Protein 7M13 (pdb70)

Nearest PDB structures (foldseek):
  7m13-assembly1_A  TM=1.003E+00  e=2.482E-68  Campylobacter jejuni subsp. jejuni NCTC 11168 = ATCC 700819
  7anc-assembly1_A  TM=9.936E-01  e=4.454E-60  Campylobacter jejuni
  7cxt-assembly1_B  TM=9.153E-01  e=9.759E-61  Campylobacter jejuni subsp. jejuni NCTC 11168 = ATCC 700819
  7m13-assembly1_B  TM=9.370E-01  e=3.773E-59  Campylobacter jejuni subsp. jejuni NCTC 11168 = ATCC 700819
  7anc-assembly1_B  TM=9.589E-01  e=2.307E-54  Campylobacter jejuni

Structure (mmCIF, N/CA/C/O backbone):
data_7M13
#
_entry.id   7M13
#
_cell.length_a   57.365
_cell.length_b   131.326
_cell.length_c   58.855
_cell.angle_alpha   90.000
_cell.angle_beta   105.760
_cell.angle_gamma   90.000
#
_symmetry.space_group_name_H-M   'P 1 21 1'
#
loop_
_entity.id
_entity.type
_entity.pdbx_description
1 polymer 'GDP-L-fucose synthase'
2 non-polymer 'NADP NICOTINAMIDE-ADENINE-DINUCLEOTIDE PHOSPHATE'
3 non-polymer 'MAGNESIUM ION'
4 non-polymer 1,2-ETHANEDIOL
5 water water
#
loop_
_atom_site.group_PDB
_atom_site.id
_atom_site.type_symbol
_atom_site.label_atom_id
_atom_site.label_alt_id
_atom_site.label_comp_id
_atom_site.label_asym_id
_atom_site.label_entity_id
_atom_site.label_seq_id
_atom_site.pdbx_PDB_ins_code
_atom_site.Cartn_x
_atom_site.Cartn_y
_atom_site.Cartn_z
_atom_site.occupancy
_atom_site.B_iso_or_equiv
_atom_site.auth_seq_id
_atom_site.auth_comp_id
_atom_site.auth_asym_id
_atom_site.auth_atom_id
_atom_site.pdbx_PDB_model_num
ATOM 1 N N . GLY A 1 3 ? -5.113 14.807 40.251 1.00 51.42 -1 GLY A N 1
ATOM 2 C CA . GLY A 1 3 ? -5.679 13.572 40.881 1.00 45.54 -1 GLY A CA 1
ATOM 3 C C . GLY A 1 3 ? -7.198 13.600 40.870 1.00 41.94 -1 GLY A C 1
ATOM 4 O O . GLY A 1 3 ? -7.811 13.667 41.949 1.00 38.08 -1 GLY A O 1
ATOM 5 N N . HIS A 1 4 ? -7.795 13.519 39.681 1.00 35.16 0 HIS A N 1
ATOM 6 C CA . HIS A 1 4 ? -9.218 13.870 39.434 1.00 29.32 0 HIS A CA 1
ATOM 7 C C . HIS A 1 4 ? -10.142 12.946 40.240 1.00 22.24 0 HIS A C 1
ATOM 8 O O . HIS A 1 4 ? -10.948 13.448 41.043 1.00 21.16 0 HIS A O 1
ATOM 15 N N . MET A 1 5 ? -10.030 11.631 40.055 1.00 16.69 1 MET A N 1
ATOM 16 C CA . MET A 1 5 ? -10.907 10.665 40.765 1.00 17.21 1 MET A CA 1
ATOM 17 C C . MET A 1 5 ? -10.570 10.667 42.247 1.00 18.38 1 MET A C 1
ATOM 18 O O . MET A 1 5 ? -9.385 10.697 42.594 1.00 18.39 1 MET A O 1
ATOM 23 N N . GLN A 1 6 ? -11.614 10.711 43.063 1.00 17.43 2 GLN A N 1
ATOM 24 C CA . GLN A 1 6 ? -11.534 10.665 44.542 1.00 19.48 2 GLN A CA 1
ATOM 25 C C . GLN A 1 6 ? -12.016 9.296 45.015 1.00 16.98 2 GLN A C 1
ATOM 26 O O . GLN A 1 6 ? -12.662 8.570 44.242 1.00 14.36 2 GLN A O 1
ATOM 32 N N . THR A 1 7 ? -11.737 8.954 46.276 1.00 16.61 3 THR A N 1
ATOM 33 C CA . THR A 1 7 ? -12.137 7.666 46.868 1.00 16.55 3 THR A CA 1
ATOM 34 C C . THR A 1 7 ? -13.574 7.295 46.488 1.00 14.33 3 THR A C 1
ATOM 35 O O . THR A 1 7 ? -13.818 6.133 46.189 1.00 14.57 3 THR A O 1
ATOM 39 N N . ASN A 1 8 ? -14.493 8.236 46.637 1.00 16.02 4 ASN A N 1
ATOM 40 C CA . ASN A 1 8 ? -15.924 7.935 46.486 1.00 14.42 4 ASN A CA 1
ATOM 41 C C . ASN A 1 8 ? -16.454 8.394 45.150 1.00 13.77 4 ASN A C 1
ATOM 42 O O . ASN A 1 8 ? -17.693 8.391 44.983 1.00 12.75 4 ASN A O 1
ATOM 47 N N . SER A 1 9 ? -15.592 8.729 44.186 1.00 13.24 5 SER A N 1
ATOM 48 C CA . SER A 1 9 ? -16.087 9.088 42.835 1.00 12.64 5 SER A CA 1
ATOM 49 C C . SER A 1 9 ? -16.770 7.872 42.213 1.00 11.09 5 SER A C 1
ATOM 50 O O . SER A 1 9 ? -16.242 6.760 42.325 1.00 12.35 5 SER A O 1
ATOM 53 N N . LYS A 1 10 ? -17.871 8.062 41.486 1.00 12.00 6 LYS A N 1
ATOM 54 C CA . LYS A 1 10 ? -18.588 6.937 40.874 1.00 11.34 6 LYS A CA 1
ATOM 55 C C . LYS A 1 10 ? -17.880 6.593 39.556 1.00 11.03 6 LYS A C 1
ATOM 56 O O . LYS A 1 10 ? -17.874 7.419 38.631 1.00 12.54 6 LYS A O 1
ATOM 62 N N . ILE A 1 11 ? -17.344 5.386 39.496 1.00 10.24 7 ILE A N 1
ATOM 63 C CA . ILE A 1 11 ? -16.521 4.970 38.332 1.00 10.52 7 ILE A CA 1
ATOM 64 C C . ILE A 1 11 ? -17.214 3.814 37.644 1.00 11.43 7 ILE A C 1
ATOM 65 O O . ILE A 1 11 ? -17.472 2.741 38.252 1.00 13.00 7 ILE A O 1
ATOM 70 N N . TYR A 1 12 ? -17.539 3.999 36.363 1.00 11.15 8 TYR A N 1
ATOM 71 C CA . TYR A 1 12 ? -18.137 2.955 35.526 1.00 10.43 8 TYR A CA 1
ATOM 72 C C . TYR A 1 12 ? -17.021 2.287 34.723 1.00 10.86 8 TYR A C 1
ATOM 73 O O . TYR A 1 12 ? -16.313 2.964 33.969 1.00 11.94 8 TYR A O 1
ATOM 82 N N . ILE A 1 13 ? -16.843 0.977 34.909 1.00 11.34 9 ILE A N 1
ATOM 83 C CA . ILE A 1 13 ? -15.916 0.187 34.056 1.00 11.92 9 ILE A CA 1
ATOM 84 C C . ILE A 1 13 ? -16.801 -0.601 33.101 1.00 13.48 9 ILE A C 1
ATOM 85 O O . ILE A 1 13 ? -17.433 -1.587 33.532 1.00 13.23 9 ILE A O 1
ATOM 90 N N . ALA A 1 14 ? -16.886 -0.175 31.842 1.00 12.75 10 ALA A N 1
ATOM 91 C CA . ALA A 1 14 ? -17.690 -0.871 30.823 1.00 13.24 10 ALA A CA 1
ATOM 92 C C . ALA A 1 14 ? -16.925 -2.124 30.387 1.00 15.63 10 ALA A C 1
ATOM 93 O O . ALA A 1 14 ? -15.693 -2.035 30.198 1.00 18.18 10 ALA A O 1
ATOM 95 N N . GLY A 1 15 ? -17.587 -3.269 30.253 1.00 13.95 11 GLY A N 1
ATOM 96 C CA . GLY A 1 15 ? -16.896 -4.507 29.898 1.00 14.52 11 GLY A CA 1
ATOM 97 C C . GLY A 1 15 ? -16.048 -5.050 31.043 1.00 15.13 11 GLY A C 1
ATOM 98 O O . GLY A 1 15 ? -14.925 -5.567 30.806 1.00 15.61 11 GLY A O 1
ATOM 99 N N . HIS A 1 16 ? -16.573 -5.020 32.270 1.00 12.76 12 HIS A N 1
ATOM 100 C CA . HIS A 1 16 ? -15.731 -5.255 33.467 1.00 12.90 12 HIS A CA 1
ATOM 101 C C . HIS A 1 16 ? -15.326 -6.727 33.619 1.00 13.95 12 HIS A C 1
ATOM 102 O O . HIS A 1 16 ? -14.433 -6.990 34.432 1.00 14.84 12 HIS A O 1
ATOM 109 N N . LYS A 1 17 ? -15.956 -7.657 32.914 1.00 15.03 13 LYS A N 1
ATOM 110 C CA . LYS A 1 17 ? -15.621 -9.108 33.030 1.00 14.91 13 LYS A CA 1
ATOM 111 C C . LYS A 1 17 ? -14.490 -9.473 32.069 1.00 14.28 13 LYS A C 1
ATOM 112 O O . LYS A 1 17 ? -13.971 -10.611 32.166 1.00 15.81 13 LYS A O 1
ATOM 118 N N . GLY A 1 18 ? -14.065 -8.555 31.208 1.00 13.36 14 GLY A N 1
ATOM 119 C CA . GLY A 1 18 ? -13.019 -8.825 30.217 1.00 11.79 14 GLY A CA 1
ATOM 120 C C . GLY A 1 18 ? -11.640 -8.718 30.825 1.00 11.47 14 GLY A C 1
ATOM 121 O O . GLY A 1 18 ? -11.493 -8.490 32.040 1.00 13.32 14 GLY A O 1
ATOM 122 N N . THR A 1 19 ? -10.612 -8.899 30.019 1.00 11.17 15 THR A N 1
ATOM 123 C CA . THR A 1 19 ? -9.239 -8.908 30.571 1.00 11.95 15 THR A CA 1
ATOM 124 C C . THR A 1 19 ? -8.909 -7.555 31.207 1.00 12.58 15 THR A C 1
ATOM 125 O O . THR A 1 19 ? -8.422 -7.497 32.379 1.00 12.98 15 THR A O 1
ATOM 129 N N . ALA A 1 20 ? -9.007 -6.482 30.423 1.00 11.01 16 ALA A N 1
ATOM 130 C CA . ALA A 1 20 ? -8.691 -5.130 30.923 1.00 11.61 16 ALA A CA 1
ATOM 131 C C . ALA A 1 20 ? -9.667 -4.746 32.023 1.00 11.52 16 ALA A C 1
ATOM 132 O O . ALA A 1 20 ? -9.244 -4.134 33.033 1.00 12.49 16 ALA A O 1
ATOM 134 N N . GLY A 1 21 ? -10.938 -5.033 31.834 1.00 11.36 17 GLY A N 1
ATOM 135 C CA . GLY A 1 21 ? -11.945 -4.639 32.827 1.00 11.78 17 GLY A CA 1
ATOM 136 C C . GLY A 1 21 ? -11.678 -5.290 34.164 1.00 12.41 17 GLY A C 1
ATOM 137 O O . GLY A 1 21 ? -11.792 -4.614 35.184 1.00 13.24 17 GLY A O 1
ATOM 138 N N . THR A 1 22 ? -11.359 -6.586 34.169 1.00 12.78 18 THR A N 1
ATOM 139 C CA . THR A 1 22 ? -11.063 -7.317 35.429 1.00 13.59 18 THR A CA 1
ATOM 140 C C . THR A 1 22 ? -9.853 -6.659 36.085 1.00 13.36 18 THR A C 1
ATOM 141 O O . THR A 1 22 ? -9.859 -6.436 37.335 1.00 14.24 18 THR A O 1
ATOM 145 N N . ALA A 1 23 ? -8.830 -6.341 35.310 1.00 12.58 19 ALA A N 1
ATOM 146 C CA . ALA A 1 23 ? -7.600 -5.752 35.872 1.00 11.88 19 ALA A CA 1
ATOM 147 C C . ALA A 1 23 ? -7.912 -4.372 36.450 1.00 13.48 19 ALA A C 1
ATOM 148 O O . ALA A 1 23 ? -7.365 -4.028 37.498 1.00 13.22 19 ALA A O 1
ATOM 150 N N . LEU A 1 24 ? -8.770 -3.598 35.802 1.00 12.85 20 LEU A N 1
ATOM 151 C CA . LEU A 1 24 ? -9.133 -2.262 36.309 1.00 12.87 20 LEU A CA 1
ATOM 152 C C . LEU A 1 24 ? -9.909 -2.388 37.614 1.00 13.30 20 LEU A C 1
ATOM 153 O O . LEU A 1 24 ? -9.618 -1.597 38.534 1.00 14.09 20 LEU A O 1
ATOM 158 N N . VAL A 1 25 ? -10.875 -3.279 37.692 1.00 13.21 21 VAL A N 1
ATOM 159 C CA . VAL A 1 25 ? -11.688 -3.417 38.927 1.00 13.22 21 VAL A CA 1
ATOM 160 C C . VAL A 1 25 ? -10.732 -3.777 40.068 1.00 14.55 21 VAL A C 1
ATOM 161 O O . VAL A 1 25 ? -10.779 -3.102 41.098 1.00 14.53 21 VAL A O 1
ATOM 165 N N . GLU A 1 26 ? -9.866 -4.753 39.852 1.00 13.66 22 GLU A N 1
ATOM 166 C CA . GLU A 1 26 ? -8.946 -5.208 40.922 1.00 15.51 22 GLU A CA 1
ATOM 167 C C . GLU A 1 26 ? -8.037 -4.071 41.356 1.00 15.36 22 GLU A C 1
ATOM 168 O O . GLU A 1 26 ? -7.844 -3.875 42.583 1.00 15.42 22 GLU A O 1
ATOM 174 N N . ASN A 1 27 ? -7.425 -3.368 40.418 1.00 13.37 23 ASN A N 1
ATOM 175 C CA A ASN A 1 27 ? -6.436 -2.329 40.764 0.50 12.46 23 ASN A CA 1
ATOM 176 C CA B ASN A 1 27 ? -6.450 -2.272 40.655 0.50 13.91 23 ASN A CA 1
ATOM 177 C C . ASN A 1 27 ? -7.135 -1.114 41.394 1.00 12.90 23 ASN A C 1
ATOM 178 O O 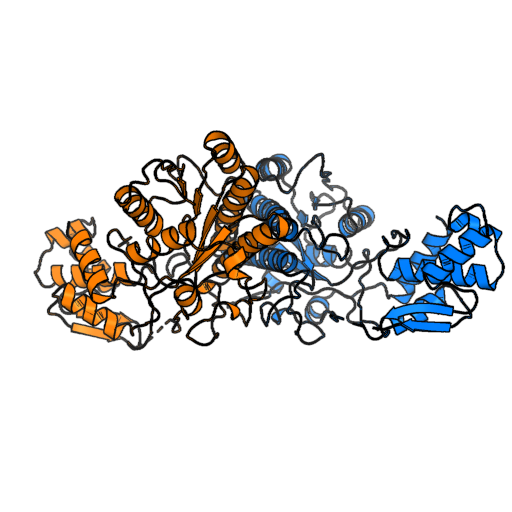. ASN A 1 27 ? -6.599 -0.590 42.372 1.00 13.51 23 ASN A O 1
ATOM 187 N N . LEU A 1 28 ? -8.304 -0.707 40.908 1.00 11.34 24 LEU A N 1
ATOM 188 C CA . LEU A 1 28 ? -9.052 0.393 41.531 1.00 11.22 24 LEU A CA 1
ATOM 189 C C . LEU A 1 28 ? -9.397 -0.011 42.969 1.00 11.53 24 LEU A C 1
ATOM 190 O O . LEU A 1 28 ? -9.212 0.850 43.860 1.00 13.16 24 LEU A O 1
ATOM 195 N N . GLN A 1 29 ? -9.864 -1.233 43.200 1.00 12.10 25 GLN A N 1
ATOM 196 C CA . GLN A 1 29 ? -10.262 -1.621 44.578 1.00 13.64 25 GLN A CA 1
ATOM 197 C C . GLN A 1 29 ? -9.010 -1.592 45.486 1.00 13.03 25 GLN A C 1
ATOM 198 O O . GLN A 1 29 ? -9.081 -1.086 46.640 1.00 15.22 25 GLN A O 1
ATOM 204 N N . LYS A 1 30 ? -7.885 -2.089 45.001 1.00 12.95 26 LYS A N 1
ATOM 205 C CA . LYS A 1 30 ? -6.625 -2.085 45.798 1.00 12.87 26 LYS A CA 1
ATOM 206 C C . LYS A 1 30 ? -6.211 -0.668 46.154 1.00 14.24 26 LYS A C 1
ATOM 207 O O . LYS A 1 30 ? -5.625 -0.473 47.261 1.00 15.57 26 LYS A O 1
ATOM 213 N N . ARG A 1 31 ? -6.441 0.316 45.295 1.00 12.59 27 ARG A N 1
ATOM 214 C CA . ARG A 1 31 ? -6.105 1.732 45.480 1.00 12.40 27 ARG A CA 1
ATOM 215 C C . ARG A 1 31 ? -7.112 2.447 46.389 1.00 12.17 27 ARG A C 1
ATOM 216 O O . ARG A 1 31 ? -6.944 3.649 46.604 1.00 15.12 27 ARG A O 1
ATOM 224 N N . GLY A 1 32 ? -8.164 1.743 46.765 1.00 14.13 28 GLY A N 1
ATOM 225 C CA . GLY A 1 32 ? -9.182 2.214 47.730 1.00 15.11 28 GLY A CA 1
ATOM 226 C C . GLY A 1 32 ? -10.347 2.920 47.066 1.00 19.08 28 GLY A C 1
ATOM 227 O O . GLY A 1 32 ? -11.111 3.636 47.774 1.00 19.28 28 GLY A O 1
ATOM 228 N N . PHE A 1 33 ? -10.522 2.771 45.762 1.00 16.27 29 PHE A N 1
ATOM 229 C CA . PHE A 1 33 ? -11.744 3.307 45.104 1.00 15.31 29 PHE A CA 1
ATOM 230 C C . PHE A 1 33 ? -12.934 2.413 45.511 1.00 18.94 29 PHE A C 1
ATOM 231 O O . PHE A 1 33 ? -12.901 1.180 45.377 1.00 25.75 29 PHE A O 1
ATOM 239 N N . ASN A 1 34 ? -13.958 3.035 46.083 1.00 20.23 30 ASN A N 1
ATOM 240 C CA . ASN A 1 34 ? -15.015 2.341 46.857 1.00 21.75 30 ASN A CA 1
ATOM 241 C C . ASN A 1 34 ? -16.343 2.410 46.101 1.00 19.91 30 ASN A C 1
ATOM 242 O O . ASN A 1 34 ? -17.365 1.946 46.666 1.00 19.82 30 ASN A O 1
ATOM 247 N N . ASN A 1 35 ? -16.395 3.010 44.911 1.00 14.28 31 ASN A N 1
ATOM 248 C CA . ASN A 1 35 ? -17.708 3.336 44.304 1.00 12.27 31 ASN A CA 1
ATOM 249 C C . ASN A 1 35 ? -17.694 2.986 42.813 1.00 12.12 31 ASN A C 1
ATOM 250 O O . ASN A 1 35 ? -17.755 3.909 41.984 1.00 13.27 31 ASN A O 1
ATOM 255 N N . LEU A 1 36 ? -17.609 1.703 42.540 1.00 14.08 32 LEU A N 1
ATOM 256 C CA . LEU A 1 36 ? -17.595 1.182 41.150 1.00 13.72 32 LEU A CA 1
ATOM 257 C C . LEU A 1 36 ? -19.023 0.836 40.764 1.00 16.19 32 LEU A C 1
ATOM 258 O O . LEU A 1 36 ? -19.783 0.329 41.598 1.00 18.35 32 LEU A O 1
ATOM 263 N N . VAL A 1 37 ? -19.435 1.132 39.531 1.00 14.76 33 VAL A N 1
ATOM 264 C CA . VAL A 1 37 ? -20.692 0.600 38.965 1.00 14.46 33 VAL A CA 1
ATOM 265 C C . VAL A 1 37 ? -20.343 -0.304 37.779 1.00 14.13 33 VAL A C 1
ATOM 266 O O . VAL A 1 37 ? -19.510 0.083 36.915 1.00 13.20 33 VAL A O 1
ATOM 270 N N . LEU A 1 38 ? -20.858 -1.529 37.806 1.00 14.66 34 LEU A N 1
ATOM 271 C CA . LEU A 1 38 ? -20.519 -2.666 36.929 1.00 14.79 34 L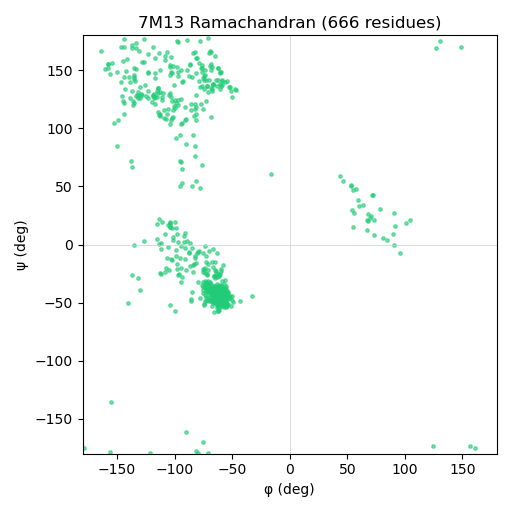EU A CA 1
ATOM 272 C C . LEU A 1 38 ? -21.811 -3.279 36.435 1.00 15.30 34 LEU A C 1
ATOM 273 O O . LEU A 1 38 ? -22.727 -3.501 37.242 1.00 17.34 34 LEU A O 1
ATOM 278 N N . LYS A 1 39 ? -21.908 -3.452 35.129 1.00 15.30 35 LYS A N 1
ATOM 279 C CA . LYS A 1 39 ? -23.085 -4.090 34.495 1.00 15.89 35 LYS A CA 1
ATOM 280 C C . LYS A 1 39 ? -22.621 -5.177 33.547 1.00 14.30 35 LYS A C 1
ATOM 281 O O . LYS A 1 39 ? -21.791 -4.956 32.664 1.00 14.83 35 LYS A O 1
ATOM 287 N N . THR A 1 40 ? -23.133 -6.376 33.733 1.00 15.80 36 THR A N 1
ATOM 288 C CA . THR A 1 40 ? -22.865 -7.463 32.777 1.00 17.86 36 THR A CA 1
ATOM 289 C C . THR A 1 40 ? -23.558 -7.176 31.436 1.00 15.40 36 THR A C 1
ATOM 290 O O . THR A 1 40 ? -24.447 -6.304 31.372 1.00 15.92 36 THR A O 1
ATOM 294 N N . ARG A 1 41 ? -23.176 -7.905 30.395 1.00 16.63 37 ARG A N 1
ATOM 295 C CA . ARG A 1 41 ? -23.861 -7.816 29.084 1.00 18.22 37 ARG A CA 1
ATOM 296 C C . ARG A 1 41 ? -25.354 -8.090 29.240 1.00 17.67 37 ARG A C 1
ATOM 297 O O . ARG A 1 41 ? -26.163 -7.447 28.557 1.00 17.28 37 ARG A O 1
ATOM 305 N N . GLN A 1 42 ? -25.731 -9.031 30.112 1.00 20.18 38 GLN A N 1
ATOM 306 C CA . GLN A 1 42 ? -27.148 -9.432 30.311 1.00 20.44 38 GLN A CA 1
ATOM 307 C C . GLN A 1 42 ? -27.923 -8.269 30.952 1.00 18.49 38 GLN A C 1
ATOM 308 O O . GLN A 1 42 ? -29.094 -8.021 30.597 1.00 22.14 38 GLN A O 1
ATOM 314 N N . GLU A 1 43 ? -27.278 -7.509 31.830 1.00 16.38 39 GLU A N 1
ATOM 315 C CA . GLU A 1 43 ? -27.848 -6.331 32.512 1.00 15.76 39 GLU A CA 1
ATOM 316 C C . GLU A 1 43 ? -27.910 -5.115 31.579 1.00 15.35 39 GLU A C 1
ATOM 317 O O . GLU A 1 43 ? -28.793 -4.277 31.738 1.00 17.61 39 GLU A O 1
ATOM 323 N N . LEU A 1 44 ? -26.932 -4.969 30.687 1.00 14.20 40 LEU A N 1
ATOM 324 C CA . LEU A 1 44 ? -26.828 -3.734 29.876 1.00 13.19 40 LEU A CA 1
ATOM 325 C C . LEU A 1 44 ? -26.129 -4.090 28.569 1.00 13.66 40 LEU A C 1
ATOM 326 O O . LEU A 1 44 ? -24.903 -4.328 28.577 1.00 14.08 40 LEU A O 1
ATOM 331 N N . ASP A 1 45 ? -26.904 -4.175 27.481 1.00 12.74 41 ASP A N 1
ATOM 332 C CA . ASP A 1 45 ? -26.324 -4.435 26.144 1.00 12.43 41 ASP A CA 1
ATOM 333 C C . ASP A 1 45 ? -25.830 -3.113 25.564 1.00 11.36 41 ASP A C 1
ATOM 334 O O . ASP A 1 45 ? -26.654 -2.253 25.239 1.00 12.45 41 ASP A O 1
ATOM 339 N N . LEU A 1 46 ? -24.508 -2.948 25.456 1.00 11.76 42 LEU A N 1
ATOM 340 C CA . LEU A 1 46 ? -23.941 -1.612 25.098 1.00 11.62 42 LEU A CA 1
ATOM 341 C C . LEU A 1 46 ? -24.130 -1.308 23.600 1.00 11.91 42 LEU A C 1
ATOM 342 O O . LEU A 1 46 ? -23.927 -0.145 23.236 1.00 11.81 42 LEU A O 1
ATOM 347 N N . VAL A 1 47 ? -24.594 -2.252 22.795 1.00 12.11 43 VAL A N 1
ATOM 348 C CA . VAL A 1 47 ? -25.031 -1.960 21.397 1.00 12.67 43 VAL A CA 1
ATOM 349 C C . VAL A 1 47 ? -26.390 -1.242 21.386 1.00 13.18 43 VAL A C 1
ATOM 350 O O . VAL A 1 47 ? -26.708 -0.584 20.411 1.00 13.27 43 VAL A O 1
ATOM 354 N N . ASN A 1 48 ? -27.192 -1.372 22.456 1.00 12.80 44 ASN A N 1
ATOM 355 C CA . ASN A 1 48 ? -28.571 -0.848 22.487 1.00 12.97 44 ASN A CA 1
ATOM 356 C C . ASN A 1 48 ? -28.551 0.580 23.034 1.00 12.50 44 ASN A C 1
ATOM 357 O O . ASN A 1 48 ? -28.303 0.801 24.245 1.00 11.83 44 ASN A O 1
ATOM 362 N N . GLN A 1 49 ? -28.753 1.543 22.161 1.00 11.60 45 GLN A N 1
ATOM 363 C CA . GLN A 1 49 ? -28.760 2.965 22.524 1.00 10.86 45 GLN A CA 1
ATOM 364 C C . GLN A 1 49 ? -29.742 3.239 23.663 1.00 10.78 45 GLN A C 1
ATOM 365 O O . GLN A 1 49 ? -29.366 4.013 24.575 1.00 12.10 45 GLN A O 1
ATOM 371 N N . GLN A 1 50 ? -30.960 2.723 23.579 1.00 11.82 46 GLN A N 1
ATOM 372 C CA . GLN A 1 50 ? -32.017 3.030 24.575 1.00 13.24 46 GLN A CA 1
ATOM 373 C C . GLN A 1 50 ? -31.518 2.604 25.960 1.00 11.93 46 GLN A C 1
ATOM 374 O O . GLN A 1 50 ? -31.646 3.376 26.905 1.00 12.54 46 GLN A O 1
ATOM 380 N N . ALA A 1 51 ? -30.978 1.413 26.072 1.00 12.15 47 ALA A N 1
ATOM 381 C CA . ALA A 1 51 ? -30.512 0.870 27.368 1.00 12.12 47 ALA A CA 1
ATOM 382 C C . ALA A 1 51 ? -29.324 1.680 27.879 1.00 13.09 47 ALA A C 1
ATOM 383 O O . ALA A 1 51 ? -29.242 1.969 29.088 1.00 13.41 47 ALA A O 1
ATOM 385 N N . VAL A 1 52 ? -28.379 2.058 27.003 1.00 12.32 48 VAL A N 1
ATOM 386 C CA . VAL A 1 52 ? -27.192 2.837 27.460 1.00 11.30 48 VAL A CA 1
ATOM 387 C C . VAL A 1 52 ? -27.619 4.243 27.896 1.00 11.71 48 VAL A C 1
ATOM 388 O O . VAL A 1 52 ? -27.108 4.733 28.908 1.00 12.46 48 VAL A O 1
ATOM 392 N N . ALA A 1 53 ? -28.538 4.896 27.190 1.00 11.56 49 ALA A N 1
ATOM 393 C CA . ALA A 1 53 ? -28.952 6.279 27.500 1.00 11.42 49 ALA A CA 1
ATOM 394 C C . ALA A 1 53 ? -29.646 6.248 28.860 1.00 12.26 49 ALA A C 1
ATOM 395 O O . ALA A 1 53 ? -29.385 7.160 29.659 1.00 12.80 49 ALA A O 1
ATOM 397 N N . LYS A 1 54 ? -30.417 5.188 29.091 1.00 12.64 50 LYS A N 1
ATOM 398 C CA . LYS A 1 54 ? -31.163 5.006 30.375 1.00 13.48 50 LYS A CA 1
ATOM 399 C C . LYS A 1 54 ? -30.134 4.833 31.503 1.00 14.49 50 LYS A C 1
ATOM 400 O O . LYS A 1 54 ? -30.289 5.488 32.575 1.00 14.37 50 LYS A O 1
ATOM 406 N N . PHE A 1 55 ? -29.155 3.949 31.324 1.00 12.65 51 PHE A N 1
ATOM 407 C CA . PHE A 1 55 ? -28.103 3.697 32.342 1.00 12.59 51 PHE A CA 1
ATOM 408 C C . PHE A 1 55 ? -27.453 5.003 32.730 1.00 12.91 51 PHE A C 1
ATOM 409 O O . PHE A 1 55 ? -27.279 5.285 33.936 1.00 13.98 51 PHE A O 1
ATOM 417 N N . PHE A 1 56 ? -26.991 5.807 31.775 1.00 11.18 52 PHE A N 1
ATOM 418 C CA . PHE A 1 56 ? -26.285 7.060 32.099 1.00 11.46 52 PHE A CA 1
ATOM 419 C C . PHE A 1 56 ? -27.224 8.057 32.794 1.00 13.15 52 PHE A C 1
ATOM 420 O O . PHE A 1 56 ? -26.807 8.700 33.751 1.00 14.29 52 PHE A O 1
ATOM 428 N N . LYS A 1 57 ? -28.464 8.186 32.343 1.00 12.78 53 LYS A N 1
ATOM 429 C CA . LYS A 1 57 ? -29.422 9.124 32.981 1.00 14.05 53 LYS A CA 1
ATOM 430 C C . LYS A 1 57 ? -29.715 8.697 34.415 1.00 15.49 53 LYS A C 1
ATOM 431 O O . LYS A 1 57 ? -29.919 9.607 35.257 1.00 17.11 53 LYS A O 1
ATOM 437 N N . GLU A 1 58 ? -29.794 7.395 34.670 1.00 13.44 54 GLU A N 1
ATOM 438 C CA . GLU A 1 58 ? -30.304 6.891 35.979 1.00 14.99 54 GLU A CA 1
ATOM 439 C C . GLU A 1 58 ? -29.157 6.629 36.963 1.00 15.42 54 GLU A C 1
ATOM 440 O O . GLU A 1 58 ? -29.462 6.600 38.188 1.00 14.84 54 GLU A O 1
ATOM 446 N N . GLU A 1 59 ? -27.922 6.461 36.487 1.00 13.16 55 GLU A N 1
ATOM 447 C CA . GLU A 1 59 ? -26.736 6.121 37.340 1.00 13.87 55 GLU A CA 1
ATOM 448 C C . GLU A 1 59 ? -25.738 7.283 37.407 1.00 14.85 55 GLU A C 1
ATOM 449 O O . GLU A 1 59 ? -24.983 7.341 38.397 1.00 14.73 55 GLU A O 1
ATOM 455 N N . LYS A 1 60 ? -25.699 8.163 36.421 1.00 13.06 56 LYS A N 1
ATOM 456 C CA . LYS A 1 60 ? -24.821 9.349 36.411 1.00 12.89 56 LYS A CA 1
ATOM 457 C C . LYS A 1 60 ? -23.408 9.005 36.885 1.00 12.74 56 LYS A C 1
ATOM 458 O O . LYS A 1 60 ? -22.859 9.612 37.792 1.00 14.53 56 LYS A O 1
ATOM 464 N N . PRO A 1 61 ? -22.695 8.077 36.221 1.00 13.85 57 PRO A N 1
ATOM 465 C CA . PRO A 1 61 ? -21.284 7.883 36.578 1.00 12.70 57 PRO A CA 1
ATOM 466 C C . PRO A 1 61 ? -20.475 9.153 36.307 1.00 12.76 57 PRO A C 1
ATOM 467 O O . PRO A 1 61 ? -20.753 9.956 35.406 1.00 14.75 57 PRO A O 1
ATOM 471 N N . GLU A 1 62 ? -19.404 9.317 37.095 1.00 11.68 58 GLU A N 1
ATOM 472 C CA . GLU A 1 62 ? -18.523 10.497 37.001 1.00 12.63 58 GLU A CA 1
ATOM 473 C C . GLU A 1 62 ? -17.321 10.223 36.098 1.00 10.94 58 GLU A C 1
ATOM 474 O O . GLU A 1 62 ? -16.821 11.145 35.455 1.00 12.11 58 GLU A O 1
ATOM 480 N N . TYR A 1 63 ? -16.859 8.986 36.078 1.00 11.14 59 TYR A N 1
ATOM 481 C CA . TYR A 1 63 ? -15.667 8.576 35.307 1.00 10.51 59 TYR A CA 1
ATOM 482 C C . TYR A 1 63 ? -16.005 7.269 34.605 1.00 11.36 59 TYR A C 1
ATOM 483 O O . TYR A 1 63 ? -16.733 6.439 35.130 1.00 13.47 59 TYR A O 1
ATOM 492 N N . VAL A 1 64 ? -15.453 7.103 33.410 1.00 11.18 60 VAL A N 1
ATOM 493 C CA . VAL A 1 64 ? -15.779 5.936 32.557 1.00 11.61 60 VAL A CA 1
ATOM 494 C C . VAL A 1 64 ? -14.489 5.333 32.006 1.00 10.42 60 VAL A C 1
ATOM 495 O O . VAL A 1 64 ? -13.694 6.045 31.378 1.00 10.91 60 VAL A O 1
ATOM 499 N N . PHE A 1 65 ? -14.323 4.022 32.203 1.00 10.31 61 PHE A N 1
ATOM 500 C CA . PHE A 1 65 ? -13.282 3.268 31.491 1.00 10.97 61 PHE A CA 1
ATOM 501 C C . PHE A 1 65 ? -14.014 2.372 30.496 1.00 11.93 61 PHE A C 1
ATOM 502 O O . PHE A 1 65 ? -14.783 1.459 30.913 1.00 12.05 61 PHE A O 1
ATOM 510 N N . LEU A 1 66 ? -13.798 2.607 29.198 1.00 10.36 62 LEU A N 1
ATOM 511 C CA . LEU A 1 66 ? -14.583 1.944 28.143 1.00 11.99 62 LEU A CA 1
ATOM 512 C C . LEU A 1 66 ? -13.741 0.769 27.641 1.00 11.00 62 LEU A C 1
ATOM 513 O O . LEU A 1 66 ? -12.932 0.957 26.697 1.00 13.25 62 LEU A O 1
ATOM 518 N N . THR A 1 67 ? -13.898 -0.413 28.211 1.00 12.30 63 THR A N 1
ATOM 519 C CA . THR A 1 67 ? -13.094 -1.598 27.816 1.00 13.66 63 THR A CA 1
ATOM 520 C C . THR A 1 67 ? -13.905 -2.538 26.933 1.00 15.82 63 THR A C 1
ATOM 521 O O . THR A 1 67 ? -13.285 -3.414 26.285 1.00 17.26 63 THR A O 1
ATOM 525 N N . ALA A 1 68 ? -15.221 -2.384 26.835 1.00 13.76 64 ALA A N 1
ATOM 526 C CA . ALA A 1 68 ? -16.073 -3.355 26.132 1.00 11.57 64 ALA A CA 1
ATOM 527 C C . ALA A 1 68 ? -15.762 -3.358 24.637 1.00 11.70 64 ALA A C 1
ATOM 528 O O . ALA A 1 68 ? -15.583 -2.288 24.061 1.00 12.10 64 ALA A O 1
ATOM 530 N N . VAL A 1 69 ? -15.703 -4.525 24.039 1.00 10.84 65 VAL A N 1
ATOM 531 C CA . VAL A 1 69 ? -15.326 -4.677 22.621 1.00 10.95 65 VAL A CA 1
ATOM 532 C C . VAL A 1 69 ? -15.811 -6.036 22.124 1.00 12.35 65 VAL A C 1
ATOM 533 O O . VAL A 1 69 ? -15.883 -6.984 22.931 1.00 11.76 65 VAL A O 1
ATOM 537 N N . LEU A 1 70 ? -16.103 -6.113 20.831 1.00 12.30 66 LEU A N 1
ATOM 538 C CA . LEU A 1 70 ? -16.065 -7.380 20.073 1.00 12.42 66 LEU A CA 1
ATOM 539 C C . LEU A 1 70 ? -14.687 -7.462 19.445 1.00 12.60 66 LEU A C 1
ATOM 540 O O . LEU A 1 70 ? -14.371 -6.737 18.504 1.00 12.57 66 LEU A O 1
ATOM 545 N N . PRO A 1 71 ? -13.790 -8.314 20.005 1.00 14.75 67 PRO A N 1
ATOM 546 C CA . PRO A 1 71 ? -12.394 -8.301 19.588 1.00 16.69 67 PRO A CA 1
ATOM 547 C C . PRO A 1 71 ? -12.181 -9.091 18.302 1.00 17.73 67 PRO A C 1
ATOM 548 O O . PRO A 1 71 ? -12.917 -9.987 18.031 1.00 20.59 67 PRO A O 1
ATOM 552 N N . CYS A 1 72 ? -11.238 -8.660 17.493 1.00 17.97 68 CYS A N 1
ATOM 553 C CA . CYS A 1 72 ? -10.939 -9.295 16.193 1.00 20.37 68 CYS A CA 1
ATOM 554 C C . CYS A 1 72 ? -9.705 -10.177 16.361 1.00 21.94 68 CYS A C 1
ATOM 555 O O . CYS A 1 72 ? -8.638 -9.662 16.791 1.00 26.00 68 CYS A O 1
ATOM 558 N N . GLY A 1 73 ? -9.892 -11.468 16.112 1.00 21.55 69 GLY A N 1
ATOM 559 C CA . GLY A 1 73 ? -8.848 -12.497 16.267 1.00 23.98 69 GLY A CA 1
ATOM 560 C C . GLY A 1 73 ? -8.880 -13.455 15.095 1.00 24.83 69 GLY A C 1
ATOM 561 O O . GLY A 1 73 ? -9.836 -13.411 14.289 1.00 25.53 69 GLY A O 1
ATOM 562 N N . ALA A 1 74 ? -7.864 -14.307 14.979 1.00 28.88 70 ALA A N 1
ATOM 563 C CA . ALA A 1 74 ? -7.770 -15.279 13.872 1.00 29.81 70 ALA A CA 1
ATOM 564 C C . ALA A 1 74 ? -9.052 -16.116 13.804 1.00 25.78 70 ALA A C 1
ATOM 565 O O . ALA A 1 74 ? -9.521 -16.370 12.669 1.00 29.60 70 ALA A O 1
ATOM 567 N N . ALA A 1 75 ? -9.605 -16.539 14.949 1.00 28.16 71 ALA A N 1
ATOM 568 C CA . ALA A 1 75 ? -10.719 -17.513 15.018 1.00 27.40 71 ALA A CA 1
ATOM 569 C C . ALA A 1 75 ? -12.022 -16.878 14.503 1.00 29.56 71 ALA A C 1
ATOM 570 O O . ALA A 1 75 ? -12.844 -17.617 13.938 1.00 32.42 71 ALA A O 1
ATOM 572 N N . ASN A 1 76 ? -12.233 -15.571 14.704 1.00 22.86 72 ASN A N 1
ATOM 573 C CA . ASN A 1 76 ? -13.558 -14.953 14.420 1.00 21.54 72 ASN A CA 1
ATOM 574 C C . ASN A 1 76 ? -13.447 -13.934 13.278 1.00 19.42 72 ASN A C 1
ATOM 575 O O . ASN A 1 76 ? -14.411 -13.196 13.081 1.00 18.87 72 ASN A O 1
ATOM 580 N N . VAL A 1 77 ? -12.378 -13.990 12.484 1.00 20.25 73 VAL A N 1
ATOM 581 C CA . VAL A 1 77 ? -12.068 -12.980 11.432 1.00 20.42 73 VAL A CA 1
ATOM 582 C C . VAL A 1 77 ? -13.214 -12.900 10.392 1.00 19.71 73 VAL A C 1
ATOM 583 O O . VAL A 1 77 ? -13.380 -11.806 9.784 1.00 19.25 73 VAL A O 1
ATOM 587 N N . ALA A 1 78 ? -14.053 -13.928 10.226 1.00 19.11 74 ALA A N 1
ATOM 588 C CA . ALA A 1 78 ? -15.229 -13.871 9.315 1.00 19.15 74 ALA A CA 1
ATOM 589 C C . ALA A 1 78 ? -16.270 -12.840 9.775 1.00 17.85 74 ALA A C 1
ATOM 590 O O . ALA A 1 78 ? -17.135 -12.465 8.927 1.00 17.87 74 ALA A O 1
ATOM 592 N N . GLN A 1 79 ? -16.207 -12.347 11.009 1.00 15.31 75 GLN A N 1
ATOM 593 C CA . GLN A 1 79 ? -17.271 -11.439 11.521 1.00 13.90 75 GLN A CA 1
ATOM 594 C C . GLN A 1 79 ? -16.971 -9.986 11.106 1.00 12.28 75 GLN A C 1
ATOM 595 O O . GLN A 1 79 ? -17.089 -9.080 11.929 1.00 11.80 75 GLN A O 1
ATOM 601 N N . ARG A 1 80 ? -16.701 -9.782 9.829 1.00 11.56 76 ARG A N 1
ATOM 602 C CA . ARG A 1 80 ? -16.204 -8.495 9.311 1.00 11.88 76 ARG A CA 1
ATOM 603 C C . ARG A 1 80 ? -17.233 -7.384 9.527 1.00 10.27 76 ARG A C 1
ATOM 604 O O . ARG A 1 80 ? -16.854 -6.239 9.908 1.00 11.12 76 ARG A O 1
ATOM 612 N N . ALA A 1 81 ? -18.524 -7.628 9.331 1.00 9.90 77 ALA A N 1
ATOM 613 C CA . ALA A 1 81 ? -19.539 -6.590 9.577 1.00 9.96 77 ALA A CA 1
ATOM 614 C C . ALA A 1 81 ? -19.723 -6.368 11.067 1.00 10.06 77 ALA A C 1
ATOM 615 O O . ALA A 1 81 ? -19.825 -5.208 11.489 1.00 11.10 77 ALA A O 1
ATOM 617 N N . ASP A 1 82 ? -19.740 -7.435 11.865 1.00 10.16 78 ASP A N 1
ATOM 618 C CA . ASP A 1 82 ? -19.970 -7.274 13.310 1.00 11.00 78 ASP A CA 1
ATOM 619 C C . ASP A 1 82 ? -18.848 -6.432 13.936 1.00 11.04 78 ASP A C 1
ATOM 620 O O . ASP A 1 82 ? -19.137 -5.579 14.804 1.00 10.74 78 ASP A O 1
ATOM 625 N N . PHE A 1 83 ? -17.627 -6.576 13.457 1.00 10.64 79 PHE A N 1
ATOM 626 C CA . PHE A 1 83 ? -16.483 -5.847 14.071 1.00 11.01 79 PHE A CA 1
ATOM 627 C C . PHE A 1 83 ? -16.696 -4.350 13.928 1.00 11.83 79 PHE A C 1
ATOM 628 O O . PHE A 1 83 ? -16.290 -3.599 14.831 1.00 13.62 79 PHE A O 1
ATOM 636 N N . ILE A 1 84 ? -17.253 -3.903 12.814 1.00 10.18 80 ILE A N 1
ATOM 637 C CA . ILE A 1 84 ? -17.439 -2.447 12.641 1.00 9.76 80 ILE A CA 1
ATOM 638 C C . ILE A 1 84 ? -18.765 -2.035 13.295 1.00 11.08 80 ILE A C 1
ATOM 639 O O . ILE A 1 84 ? -18.786 -1.052 14.045 1.00 10.15 80 ILE A O 1
ATOM 644 N N . TYR A 1 85 ? -19.869 -2.713 13.038 1.00 11.11 81 TYR A N 1
ATOM 645 C CA . TYR A 1 85 ? -21.171 -2.264 13.577 1.00 10.22 81 TYR A CA 1
ATOM 646 C C . TYR A 1 85 ? -21.156 -2.299 15.114 1.00 9.62 81 TYR A C 1
ATOM 647 O O . TYR A 1 85 ? -21.536 -1.324 15.762 1.00 9.86 81 TYR A O 1
ATOM 656 N N . GLU A 1 86 ? -20.819 -3.445 15.712 1.00 10.47 82 GLU A N 1
ATOM 657 C CA . GLU A 1 86 ? -20.987 -3.583 17.175 1.00 11.00 82 GLU A CA 1
ATOM 658 C C . GLU A 1 86 ? -20.043 -2.631 17.895 1.00 10.33 82 GLU A C 1
ATOM 659 O O . GLU A 1 86 ? -20.468 -1.974 18.857 1.00 11.36 82 GLU A O 1
ATOM 665 N N . ASN A 1 87 ? -18.794 -2.500 17.429 1.00 10.08 83 ASN A N 1
ATOM 666 C CA . ASN A 1 87 ? -17.827 -1.631 18.109 1.00 10.01 83 ASN A CA 1
ATOM 667 C C . ASN A 1 87 ? -18.218 -0.165 17.885 1.00 9.19 83 ASN A C 1
ATOM 668 O O . ASN A 1 87 ? -18.095 0.622 18.810 1.00 10.02 83 ASN A O 1
ATOM 673 N N . LEU A 1 88 ? -18.677 0.209 16.689 1.00 9.38 84 LEU A N 1
ATOM 674 C CA . LEU A 1 88 ? -19.108 1.630 16.519 1.00 8.48 84 LEU A CA 1
ATOM 675 C C . LEU A 1 88 ? -20.289 1.878 17.437 1.00 9.22 84 LEU A C 1
ATOM 676 O O . LEU A 1 88 ? -20.351 2.958 18.016 1.00 10.11 84 LEU A O 1
ATOM 681 N N . MET A 1 89 ? -21.211 0.936 17.590 1.00 9.27 85 MET A N 1
ATOM 682 C CA . MET A 1 89 ? -22.390 1.199 18.449 1.00 9.60 85 MET A CA 1
ATOM 683 C C . MET A 1 89 ? -21.957 1.343 19.920 1.00 11.10 85 MET A C 1
ATOM 684 O O . MET A 1 89 ? -22.453 2.252 20.613 1.00 10.76 85 MET A O 1
ATOM 689 N N . ILE A 1 90 ? -21.126 0.442 20.410 1.00 9.34 86 ILE A N 1
ATOM 690 C CA . ILE A 1 90 ? -20.603 0.519 21.806 1.00 10.22 86 ILE A CA 1
ATOM 691 C C . ILE A 1 90 ? -19.926 1.864 22.023 1.00 10.58 86 ILE A C 1
ATOM 692 O O . ILE A 1 90 ? -20.226 2.605 22.969 1.00 11.35 86 ILE A O 1
ATOM 697 N N . GLN A 1 91 ? -18.991 2.179 21.155 1.00 10.00 87 GLN A N 1
ATOM 698 C CA . GLN A 1 91 ? -18.267 3.461 21.207 1.00 10.38 87 GLN A CA 1
ATOM 699 C C . GLN A 1 91 ? -19.247 4.637 21.199 1.00 11.34 87 GLN A C 1
ATOM 700 O O . GLN A 1 91 ? -19.147 5.546 22.036 1.00 11.48 87 GLN A O 1
ATOM 706 N N . ASN A 1 92 ? -20.146 4.664 20.225 1.00 10.05 88 ASN A N 1
ATOM 707 C CA . ASN A 1 92 ? -21.014 5.839 20.029 1.00 9.23 88 ASN A CA 1
ATOM 708 C C . ASN A 1 92 ? -21.946 5.946 21.237 1.00 9.32 88 ASN A C 1
ATOM 709 O O . ASN A 1 92 ? -22.142 7.043 21.772 1.00 11.62 88 ASN A O 1
ATOM 714 N N . ASN A 1 93 ? -22.502 4.829 21.660 1.00 9.07 89 ASN A N 1
ATOM 715 C CA . ASN A 1 93 ? -23.494 4.903 22.748 1.00 10.06 89 ASN A CA 1
ATOM 716 C C . ASN A 1 93 ? -22.808 5.372 24.023 1.00 10.68 89 ASN A C 1
ATOM 717 O O . ASN A 1 93 ? -23.370 6.228 24.755 1.00 10.49 89 ASN A O 1
ATOM 722 N N . VAL A 1 94 ? -21.660 4.813 24.348 1.00 9.85 90 VAL A N 1
ATOM 723 C CA . VAL A 1 94 ? -20.991 5.161 25.624 1.00 10.14 90 VAL A CA 1
ATOM 724 C C . VAL A 1 94 ? -20.451 6.583 25.555 1.00 10.07 90 VAL A C 1
ATOM 725 O O . VAL A 1 94 ? -20.637 7.332 26.538 1.00 11.47 90 VAL A O 1
ATOM 729 N N . ILE A 1 95 ? -19.743 6.940 24.496 1.00 8.97 91 ILE A N 1
ATOM 730 C CA . ILE A 1 95 ? -19.119 8.289 24.430 1.00 10.00 91 ILE A CA 1
ATOM 731 C C . ILE A 1 95 ? -20.232 9.324 24.401 1.00 10.40 91 ILE A C 1
ATOM 732 O O . ILE A 1 95 ? -20.172 10.332 25.172 1.00 10.47 91 ILE A O 1
ATOM 737 N N . HIS A 1 96 ? -21.253 9.167 23.546 1.00 10.08 92 HIS A N 1
ATOM 738 C CA . HIS A 1 96 ? -22.251 10.252 23.430 1.00 9.80 92 HIS A CA 1
ATOM 739 C C . HIS A 1 96 ? -23.043 10.366 24.731 1.00 10.97 92 HIS A C 1
ATOM 740 O O . HIS A 1 96 ? -23.287 11.495 25.177 1.00 12.17 92 HIS A O 1
ATOM 747 N N . ASN A 1 97 ? -23.431 9.265 25.328 1.00 11.09 93 ASN A N 1
ATOM 748 C CA . ASN A 1 97 ? -24.276 9.363 26.560 1.00 10.65 93 ASN A CA 1
ATOM 749 C C . ASN A 1 97 ? -23.401 9.831 27.720 1.00 12.45 93 ASN A C 1
ATOM 750 O O . ASN A 1 97 ? -23.915 10.406 28.683 1.00 11.73 93 ASN A O 1
ATOM 755 N N . SER A 1 98 ? -22.114 9.615 27.682 1.00 10.02 94 SER A N 1
ATOM 756 C CA . SER A 1 98 ? -21.196 10.185 28.685 1.00 10.40 94 SER A CA 1
ATOM 757 C C . SER A 1 98 ? -21.254 11.702 28.562 1.00 11.90 94 SER A C 1
ATOM 758 O O . SER A 1 98 ? -21.446 12.412 29.590 1.00 13.22 94 SER A O 1
ATOM 761 N N . PHE A 1 99 ? -21.138 12.230 27.351 1.00 11.37 95 PHE A N 1
ATOM 762 C CA . PHE A 1 99 ? -21.278 13.681 27.095 1.00 11.65 95 PHE A CA 1
ATOM 763 C C . PHE A 1 99 ? -22.638 14.187 27.586 1.00 12.67 95 PHE A C 1
ATOM 764 O O . PHE A 1 99 ? -22.676 15.272 28.252 1.00 13.73 95 PHE A O 1
ATOM 772 N N . LEU A 1 100 ? -23.710 13.517 27.215 1.00 12.65 96 LEU A N 1
ATOM 773 C CA . LEU A 1 100 ? -25.081 13.996 27.546 1.00 13.03 96 LEU A CA 1
ATOM 774 C C . LEU A 1 100 ? -25.278 14.064 29.058 1.00 15.96 96 LEU A C 1
ATOM 775 O O . LEU A 1 100 ? -26.084 14.936 29.516 1.00 15.43 96 LEU A O 1
ATOM 780 N N . ASN A 1 101 ? -24.555 13.249 29.831 1.00 13.43 97 ASN A N 1
ATOM 781 C CA . ASN A 1 101 ? -24.785 13.160 31.299 1.00 12.17 97 ASN A CA 1
ATOM 782 C C . ASN A 1 101 ? -23.570 13.693 32.073 1.00 11.81 97 ASN A C 1
ATOM 783 O O . ASN A 1 101 ? -23.441 13.349 33.273 1.00 13.74 97 ASN A O 1
ATOM 788 N N . ASN A 1 102 ? -22.738 14.530 31.470 1.00 13.03 98 ASN A N 1
ATOM 789 C CA . ASN A 1 102 ? -21.710 15.331 32.181 1.00 12.99 98 ASN A CA 1
ATOM 790 C C . ASN A 1 102 ? -20.740 14.419 32.930 1.00 13.63 98 ASN A C 1
ATOM 791 O O . ASN A 1 102 ? -20.221 14.759 34.005 1.00 15.00 98 ASN A O 1
ATOM 796 N N . VAL A 1 103 ? -20.398 13.283 32.332 1.00 13.11 99 VAL A N 1
ATOM 797 C CA . VAL A 1 103 ? -19.241 12.495 32.785 1.00 12.92 99 VAL A CA 1
ATOM 798 C C . VAL A 1 103 ? -18.031 13.434 32.836 1.00 11.43 99 VAL A C 1
ATOM 799 O O . VAL A 1 103 ? -17.794 14.226 31.901 1.00 13.56 99 VAL A O 1
ATOM 803 N N . LYS A 1 104 ? -17.238 13.368 33.884 1.00 11.99 100 LYS A N 1
ATOM 804 C CA . LYS A 1 104 ? -16.041 14.216 34.000 1.00 13.71 100 LYS A CA 1
ATOM 805 C C . LYS A 1 104 ? -14.964 13.802 33.012 1.00 11.59 100 LYS A C 1
ATOM 806 O O . LYS A 1 104 ? -14.340 14.657 32.373 1.00 13.28 100 LYS A O 1
ATOM 812 N N . LYS A 1 105 ? -14.674 12.504 32.950 1.00 11.37 101 LYS A N 1
ATOM 813 C CA . LYS A 1 105 ? -13.534 12.044 32.142 1.00 10.49 101 LYS A CA 1
ATOM 814 C C . LYS A 1 105 ? -13.753 10.583 31.746 1.00 11.96 101 LYS A C 1
ATOM 815 O O . LYS A 1 105 ? -14.381 9.815 32.500 1.00 11.31 101 LYS A O 1
ATOM 821 N N . LEU A 1 106 ? -13.269 10.249 30.564 1.00 10.91 102 LEU A N 1
ATOM 822 C CA . LEU A 1 106 ? -13.439 8.904 29.983 1.00 10.54 102 LEU A CA 1
ATOM 823 C C . LEU A 1 106 ? -12.101 8.476 29.405 1.00 10.77 102 LEU A C 1
ATOM 824 O O . LEU A 1 106 ? -11.383 9.306 28.782 1.00 11.61 102 LEU A O 1
ATOM 829 N N . VAL A 1 107 ? -11.791 7.185 29.557 1.00 10.53 103 VAL A N 1
ATOM 830 C CA . VAL A 1 107 ? -10.633 6.542 28.878 1.00 10.80 103 VAL A CA 1
ATOM 831 C C . VAL A 1 107 ? -11.156 5.428 27.976 1.00 11.35 103 VAL A C 1
ATOM 832 O O . VAL A 1 107 ? -11.927 4.568 28.440 1.00 11.78 103 VAL A O 1
ATOM 836 N N . PHE A 1 108 ? -10.745 5.466 26.717 1.00 11.26 104 PHE A N 1
ATOM 837 C CA . PHE A 1 108 ? -11.095 4.522 25.648 1.00 11.58 104 PHE A CA 1
ATOM 838 C C . PHE A 1 108 ? -9.824 3.830 25.176 1.00 11.55 104 PHE A C 1
ATOM 839 O O . PHE A 1 108 ? -8.757 4.389 25.276 1.00 11.64 104 PHE A O 1
ATOM 847 N N . PHE A 1 109 ? -9.925 2.580 24.764 1.00 12.22 105 PHE A N 1
ATOM 848 C CA . PHE A 1 109 ? -8.751 1.787 24.298 1.00 11.93 105 PHE A CA 1
ATOM 849 C C . PHE A 1 109 ? -8.821 1.517 22.797 1.00 12.24 105 PHE A C 1
ATOM 850 O O . PHE A 1 109 ? -9.895 1.089 22.279 1.00 13.46 105 PHE A O 1
ATOM 858 N N . GLY A 1 110 ? -7.746 1.870 22.099 1.00 14.01 106 GLY A N 1
ATOM 859 C CA . GLY A 1 110 ? -7.536 1.549 20.698 1.00 15.56 106 GLY A CA 1
ATOM 860 C C . GLY A 1 110 ? -6.666 0.311 20.539 1.00 13.45 106 GLY A C 1
ATOM 861 O O . GLY A 1 110 ? -6.020 -0.160 21.511 1.00 13.26 106 GLY A O 1
ATOM 862 N N . SER A 1 111 ? -6.533 -0.114 19.293 1.00 13.18 107 SER A N 1
ATOM 863 C CA . SER A 1 111 ? -5.692 -1.255 18.878 1.00 12.95 107 SER A CA 1
ATOM 864 C C . SER A 1 111 ? -4.693 -0.785 17.837 1.00 14.39 107 SER A C 1
ATOM 865 O O . SER A 1 111 ? -5.094 0.048 17.017 1.00 14.94 107 SER A O 1
ATOM 868 N N . GLY A 1 112 ? -3.498 -1.360 17.805 1.00 12.60 108 GLY A N 1
ATOM 869 C CA . GLY A 1 112 ? -2.537 -1.078 16.735 1.00 13.22 108 GLY A CA 1
ATOM 870 C C . GLY A 1 112 ? -3.019 -1.506 15.362 1.00 14.34 108 GLY A C 1
ATOM 871 O O . GLY A 1 112 ? -2.379 -1.120 14.353 1.00 14.84 108 GLY A O 1
ATOM 872 N N . TYR A 1 113 ? -4.146 -2.199 15.259 1.00 13.35 109 TYR A N 1
ATOM 873 C CA . TYR A 1 113 ? -4.771 -2.475 13.944 1.00 14.58 109 TYR A CA 1
ATOM 874 C C . TYR A 1 113 ? -5.278 -1.179 13.333 1.00 14.77 109 TYR A C 1
ATOM 875 O O . TYR A 1 113 ? -5.616 -1.173 12.135 1.00 14.82 109 TYR A O 1
ATOM 884 N N . MET A 1 114 ? -5.393 -0.113 14.103 1.00 13.47 110 MET A N 1
ATOM 885 C CA A MET A 1 114 ? -5.801 1.209 13.575 0.50 14.23 110 MET A CA 1
ATOM 886 C CA B MET A 1 114 ? -5.825 1.166 13.508 0.50 14.25 110 MET A CA 1
ATOM 887 C C . MET A 1 114 ? -4.675 1.855 12.763 1.00 13.42 110 MET A C 1
ATOM 888 O O . MET A 1 114 ? -4.952 2.866 12.117 1.00 14.01 110 MET A O 1
ATOM 897 N N . TYR A 1 115 ? -3.458 1.318 12.815 1.00 12.52 111 TYR A N 1
ATOM 898 C CA . TYR A 1 115 ? -2.304 1.916 12.107 1.00 12.13 111 TYR A CA 1
ATOM 899 C C . TYR A 1 115 ? -2.097 1.198 10.791 1.00 12.29 111 TYR A 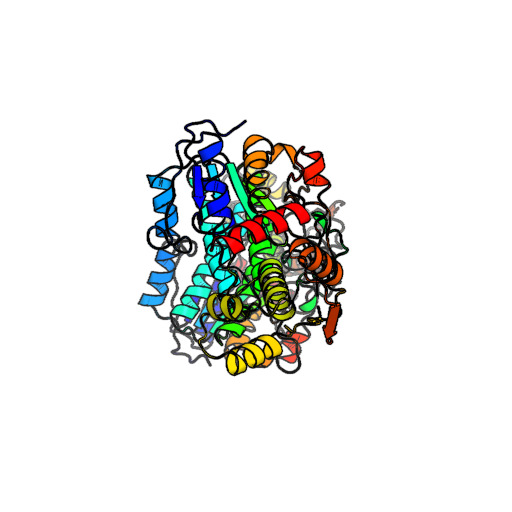C 1
ATOM 900 O O . TYR A 1 115 ? -2.328 0.004 10.677 1.00 13.06 111 TYR A O 1
ATOM 909 N N . PRO A 1 116 ? -1.529 1.896 9.797 1.00 12.15 112 PRO A N 1
ATOM 910 C CA . PRO A 1 116 ? -1.252 1.246 8.516 1.00 13.59 112 PRO A CA 1
ATOM 911 C C . PRO A 1 116 ? -0.417 -0.030 8.631 1.00 14.57 112 PRO A C 1
ATOM 912 O O . PRO A 1 116 ? 0.527 -0.089 9.402 1.00 14.81 112 PRO A O 1
ATOM 916 N N . GLU A 1 117 ? -0.767 -1.030 7.822 1.00 14.67 113 GLU A N 1
ATOM 917 C CA . GLU A 1 117 ? -0.046 -2.320 7.748 1.00 15.89 113 GLU A CA 1
ATOM 918 C C . GLU A 1 117 ? 1.445 -2.070 7.455 1.00 15.07 113 GLU A C 1
ATOM 919 O O . GLU A 1 117 ? 2.282 -2.686 8.135 1.00 16.28 113 GLU A O 1
ATOM 925 N N . ASN A 1 118 ? 1.732 -1.119 6.584 1.00 16.67 114 ASN A N 1
ATOM 926 C CA . ASN A 1 118 ? 3.127 -0.899 6.099 1.00 18.58 114 ASN A CA 1
ATOM 927 C C . ASN A 1 118 ? 3.810 0.240 6.866 1.00 19.38 114 ASN A C 1
ATOM 928 O O . ASN A 1 118 ? 4.900 0.656 6.439 1.00 19.87 114 ASN A O 1
ATOM 933 N N . ALA A 1 119 ? 3.224 0.766 7.942 1.00 17.24 115 ALA A N 1
ATOM 934 C CA . ALA A 1 119 ? 3.853 1.828 8.750 1.00 15.25 115 ALA A CA 1
ATOM 935 C C . ALA A 1 119 ? 5.172 1.323 9.326 1.00 16.84 115 ALA A C 1
ATOM 936 O O . ALA A 1 119 ? 5.287 0.117 9.664 1.00 17.36 115 ALA A O 1
ATOM 938 N N . LYS A 1 120 ? 6.100 2.256 9.468 1.00 18.84 116 LYS A N 1
ATOM 939 C CA . LYS A 1 120 ? 7.402 2.040 10.147 1.00 21.60 116 LYS A CA 1
ATOM 940 C C . LYS A 1 120 ? 7.173 1.634 11.604 1.00 19.29 116 LYS A C 1
ATOM 941 O O . LYS A 1 120 ? 6.323 2.252 12.281 1.00 19.10 116 LYS A O 1
ATOM 947 N N . ASN A 1 121 ? 7.932 0.664 12.105 1.00 17.27 117 ASN A N 1
ATOM 948 C CA . ASN A 1 121 ? 8.072 0.409 13.549 1.00 16.69 117 ASN A CA 1
ATOM 949 C C . ASN A 1 121 ? 9.275 1.177 14.080 1.00 15.81 117 ASN A C 1
ATOM 950 O O . ASN A 1 121 ? 10.302 1.251 13.393 1.00 15.50 117 ASN A O 1
ATOM 955 N N . PRO A 1 122 ? 9.216 1.764 15.282 1.00 15.07 118 PRO A N 1
ATOM 956 C CA . PRO A 1 122 ? 8.029 1.715 16.154 1.00 15.42 118 PRO A CA 1
ATOM 957 C C . PRO A 1 122 ? 6.946 2.675 15.661 1.00 15.44 118 PRO A C 1
ATOM 958 O O . PRO A 1 122 ? 7.246 3.699 15.111 1.00 15.26 118 PRO A O 1
ATOM 962 N N . LEU A 1 123 ? 5.697 2.364 15.993 1.00 14.55 119 LEU A N 1
ATOM 963 C CA . LEU A 1 123 ? 4.532 3.091 15.460 1.00 13.92 119 LEU A CA 1
ATOM 964 C C . LEU A 1 123 ? 4.305 4.367 16.263 1.00 13.22 119 LEU A C 1
ATOM 965 O O . LEU A 1 123 ? 4.134 4.290 17.495 1.00 14.03 119 LEU A O 1
ATOM 970 N N . LYS A 1 124 ? 4.342 5.506 15.582 1.00 13.36 120 LYS A N 1
ATOM 971 C CA . LYS A 1 124 ? 4.060 6.820 16.167 1.00 13.24 120 LYS A CA 1
ATOM 972 C C . LYS A 1 124 ? 2.571 7.140 16.059 1.00 12.34 120 LYS A C 1
ATOM 973 O O . LYS A 1 124 ? 1.931 6.742 15.079 1.00 13.79 120 LYS A O 1
ATOM 979 N N . GLU A 1 125 ? 2.063 7.928 17.012 1.00 13.42 121 GLU A N 1
ATOM 980 C CA . GLU A 1 125 ? 0.632 8.314 16.953 1.00 13.72 121 GLU A CA 1
ATOM 981 C C . GLU A 1 125 ? 0.299 8.970 15.604 1.00 13.61 121 GLU A C 1
ATOM 982 O O . GLU A 1 125 ? -0.817 8.775 15.094 1.00 13.56 121 GLU A O 1
ATOM 988 N N . GLU A 1 126 ? 1.221 9.742 15.029 1.00 15.90 122 GLU A N 1
ATOM 989 C CA . GLU A 1 126 ? 0.970 10.512 13.795 1.00 16.28 122 GLU A CA 1
ATOM 990 C C . GLU A 1 126 ? 0.930 9.601 12.568 1.00 17.02 122 GLU A C 1
ATOM 991 O O . GLU A 1 126 ? 0.660 10.120 11.476 1.00 16.36 122 GLU A O 1
ATOM 997 N N . TYR A 1 127 ? 1.142 8.284 12.692 1.00 13.85 123 TYR A N 1
ATOM 998 C CA . TYR A 1 127 ? 1.040 7.381 11.530 1.00 14.87 123 TYR A CA 1
ATOM 999 C C . TYR A 1 127 ? -0.428 7.045 11.209 1.00 13.34 123 TYR A C 1
ATOM 1000 O O . TYR A 1 127 ? -0.672 6.388 10.175 1.00 14.02 123 TYR A O 1
ATOM 1009 N N . LEU A 1 128 ? -1.378 7.465 12.041 1.00 13.96 124 LEU A N 1
ATOM 1010 C CA . LEU A 1 128 ? -2.806 7.291 11.679 1.00 14.29 124 LEU A CA 1
ATOM 1011 C C . LEU A 1 128 ? -3.077 7.845 10.268 1.00 14.58 124 LEU A C 1
ATOM 1012 O O . LEU A 1 128 ? -2.645 8.993 9.957 1.00 15.69 124 LEU A O 1
ATOM 1017 N N . PHE A 1 129 ? -3.776 7.055 9.440 1.00 15.11 125 PHE A N 1
ATOM 1018 C CA . PHE A 1 129 ? -4.223 7.400 8.068 1.00 15.70 125 PHE A CA 1
ATOM 1019 C C . PHE A 1 129 ? -3.066 7.403 7.063 1.00 16.16 125 PHE A C 1
ATOM 1020 O O . PHE A 1 129 ? -3.320 7.733 5.905 1.00 17.84 125 PHE A O 1
ATOM 1028 N N . GLN A 1 130 ? -1.862 6.966 7.426 1.00 14.53 126 GLN A N 1
ATOM 1029 C CA . GLN A 1 130 ? -0.728 7.014 6.463 1.00 15.73 126 GLN A CA 1
ATOM 1030 C C . GLN A 1 130 ? -0.618 5.667 5.734 1.00 17.72 126 GLN A C 1
ATOM 1031 O O . GLN A 1 130 ? 0.487 5.086 5.697 1.00 19.76 126 GLN A O 1
ATOM 1037 N N . GLY A 1 131 ? -1.719 5.194 5.138 1.00 15.90 127 GLY A N 1
ATOM 1038 C CA . GLY A 1 131 ? -1.722 3.970 4.348 1.00 15.23 127 GLY A CA 1
ATOM 1039 C C . GLY A 1 131 ? -2.778 2.988 4.788 1.00 15.21 127 GLY A C 1
ATOM 1040 O O . GLY A 1 131 ? -3.395 3.178 5.847 1.00 16.36 127 GLY A O 1
ATOM 1041 N N . ASP A 1 132 ? -2.991 1.962 3.989 1.00 17.86 128 ASP A N 1
ATOM 1042 C CA . ASP A 1 132 ? -4.168 1.104 4.267 1.00 19.37 128 ASP A CA 1
ATOM 1043 C C . ASP A 1 132 ? -3.876 0.144 5.417 1.00 14.63 128 ASP A C 1
ATOM 1044 O O . ASP A 1 132 ? -2.708 -0.094 5.844 1.00 15.76 128 ASP A O 1
ATOM 1049 N N . LEU A 1 133 ? -4.973 -0.273 6.028 1.00 14.76 129 LEU A N 1
ATOM 1050 C CA . LEU A 1 133 ? -4.959 -1.198 7.167 1.00 14.42 129 LEU A CA 1
ATOM 1051 C C . LEU A 1 133 ? -4.795 -2.629 6.674 1.00 13.45 129 LEU A C 1
ATOM 1052 O O . LEU A 1 133 ? -5.006 -2.914 5.485 1.00 15.75 129 LEU A O 1
ATOM 1057 N N . GLU A 1 134 ? -4.380 -3.478 7.577 1.00 12.16 130 GLU A N 1
ATOM 1058 C CA . GLU A 1 134 ? -4.254 -4.934 7.313 1.00 12.70 130 GLU A CA 1
ATOM 1059 C C . GLU A 1 134 ? -5.627 -5.503 6.985 1.00 14.93 130 GLU A C 1
ATOM 1060 O O . GLU A 1 134 ? -6.617 -5.093 7.594 1.00 13.83 130 GLU A O 1
ATOM 1066 N N . TYR A 1 135 ? -5.702 -6.438 6.043 1.00 13.79 131 TYR A N 1
ATOM 1067 C CA . TYR A 1 135 ? -6.993 -6.861 5.468 1.00 13.34 131 TYR A CA 1
ATOM 1068 C C . TYR A 1 135 ? -7.905 -7.500 6.513 1.00 13.54 131 TYR A C 1
ATOM 1069 O O . TYR A 1 135 ? -9.115 -7.145 6.579 1.00 12.80 131 TYR A O 1
ATOM 1078 N N . GLY A 1 136 ? -7.434 -8.500 7.269 1.00 13.19 132 GLY A N 1
ATOM 1079 C CA . GLY A 1 136 ? -8.305 -9.199 8.215 1.00 12.59 132 GLY A CA 1
ATOM 1080 C C . GLY A 1 136 ? -8.924 -8.289 9.252 1.00 13.55 132 GLY A C 1
ATOM 1081 O O . GLY A 1 136 ? -10.079 -8.499 9.646 1.00 14.90 132 GLY A O 1
ATOM 1082 N N . ALA A 1 137 ? -8.158 -7.290 9.687 1.00 13.04 133 ALA A N 1
ATOM 1083 C CA . ALA A 1 137 ? -8.609 -6.413 10.784 1.00 13.40 133 ALA A CA 1
ATOM 1084 C C . ALA A 1 137 ? -9.068 -5.071 10.228 1.00 12.20 133 ALA A C 1
ATOM 1085 O O . ALA A 1 137 ? -9.243 -4.106 11.001 1.00 12.98 133 ALA A O 1
ATOM 1087 N N . TYR A 1 138 ? -9.296 -4.983 8.929 1.00 11.13 134 TYR A N 1
ATOM 1088 C CA . TYR A 1 138 ? -9.630 -3.676 8.294 1.00 11.11 134 TYR A CA 1
ATOM 1089 C C . TYR A 1 138 ? -10.851 -3.013 8.928 1.00 10.51 134 TYR A C 1
ATOM 1090 O O . TYR A 1 138 ? -10.823 -1.791 9.188 1.00 10.77 134 TYR A O 1
ATOM 1099 N N . SER A 1 139 ? -11.953 -3.731 9.054 1.00 10.07 135 SER A N 1
ATOM 1100 C CA . SER A 1 139 ? -13.200 -3.133 9.574 1.00 9.96 135 SER A CA 1
ATOM 1101 C C . SER A 1 139 ? -13.101 -2.878 11.076 1.00 10.23 135 SER A C 1
ATOM 1102 O O . SER A 1 139 ? -13.613 -1.847 11.518 1.00 9.92 135 SER A O 1
ATOM 1105 N N . PHE A 1 140 ? -12.371 -3.708 11.816 1.00 9.63 136 PHE A N 1
ATOM 1106 C CA . PHE A 1 140 ? -12.097 -3.509 13.258 1.00 9.35 136 PHE A CA 1
ATOM 1107 C C . PHE A 1 140 ? -11.246 -2.260 13.462 1.00 10.92 136 PHE A C 1
ATOM 1108 O O . PHE A 1 140 ? -11.560 -1.384 14.277 1.00 11.19 136 PHE A O 1
ATOM 1116 N N . GLY A 1 141 ? -10.183 -2.165 12.680 1.00 10.35 137 GLY A N 1
ATOM 1117 C CA . GLY A 1 141 ? -9.296 -0.999 12.797 1.00 10.89 137 GLY A CA 1
ATOM 1118 C C . GLY A 1 141 ? -10.013 0.268 12.401 1.00 9.86 137 GLY A C 1
ATOM 1119 O O . GLY A 1 141 ? -9.840 1.289 13.063 1.00 10.50 137 GLY A O 1
ATOM 1120 N N . ALA A 1 142 ? -10.886 0.204 11.409 1.00 9.55 138 ALA A N 1
ATOM 1121 C CA . ALA A 1 142 ? -11.668 1.379 10.989 1.00 10.31 138 ALA A CA 1
ATOM 1122 C C . ALA A 1 142 ? -12.576 1.815 12.146 1.00 9.77 138 ALA A C 1
ATOM 1123 O O . ALA A 1 142 ? -12.697 3.031 12.425 1.00 10.70 138 ALA A O 1
ATOM 1125 N N . ALA A 1 143 ? -13.187 0.871 12.849 1.00 10.12 139 ALA A N 1
ATOM 1126 C CA . ALA A 1 143 ? -14.042 1.206 14.011 1.00 9.76 139 ALA A CA 1
ATOM 1127 C C . ALA A 1 143 ? -13.191 1.851 15.113 1.00 9.90 139 ALA A C 1
ATOM 1128 O O . ALA A 1 143 ? -13.634 2.884 15.680 1.00 10.46 139 ALA A O 1
ATOM 1130 N N . LYS A 1 144 ? -12.002 1.338 15.387 1.00 9.54 140 LYS A N 1
ATOM 1131 C CA . LYS A 1 144 ? -11.140 1.934 16.425 1.00 9.68 140 LYS A CA 1
ATOM 1132 C C . LYS A 1 144 ? -10.745 3.352 16.001 1.00 10.35 140 LYS A C 1
ATOM 1133 O O . LYS A 1 144 ? -10.644 4.216 16.892 1.00 11.45 140 LYS A O 1
ATOM 1139 N N . ILE A 1 145 ? -10.425 3.567 14.733 1.00 9.32 141 ILE A N 1
ATOM 1140 C CA . ILE A 1 145 ? -10.124 4.950 14.265 1.00 9.90 141 ILE A CA 1
ATOM 1141 C C . ILE A 1 145 ? -11.311 5.840 14.603 1.00 10.23 141 ILE A C 1
ATOM 1142 O O . ILE A 1 145 ? -11.109 6.957 15.141 1.00 10.09 141 ILE A O 1
ATOM 1147 N N . ALA A 1 146 ? -12.521 5.405 14.232 1.00 9.87 142 ALA A N 1
ATOM 1148 C CA . ALA A 1 146 ? -13.734 6.213 14.518 1.00 10.80 142 ALA A CA 1
ATOM 1149 C C . ALA A 1 146 ? -13.876 6.489 16.021 1.00 10.96 142 ALA A C 1
ATOM 1150 O O . ALA A 1 146 ? -14.303 7.605 16.392 1.00 12.25 142 ALA A O 1
ATOM 1152 N N . GLY A 1 147 ? -13.537 5.530 16.880 1.00 10.63 143 GLY A N 1
ATOM 1153 C CA . GLY A 1 147 ? -13.604 5.727 18.332 1.00 11.13 143 GLY A CA 1
ATOM 1154 C C . GLY A 1 147 ? -12.613 6.797 18.774 1.00 11.37 143 GLY A C 1
ATOM 1155 O O . GLY A 1 147 ? -12.986 7.702 19.570 1.00 10.85 143 GLY A O 1
ATOM 1156 N N . ALA A 1 148 ? -11.398 6.769 18.270 1.00 9.30 144 ALA A N 1
ATOM 1157 C CA . ALA A 1 148 ? -10.375 7.776 18.616 1.00 11.58 144 ALA A CA 1
ATOM 1158 C C . ALA A 1 148 ? -10.843 9.154 18.141 1.00 10.97 144 ALA A C 1
ATOM 1159 O O . ALA A 1 148 ? -10.707 10.159 18.873 1.00 11.04 144 ALA A O 1
ATOM 1161 N N . ILE A 1 149 ? -11.358 9.222 16.926 1.00 10.73 145 ILE A N 1
ATOM 1162 C CA . ILE A 1 149 ? -11.778 10.527 16.345 1.00 11.52 145 ILE A CA 1
ATOM 1163 C C . ILE A 1 149 ? -13.019 11.028 17.094 1.00 11.61 145 ILE A C 1
ATOM 1164 O O . ILE A 1 149 ? -13.133 12.259 17.319 1.00 12.87 145 ILE A O 1
ATOM 1169 N N . MET A 1 150 ? -13.857 10.095 17.557 1.00 11.61 146 MET A N 1
ATOM 1170 C CA . MET A 1 150 ? -15.074 10.445 18.338 1.00 11.71 146 MET A CA 1
ATOM 1171 C C . MET A 1 150 ? -14.651 11.117 19.651 1.00 11.51 146 MET A C 1
ATOM 1172 O O . MET A 1 150 ? -15.261 12.146 20.006 1.00 11.80 146 MET A O 1
ATOM 1177 N N . CYS A 1 151 ? -13.648 10.557 20.339 1.00 10.50 147 CYS A N 1
ATOM 1178 C CA . CYS A 1 151 ? -13.163 11.131 21.613 1.00 11.66 147 CYS A CA 1
ATOM 1179 C C . CYS A 1 151 ? -12.624 12.541 21.336 1.00 10.06 147 CYS A C 1
ATOM 1180 O O . CYS A 1 151 ? -13.022 13.518 22.037 1.00 11.95 147 CYS A O 1
ATOM 1183 N N . GLU A 1 152 ? -11.755 12.684 20.353 1.00 9.51 148 GLU A N 1
ATOM 1184 C CA . GLU A 1 152 ? -11.084 13.989 20.130 1.00 10.42 148 GLU A CA 1
ATOM 1185 C C . GLU A 1 152 ? -12.105 15.023 19.693 1.00 10.62 148 GLU A C 1
ATOM 1186 O O . GLU A 1 152 ? -12.026 16.225 20.084 1.00 11.36 148 GLU A O 1
ATOM 1192 N N . SER A 1 153 ? -13.047 14.621 18.865 1.00 10.87 149 SER A N 1
ATOM 1193 C CA . SER A 1 153 ? -14.026 15.557 18.303 1.00 10.53 149 SER A CA 1
ATOM 1194 C C . SER A 1 153 ? -14.925 16.112 19.404 1.00 11.43 149 SER A C 1
ATOM 1195 O O . SER A 1 153 ? -15.263 17.312 19.373 1.00 12.02 149 SER A O 1
ATOM 1198 N N . TYR A 1 154 ? -15.356 15.276 20.336 1.00 11.36 150 TYR A N 1
ATOM 1199 C CA . TYR A 1 154 ? -16.116 15.741 21.521 1.00 11.16 150 TYR A CA 1
ATOM 1200 C C . TYR A 1 154 ? -15.238 16.688 22.337 1.00 12.36 150 TYR A C 1
ATOM 1201 O O . TYR A 1 154 ? -15.726 17.753 22.819 1.00 12.03 150 TYR A O 1
ATOM 1210 N N . ASN A 1 155 ? -13.983 16.361 22.527 1.00 10.92 151 ASN A N 1
ATOM 1211 C CA . ASN A 1 155 ? -13.074 17.230 23.313 1.00 11.76 151 ASN A CA 1
ATOM 1212 C C . ASN A 1 155 ? -13.012 18.611 22.655 1.00 13.54 151 ASN A C 1
ATOM 1213 O O . ASN A 1 155 ? -13.071 19.614 23.372 1.00 13.93 151 ASN A O 1
ATOM 1218 N N . ILE A 1 156 ? -12.953 18.662 21.336 1.00 12.09 152 ILE A N 1
ATOM 1219 C CA . ILE A 1 156 ? -12.801 19.954 20.598 1.00 13.61 152 ILE A CA 1
ATOM 1220 C C . ILE A 1 156 ? -14.137 20.722 20.618 1.00 14.02 152 ILE A C 1
ATOM 1221 O O . ILE A 1 156 ? -14.172 21.956 20.951 1.00 15.95 152 ILE A O 1
ATOM 1226 N N . GLN A 1 157 ? -15.228 20.102 20.228 1.00 13.31 153 GLN A N 1
ATOM 1227 C CA . GLN A 1 157 ? -16.514 20.808 20.071 1.00 13.27 153 GLN A CA 1
ATOM 1228 C C . GLN A 1 157 ? -17.073 21.144 21.445 1.00 14.88 153 GLN A C 1
ATOM 1229 O O . GLN A 1 157 ? -17.566 22.279 21.625 1.00 15.98 153 GLN A O 1
ATOM 1235 N N . TYR A 1 158 ? -17.039 20.202 22.371 1.00 13.61 154 TYR A N 1
ATOM 1236 C CA . TYR A 1 158 ? -17.817 20.288 23.627 1.00 12.96 154 TYR A CA 1
ATOM 1237 C C . TYR A 1 158 ? -16.886 20.411 24.839 1.00 12.80 154 TYR A C 1
ATOM 1238 O O . TYR A 1 158 ? -17.445 20.486 25.971 1.00 15.17 154 TYR A O 1
ATOM 1247 N N . GLY A 1 159 ? -15.577 20.433 24.675 1.00 11.60 155 GLY A N 1
ATOM 1248 C CA . GLY A 1 159 ? -14.655 20.570 25.823 1.00 13.69 155 GLY A CA 1
ATOM 1249 C C . GLY A 1 159 ? -14.811 19.445 26.817 1.00 13.45 155 GLY A C 1
ATOM 1250 O O . GLY A 1 159 ? -14.592 19.624 28.031 1.00 13.90 155 GLY A O 1
ATOM 1251 N N . THR A 1 160 ? -15.134 18.253 26.337 1.00 12.32 156 THR A N 1
ATOM 1252 C CA . THR A 1 160 ? -15.088 17.022 27.139 1.00 11.92 156 THR A CA 1
ATOM 1253 C C . THR A 1 160 ? -13.623 16.644 27.401 1.00 12.81 156 THR A C 1
ATOM 1254 O O . THR A 1 160 ? -12.703 17.265 26.849 1.00 12.25 156 THR A O 1
ATOM 1258 N N . ASN A 1 161 ? -13.422 15.544 28.114 1.00 12.11 157 ASN A N 1
ATOM 1259 C CA . ASN A 1 161 ? -12.077 15.076 28.504 1.00 12.55 157 ASN A CA 1
ATOM 1260 C C . ASN A 1 161 ? -12.088 13.552 28.286 1.00 10.54 157 ASN A C 1
ATOM 1261 O O . ASN A 1 161 ? -12.082 12.788 29.253 1.00 12.13 157 ASN A O 1
ATOM 1266 N N . PHE A 1 162 ? -12.076 13.150 27.018 1.00 10.53 158 PHE A N 1
ATOM 1267 C CA . PHE A 1 162 ? -12.186 11.731 26.597 1.00 10.55 158 PHE A CA 1
ATOM 1268 C C . PHE A 1 162 ? -10.877 11.345 25.935 1.00 11.74 158 PHE A C 1
ATOM 1269 O O . PHE A 1 162 ? -10.543 11.887 24.874 1.00 12.25 158 PHE A O 1
ATOM 1277 N N . ILE A 1 163 ? -10.133 10.423 26.549 1.00 10.73 159 ILE A N 1
ATOM 1278 C CA . ILE A 1 163 ? -8.725 10.119 26.153 1.00 10.95 159 ILE A CA 1
ATOM 1279 C C . ILE A 1 163 ? -8.644 8.702 25.598 1.00 11.81 159 ILE A C 1
ATOM 1280 O O . ILE A 1 163 ? -9.196 7.812 26.205 1.00 11.87 159 ILE A O 1
ATOM 1285 N N . THR A 1 164 ? -7.945 8.554 24.471 1.00 11.09 160 THR A N 1
ATOM 1286 C CA . THR A 1 164 ? -7.762 7.247 23.816 1.00 11.61 160 THR A CA 1
ATOM 1287 C C . THR A 1 164 ? -6.329 6.748 24.071 1.00 10.87 160 THR A C 1
ATOM 1288 O O . THR A 1 164 ? -5.372 7.455 23.689 1.00 12.07 160 THR A O 1
ATOM 1292 N N . LEU A 1 165 ? -6.184 5.500 24.564 1.00 11.16 161 LEU A N 1
ATOM 1293 C CA . LEU A 1 165 ? -4.891 4.821 24.770 1.00 11.17 161 LEU A CA 1
ATOM 1294 C C . LEU A 1 165 ? -4.823 3.632 23.821 1.00 11.98 161 LEU A C 1
ATOM 1295 O O . LEU A 1 165 ? -5.810 2.895 23.746 1.00 13.06 161 LEU A O 1
ATOM 1300 N N . VAL A 1 166 ? -3.744 3.494 23.087 1.00 10.65 162 VAL A N 1
ATOM 1301 C CA . VAL A 1 166 ? -3.683 2.493 21.984 1.00 11.58 162 VAL A CA 1
ATOM 1302 C C . VAL A 1 166 ? -2.600 1.463 22.298 1.00 12.31 162 VAL A C 1
ATOM 1303 O O . VAL A 1 166 ? -1.470 1.844 22.591 1.00 12.69 162 VAL A O 1
ATOM 1307 N N . LEU A 1 167 ? -2.939 0.175 22.261 1.00 11.42 163 LEU A N 1
ATOM 1308 C CA . LEU A 1 167 ? -1.994 -0.920 22.567 1.00 11.37 163 LEU A CA 1
ATOM 1309 C C . LEU A 1 167 ? -2.025 -2.003 21.484 1.00 11.91 163 LEU A C 1
ATOM 1310 O O . LEU A 1 167 ? -2.949 -2.020 20.666 1.00 11.12 163 LEU A O 1
ATOM 1315 N N . ASN A 1 168 ? -1.036 -2.883 21.495 1.00 13.46 164 ASN A N 1
ATOM 1316 C CA . ASN A 1 168 ? -0.987 -3.979 20.510 1.00 13.31 164 ASN A CA 1
ATOM 1317 C C . ASN A 1 168 ? -1.505 -5.291 21.088 1.00 13.89 164 ASN A C 1
ATOM 1318 O O . ASN A 1 168 ? -2.392 -5.878 20.414 1.00 16.70 164 ASN A O 1
ATOM 1323 N N . ASN A 1 169 ? -0.931 -5.785 22.177 1.00 13.97 165 ASN A N 1
ATOM 1324 C CA . ASN A 1 169 ? -1.259 -7.147 22.673 1.00 14.93 165 ASN A CA 1
ATOM 1325 C C . ASN A 1 169 ? -1.239 -7.163 24.181 1.00 14.79 165 ASN A C 1
ATOM 1326 O O . ASN A 1 169 ? -0.208 -6.801 24.776 1.00 15.59 165 ASN A O 1
ATOM 1331 N N . LEU A 1 170 ? -2.340 -7.567 24.785 1.00 13.46 166 LEU A N 1
ATOM 1332 C CA . LEU A 1 170 ? -2.552 -7.626 26.237 1.00 14.12 166 LEU A CA 1
ATOM 1333 C C . LEU A 1 170 ? -2.368 -9.063 26.706 1.00 14.22 166 LEU A C 1
ATOM 1334 O O . LEU A 1 170 ? -2.862 -9.981 26.011 1.00 17.66 166 LEU A O 1
ATOM 1339 N N . TYR A 1 171 ? -1.684 -9.255 27.824 1.00 14.47 167 TYR A N 1
ATOM 1340 C CA . TYR A 1 171 ? -1.638 -10.580 28.491 1.00 15.23 167 TYR A CA 1
ATOM 1341 C C . TYR A 1 171 ? -1.798 -10.395 29.994 1.00 17.56 167 TYR A C 1
ATOM 1342 O O . TYR A 1 171 ? -1.666 -9.275 30.505 1.00 15.58 167 TYR A O 1
ATOM 1351 N N . GLY A 1 172 ? -1.956 -11.497 30.723 1.00 18.55 168 GLY A N 1
ATOM 1352 C CA . GLY A 1 172 ? -1.996 -11.420 32.192 1.00 20.16 168 GLY A CA 1
ATOM 1353 C C . GLY A 1 172 ? -1.601 -12.738 32.793 1.00 22.11 168 GLY A C 1
ATOM 1354 O O . GLY A 1 172 ? -1.330 -13.666 32.022 1.00 22.84 168 GLY A O 1
ATOM 1355 N N . THR A 1 173 ? -1.618 -12.826 34.118 1.00 20.78 169 THR A N 1
ATOM 1356 C CA . THR A 1 173 ? -1.217 -14.057 34.844 1.00 23.01 169 THR A CA 1
ATOM 1357 C C . THR A 1 173 ? -2.225 -15.187 34.576 1.00 24.32 169 THR A C 1
ATOM 1358 O O . THR A 1 173 ? -1.772 -16.310 34.238 1.00 23.51 169 THR A O 1
ATOM 1362 N N . LYS A 1 174 ? -3.527 -14.928 34.665 1.00 24.96 170 LYS A N 1
ATOM 1363 C CA . LYS A 1 174 ? -4.577 -15.983 34.654 1.00 30.24 170 LYS A CA 1
ATOM 1364 C C . LYS A 1 174 ? -5.103 -16.191 33.234 1.00 29.57 170 LYS A C 1
ATOM 1365 O O . LYS A 1 174 ? -6.271 -15.862 32.966 1.00 36.11 170 LYS A O 1
ATOM 1371 N N . ALA A 1 175 ? -4.276 -16.779 32.370 1.00 27.90 171 ALA A N 1
ATOM 1372 C CA . ALA A 1 175 ? -4.530 -16.977 30.930 1.00 27.26 171 ALA A CA 1
ATOM 1373 C C . ALA A 1 175 ? -5.358 -18.244 30.656 1.00 28.64 171 ALA A C 1
ATOM 1374 O O . ALA A 1 175 ? -5.478 -19.102 31.546 1.00 28.51 171 ALA A O 1
ATOM 1376 N N . ASN A 1 176 ? -5.898 -18.340 29.443 1.00 30.35 172 ASN A N 1
ATOM 1377 C CA . ASN A 1 176 ? -6.531 -19.562 28.879 1.00 30.45 172 ASN A CA 1
ATOM 1378 C C . ASN A 1 176 ? -5.443 -20.435 28.247 1.00 29.09 172 ASN A C 1
ATOM 1379 O O . ASN A 1 176 ? -4.774 -19.954 27.317 1.00 28.57 172 ASN A O 1
ATOM 1384 N N . PHE A 1 177 ? -5.274 -21.686 28.717 1.00 25.78 173 PHE A N 1
ATOM 1385 C CA . PHE A 1 177 ? -4.167 -22.574 28.278 1.00 25.74 173 PHE A CA 1
ATOM 1386 C C . PHE A 1 177 ? -4.696 -23.711 27.395 1.00 26.63 173 PHE A C 1
ATOM 1387 O O . PHE A 1 177 ? -3.894 -24.599 27.016 1.00 27.76 173 PHE A O 1
ATOM 1395 N N . ASP A 1 178 ? -5.967 -23.641 27.007 1.00 30.24 174 ASP A N 1
ATOM 1396 C CA . ASP A 1 178 ? -6.630 -24.640 26.123 1.00 35.48 174 ASP A CA 1
ATOM 1397 C C . ASP A 1 178 ? -5.913 -24.691 24.766 1.00 36.57 174 ASP A C 1
ATOM 1398 O O . ASP A 1 178 ? -5.650 -23.630 24.192 1.00 40.54 174 ASP A O 1
ATOM 1403 N N . PHE A 1 179 ? -5.618 -25.887 24.257 1.00 36.33 175 PHE A N 1
ATOM 1404 C CA . PHE A 1 179 ? -4.991 -26.097 22.926 1.00 40.96 175 PHE A CA 1
ATOM 1405 C C . PHE A 1 179 ? -5.862 -25.483 21.826 1.00 42.49 175 PHE A C 1
ATOM 1406 O O . PHE A 1 179 ? -7.100 -25.550 21.943 1.00 45.06 175 PHE A O 1
ATOM 1414 N N . GLY A 1 180 ? -5.214 -24.873 20.823 1.00 46.69 176 GLY A N 1
ATOM 1415 C CA . GLY A 1 180 ? -5.841 -24.226 19.651 1.00 52.95 176 GLY A CA 1
ATOM 1416 C C . GLY A 1 180 ? -6.866 -23.163 20.029 1.00 60.71 176 GLY A C 1
ATOM 1417 O O . GLY A 1 180 ? -7.655 -22.766 19.146 1.00 59.78 176 GLY A O 1
ATOM 1418 N N . LYS A 1 181 ? -6.875 -22.713 21.287 1.00 60.67 177 LYS A N 1
ATOM 1419 C CA . LYS A 1 181 ? -7.797 -21.660 21.800 1.00 58.17 177 LYS A CA 1
ATOM 1420 C C . LYS A 1 181 ? -7.012 -20.651 22.651 1.00 52.70 177 LYS A C 1
ATOM 1421 O O . LYS A 1 181 ? -7.627 -19.687 23.151 1.00 58.18 177 LYS A O 1
ATOM 1427 N N . SER A 1 182 ? -5.701 -20.869 22.793 1.00 45.80 178 SER A N 1
ATOM 1428 C CA . SER A 1 182 ? -4.788 -20.106 23.683 1.00 40.96 178 SER A CA 1
ATOM 1429 C C . SER A 1 182 ? -3.962 -19.119 22.848 1.00 39.02 178 SER A C 1
ATOM 1430 O O . SER A 1 182 ? -3.650 -19.418 21.681 1.00 37.16 178 SER A O 1
ATOM 1433 N N . ARG A 1 183 ? -3.609 -17.980 23.441 1.00 37.86 179 ARG A N 1
ATOM 1434 C CA . ARG A 1 183 ? -2.775 -16.937 22.785 1.00 34.16 179 ARG A CA 1
ATOM 1435 C C . ARG A 1 183 ? -1.300 -17.371 22.820 1.00 32.26 179 ARG A C 1
ATOM 1436 O O . ARG A 1 183 ? -0.982 -18.411 23.416 1.00 25.38 179 ARG A O 1
ATOM 1444 N N . VAL A 1 184 ? -0.405 -16.617 22.190 1.00 28.86 180 VAL A N 1
ATOM 1445 C CA . VAL A 1 184 ? 1.037 -16.966 22.010 1.00 28.58 180 VAL A CA 1
ATOM 1446 C C . VAL A 1 184 ? 1.736 -17.360 23.327 1.00 28.78 180 VAL A C 1
ATOM 1447 O O . VAL A 1 184 ? 2.429 -18.405 23.364 1.00 26.54 180 VAL A O 1
ATOM 1451 N N . LEU A 1 185 ? 1.684 -16.551 24.390 1.00 22.75 181 LEU A N 1
ATOM 1452 C CA . LEU A 1 185 ? 2.475 -16.867 25.607 1.00 21.33 181 LEU A CA 1
ATOM 1453 C C . LEU A 1 185 ? 1.925 -18.121 26.273 1.00 23.10 181 LEU A C 1
ATOM 1454 O O . LEU A 1 185 ? 2.700 -19.018 26.555 1.00 23.85 181 LEU A O 1
ATOM 1459 N N . PRO A 1 186 ? 0.615 -18.222 26.582 1.00 23.21 182 PRO A N 1
ATOM 1460 C CA . PRO A 1 186 ? 0.127 -19.410 27.277 1.00 23.84 182 PRO A CA 1
ATOM 1461 C C . PRO A 1 186 ? 0.359 -20.661 26.423 1.00 23.49 182 PRO A C 1
ATOM 1462 O O . PRO A 1 186 ? 0.632 -21.705 26.980 1.00 22.93 182 PRO A O 1
ATOM 1466 N N . ALA A 1 187 ? 0.239 -20.550 25.104 1.00 22.76 183 ALA A N 1
ATOM 1467 C CA . ALA A 1 187 ? 0.391 -21.710 24.196 1.00 22.65 183 ALA A CA 1
ATOM 1468 C C . ALA A 1 187 ? 1.837 -22.191 24.285 1.00 23.29 183 ALA A C 1
ATOM 1469 O O . ALA A 1 187 ? 2.060 -23.400 24.451 1.00 26.04 183 ALA A O 1
ATOM 1471 N N . LEU A 1 188 ? 2.812 -21.287 24.212 1.00 21.29 184 LEU A N 1
ATOM 1472 C CA . LEU A 1 188 ? 4.230 -21.656 24.375 1.00 24.12 184 LEU A CA 1
ATOM 1473 C C . LEU A 1 188 ? 4.467 -22.229 25.774 1.00 24.93 184 LEU A C 1
ATOM 1474 O O . LEU A 1 188 ? 5.194 -23.204 25.863 1.00 23.90 184 LEU A O 1
ATOM 1479 N N . LEU A 1 189 ? 3.940 -21.622 26.840 1.00 20.75 185 LEU A N 1
ATOM 1480 C CA . LEU A 1 189 ? 4.171 -22.113 28.224 1.00 21.44 185 LEU A CA 1
ATOM 1481 C C . LEU A 1 189 ? 3.772 -23.594 28.297 1.00 21.53 185 LEU A C 1
ATOM 1482 O O . LEU A 1 189 ? 4.563 -24.410 28.806 1.00 24.12 185 LEU A O 1
ATOM 1487 N N . ARG A 1 190 ? 2.570 -23.900 27.834 1.00 22.43 186 ARG A N 1
ATOM 1488 C CA . ARG A 1 190 ? 2.020 -25.268 27.964 1.00 21.65 186 ARG A CA 1
ATOM 1489 C C . ARG A 1 190 ? 2.868 -26.209 27.107 1.00 23.70 186 ARG A C 1
ATOM 1490 O O . ARG A 1 190 ? 3.118 -27.340 27.555 1.00 22.45 186 ARG A O 1
ATOM 1498 N N . LYS A 1 191 ? 3.290 -25.799 25.912 1.00 22.94 187 LYS A N 1
ATOM 1499 C CA . LYS A 1 191 ? 4.098 -26.677 25.022 1.00 23.66 187 LYS A CA 1
ATOM 1500 C C . LYS A 1 191 ? 5.381 -27.047 25.765 1.00 27.24 187 LYS A C 1
ATOM 1501 O O . LYS A 1 191 ? 5.751 -28.247 25.816 1.00 25.41 187 LYS A O 1
ATOM 1507 N N . PHE A 1 192 ? 6.045 -26.079 26.380 1.00 22.72 188 PHE A N 1
ATOM 1508 C CA . PHE A 1 192 ? 7.364 -26.304 26.995 1.00 23.37 188 PHE A CA 1
ATOM 1509 C C . PHE A 1 192 ? 7.185 -27.131 28.268 1.00 24.65 188 PHE A C 1
ATOM 1510 O O . PHE A 1 192 ? 8.079 -27.917 28.577 1.00 26.71 188 PHE A O 1
ATOM 1518 N N . HIS A 1 193 ? 6.102 -26.902 29.010 1.00 24.26 189 HIS A N 1
ATOM 1519 C CA . HIS A 1 193 ? 5.785 -27.640 30.251 1.00 22.87 189 HIS A CA 1
ATOM 1520 C C . HIS A 1 193 ? 5.649 -29.111 29.870 1.00 25.15 189 HIS A C 1
ATOM 1521 O O . HIS A 1 193 ? 6.255 -29.965 30.540 1.00 24.97 189 HIS A O 1
ATOM 1528 N N . LEU A 1 194 ? 4.870 -29.386 28.831 1.00 22.44 190 LEU A N 1
ATOM 1529 C CA . LEU A 1 194 ? 4.600 -30.795 28.439 1.00 20.81 190 LEU A CA 1
ATOM 1530 C C . LEU A 1 194 ? 5.882 -31.427 27.890 1.00 26.48 190 LEU A C 1
ATOM 1531 O O . LEU A 1 194 ? 6.126 -32.626 28.191 1.00 27.52 190 LEU A O 1
ATOM 1536 N N . ALA A 1 195 ? 6.682 -30.693 27.117 1.00 26.32 191 ALA A N 1
ATOM 1537 C CA . ALA A 1 195 ? 7.976 -31.182 26.586 1.00 27.48 191 ALA A CA 1
ATOM 1538 C C . ALA A 1 195 ? 8.893 -31.535 27.759 1.00 33.65 191 ALA A C 1
ATOM 1539 O O . ALA A 1 195 ? 9.581 -32.578 27.722 1.00 32.25 191 ALA A O 1
ATOM 1541 N N . LYS A 1 196 ? 8.896 -30.705 28.794 1.00 28.35 192 LYS A N 1
ATOM 1542 C CA . LYS A 1 196 ? 9.687 -30.988 30.017 1.00 32.04 192 LYS A CA 1
ATOM 1543 C C . LYS A 1 196 ? 9.188 -32.298 30.649 1.00 32.80 192 LYS A C 1
ATOM 1544 O O . LYS A 1 196 ? 10.035 -33.158 30.940 1.00 33.27 192 LYS A O 1
ATOM 1550 N N . LEU A 1 197 ? 7.877 -32.448 30.846 1.00 29.05 193 LEU A N 1
ATOM 1551 C CA . LEU A 1 197 ? 7.282 -33.663 31.469 1.00 29.81 193 LEU A CA 1
ATOM 1552 C C . LEU A 1 197 ? 7.670 -34.890 30.629 1.00 30.78 193 LEU A C 1
ATOM 1553 O O . LEU A 1 197 ? 8.046 -35.901 31.251 1.00 34.24 193 LEU A O 1
ATOM 1558 N N . LEU A 1 198 ? 7.619 -34.803 29.293 1.00 31.70 194 LEU A N 1
ATOM 1559 C CA . LEU A 1 198 ? 8.037 -35.898 28.367 1.00 31.32 194 LEU A CA 1
ATOM 1560 C C . LEU A 1 198 ? 9.520 -36.230 28.579 1.00 39.12 194 LEU A C 1
ATOM 1561 O O . LEU A 1 198 ? 9.863 -37.436 28.584 1.00 35.29 194 LEU A O 1
ATOM 1566 N N . SER A 1 199 ? 10.383 -35.217 28.718 1.00 38.98 195 SER A N 1
ATOM 1567 C CA . SER A 1 199 ? 11.856 -35.404 28.822 1.00 41.46 195 SER A CA 1
ATOM 1568 C C . SER A 1 199 ? 12.223 -35.972 30.201 1.00 39.31 195 SER A C 1
ATOM 1569 O O . SER A 1 199 ? 13.325 -36.525 30.320 1.00 44.58 195 SER A O 1
ATOM 1572 N N . GLU A 1 200 ? 11.344 -35.836 31.197 1.00 38.82 196 GLU A N 1
ATOM 1573 C CA . GLU A 1 200 ? 11.554 -36.324 32.588 1.00 46.80 196 GLU A CA 1
ATOM 1574 C C . GLU A 1 200 ? 10.850 -37.674 32.800 1.00 50.20 196 GLU A C 1
ATOM 1575 O O . GLU A 1 200 ? 10.962 -38.222 33.915 1.00 56.18 196 GLU A O 1
ATOM 1581 N N . GLY A 1 201 ? 10.103 -38.154 31.800 1.00 45.46 197 GLY A N 1
ATOM 1582 C CA . GLY A 1 201 ? 9.316 -39.401 31.865 1.00 40.19 197 GLY A CA 1
ATOM 1583 C C . GLY A 1 201 ? 8.160 -39.333 32.844 1.00 38.44 197 GLY A C 1
ATOM 1584 O O . GLY A 1 201 ? 7.666 -40.402 33.224 1.00 38.10 197 GLY A O 1
ATOM 1585 N N . ASN A 1 202 ? 7.680 -38.138 33.213 1.00 33.39 198 ASN A N 1
ATOM 1586 C CA . ASN A 1 202 ? 6.520 -37.993 34.130 1.00 32.44 198 ASN A CA 1
ATOM 1587 C C . ASN A 1 202 ? 5.247 -38.306 33.341 1.00 34.08 198 ASN A C 1
ATOM 1588 O O . ASN A 1 202 ? 4.404 -37.408 33.100 1.00 28.02 198 ASN A O 1
ATOM 1593 N N . ILE A 1 203 ? 5.084 -39.575 32.964 1.00 31.96 199 ILE A N 1
ATOM 1594 C CA . ILE A 1 203 ? 3.880 -40.018 32.216 1.00 29.81 199 ILE A CA 1
ATOM 1595 C C . ILE A 1 203 ? 2.647 -39.636 33.020 1.00 23.57 199 ILE A C 1
ATOM 1596 O O . ILE A 1 203 ? 1.651 -39.188 32.441 1.00 26.74 199 ILE A O 1
ATOM 1601 N N . THR A 1 204 ? 2.662 -39.840 34.344 1.00 24.53 200 THR A N 1
ATOM 1602 C CA . THR A 1 204 ? 1.473 -39.614 35.186 1.00 22.64 200 THR A CA 1
ATOM 1603 C C . THR A 1 204 ? 1.030 -38.129 35.072 1.00 21.87 200 THR A C 1
ATOM 1604 O O . THR A 1 204 ? -0.179 -37.854 34.924 1.00 25.89 200 THR A O 1
ATOM 1608 N N . GLN A 1 205 ? 1.968 -37.201 35.125 1.00 29.61 201 GLN A N 1
ATOM 1609 C CA . GLN A 1 205 ? 1.624 -35.747 35.131 1.00 30.08 201 GLN A CA 1
ATOM 1610 C C . GLN A 1 205 ? 1.153 -35.327 33.729 1.00 26.20 201 GLN A C 1
ATOM 1611 O O . GLN A 1 205 ? 0.196 -34.543 33.644 1.00 28.24 201 GLN A O 1
ATOM 1617 N N . ILE A 1 206 ? 1.720 -35.923 32.677 1.00 25.29 202 ILE A N 1
ATOM 1618 C CA . ILE A 1 206 ? 1.229 -35.724 31.281 1.00 21.95 202 ILE A CA 1
ATOM 1619 C C . ILE A 1 206 ? -0.245 -36.115 31.189 1.00 23.18 202 ILE A C 1
ATOM 1620 O O . ILE A 1 206 ? -1.058 -35.353 30.680 1.00 24.51 202 ILE A O 1
ATOM 1625 N N . LEU A 1 207 ? -0.630 -37.318 31.647 1.00 21.12 203 LEU A N 1
ATOM 1626 C CA . LEU A 1 207 ? -2.025 -37.770 31.523 1.00 22.28 203 LEU A CA 1
ATOM 1627 C C . LEU A 1 207 ? -2.972 -36.840 32.292 1.00 19.61 203 LEU A C 1
ATOM 1628 O O . LEU A 1 207 ? -4.077 -36.607 31.820 1.00 24.41 203 LEU A O 1
ATOM 1633 N N . GLN A 1 208 ? -2.541 -36.385 33.463 1.00 26.58 204 GLN A N 1
ATOM 1634 C CA . GLN A 1 208 ? -3.306 -35.461 34.338 1.00 30.26 204 GLN A CA 1
ATOM 1635 C C . GLN A 1 208 ? -3.507 -34.130 33.591 1.00 28.25 204 GLN A C 1
ATOM 1636 O O . GLN A 1 208 ? -4.684 -33.731 33.407 1.00 32.30 204 GLN A O 1
ATOM 1642 N N . ASP A 1 209 ? -2.414 -33.563 33.065 1.00 30.28 205 ASP A N 1
ATOM 1643 C CA . ASP A 1 209 ? -2.402 -32.259 32.339 1.00 25.90 205 ASP A CA 1
ATOM 1644 C C . ASP A 1 209 ? -3.360 -32.336 31.145 1.00 25.93 205 ASP A C 1
ATOM 1645 O O . ASP A 1 209 ? -4.222 -31.448 31.021 1.00 31.63 205 ASP A O 1
ATOM 1650 N N . LEU A 1 210 ? -3.264 -33.403 30.325 1.00 25.33 206 LEU A N 1
ATOM 1651 C CA . LEU A 1 210 ? -4.077 -33.558 29.090 1.00 23.76 206 LEU A CA 1
ATOM 1652 C C . LEU A 1 210 ? -5.466 -34.120 29.407 1.00 23.92 206 LEU A C 1
ATOM 1653 O O . LEU A 1 210 ? -6.302 -34.135 28.499 1.00 26.36 206 LEU A O 1
ATOM 1658 N N . LYS A 1 211 ? -5.684 -34.575 30.643 1.00 27.71 207 LYS A N 1
ATOM 1659 C CA . LYS A 1 211 ? -6.919 -35.289 31.069 1.00 31.74 207 LYS A CA 1
ATOM 1660 C C . LYS A 1 211 ? -7.141 -36.465 30.112 1.00 27.33 207 LYS A C 1
ATOM 1661 O O . LYS A 1 211 ? -8.242 -36.600 29.533 1.00 29.88 207 LYS A O 1
ATOM 1667 N N . MET A 1 212 ? -6.100 -37.270 29.933 1.00 25.25 208 MET A N 1
ATOM 1668 C CA . MET A 1 212 ? -6.136 -38.472 29.065 1.00 24.80 208 MET A CA 1
ATOM 1669 C C . MET A 1 212 ? -5.755 -39.692 29.911 1.00 23.70 208 MET A C 1
ATOM 1670 O O . MET A 1 212 ? -5.142 -39.525 31.003 1.00 24.84 208 MET A O 1
ATOM 1675 N N . ASN A 1 213 ? -6.052 -40.882 29.378 1.00 22.93 209 ASN A N 1
ATOM 1676 C CA . ASN A 1 213 ? -5.949 -42.157 30.138 1.00 24.15 209 ASN A CA 1
ATOM 1677 C C . ASN A 1 213 ? -5.086 -43.162 29.380 1.00 21.51 209 ASN A C 1
ATOM 1678 O O . ASN A 1 213 ? -4.926 -44.292 29.854 1.00 19.91 209 ASN A O 1
ATOM 1683 N N . ASN A 1 214 ? -4.518 -42.783 28.251 1.00 17.91 210 ASN A N 1
ATOM 1684 C CA . ASN A 1 214 ? -3.701 -43.684 27.407 1.00 16.19 210 ASN A CA 1
ATOM 1685 C C . ASN A 1 214 ? -2.450 -42.956 26.943 1.00 18.28 210 ASN A C 1
ATOM 1686 O O . ASN A 1 214 ? -2.597 -41.882 26.290 1.00 18.13 210 ASN A O 1
ATOM 1691 N N . PHE A 1 215 ? -1.269 -43.447 27.275 1.00 15.50 211 PHE A N 1
ATOM 1692 C CA . PHE A 1 215 ? -0.014 -42.714 26.998 1.00 15.57 211 PHE A CA 1
ATOM 1693 C C . PHE A 1 215 ? 0.295 -42.759 25.499 1.00 19.84 211 PHE A C 1
ATOM 1694 O O . PHE A 1 215 ? 0.825 -41.764 24.993 1.00 17.69 211 PHE A O 1
ATOM 1702 N N . GLU A 1 216 ? 0.058 -43.869 24.801 1.00 18.05 212 GLU A N 1
ATOM 1703 C CA . GLU A 1 216 ? 0.243 -43.867 23.316 1.00 23.16 212 GLU A CA 1
ATOM 1704 C C . GLU A 1 216 ? -0.604 -42.759 22.677 1.00 21.45 212 GLU A C 1
ATOM 1705 O O . GLU A 1 216 ? -0.058 -42.028 21.809 1.00 22.95 212 GLU A O 1
ATOM 1711 N N . GLU A 1 217 ? -1.868 -42.628 23.048 1.00 19.58 213 GLU A N 1
ATOM 1712 C CA . GLU A 1 217 ? -2.794 -41.576 22.542 1.00 21.48 213 GLU A CA 1
ATOM 1713 C C . GLU A 1 217 ? -2.204 -40.201 22.907 1.00 22.52 213 GLU A C 1
ATOM 1714 O O . GLU A 1 217 ? -2.242 -39.279 22.057 1.00 22.80 213 GLU A O 1
ATOM 1720 N N . ALA A 1 218 ? -1.658 -40.033 24.114 1.00 17.36 214 ALA A N 1
ATOM 1721 C CA . ALA A 1 218 ? -1.137 -38.729 24.592 1.00 18.33 214 ALA A CA 1
ATOM 1722 C C . ALA A 1 218 ? 0.097 -38.360 23.772 1.00 18.99 214 ALA A C 1
ATOM 1723 O O . ALA A 1 218 ? 0.209 -37.166 23.410 1.00 21.68 214 ALA A O 1
ATOM 1725 N N . LYS A 1 219 ? 0.998 -39.289 23.492 1.00 19.11 215 LYS A N 1
ATOM 1726 C CA . LYS A 1 219 ? 2.242 -39.019 22.736 1.00 24.21 215 LYS A CA 1
ATOM 1727 C C . LYS A 1 219 ? 1.829 -38.578 21.327 1.00 26.43 215 LYS A C 1
ATOM 1728 O O . LYS A 1 219 ? 2.409 -37.595 20.833 1.00 26.95 215 LYS A O 1
ATOM 1734 N N . GLU A 1 220 ? 0.861 -39.259 20.723 1.00 24.48 216 GLU A N 1
ATOM 1735 C CA . GLU A 1 220 ? 0.347 -38.895 19.370 1.00 27.57 216 GLU A CA 1
ATOM 1736 C C . GLU A 1 220 ? -0.145 -37.441 19.399 1.00 32.26 216 GLU A C 1
ATOM 1737 O O . GLU A 1 220 ? 0.221 -36.655 18.481 1.00 29.03 216 GLU A O 1
ATOM 1743 N N . TYR A 1 221 ? -0.998 -37.119 20.370 1.00 26.24 217 TYR A N 1
ATOM 1744 C CA . TYR A 1 221 ? -1.640 -35.789 20.531 1.00 27.08 217 TYR A CA 1
ATOM 1745 C C . TYR A 1 221 ? -0.543 -34.742 20.697 1.00 28.81 217 TYR A C 1
ATOM 1746 O O . TYR A 1 221 ? -0.602 -33.711 19.994 1.00 31.14 217 TYR A O 1
ATOM 1755 N N . LEU A 1 222 ? 0.452 -35.003 21.551 1.00 25.05 218 LEU A N 1
ATOM 1756 C CA . LEU A 1 222 ? 1.568 -34.051 21.796 1.00 27.15 218 LEU A CA 1
ATOM 1757 C C . LEU A 1 222 ? 2.373 -33.846 20.511 1.00 29.96 218 LEU A C 1
ATOM 1758 O O . LEU A 1 222 ? 2.654 -32.676 20.189 1.00 29.73 218 LEU A O 1
ATOM 1763 N N . HIS A 1 223 ? 2.720 -34.917 19.795 1.00 27.97 219 HIS A N 1
ATOM 1764 C CA . HIS A 1 223 ? 3.470 -34.841 18.508 1.00 31.86 219 HIS A CA 1
ATOM 1765 C C . HIS A 1 223 ? 2.697 -34.005 17.476 1.00 32.61 219 HIS A C 1
ATOM 1766 O O . HIS A 1 223 ? 3.353 -33.271 16.709 1.00 33.87 219 HIS A O 1
ATOM 1773 N N . ASN A 1 224 ? 1.369 -34.104 17.438 1.00 36.88 220 ASN A N 1
ATOM 1774 C CA . ASN A 1 224 ? 0.513 -33.334 16.493 1.00 43.01 220 ASN A CA 1
ATOM 1775 C C . ASN A 1 224 ? 0.681 -31.834 16.771 1.00 40.60 220 ASN A C 1
ATOM 1776 O O . ASN A 1 224 ? 0.451 -31.044 15.837 1.00 42.55 220 ASN A O 1
ATOM 1781 N N . PHE A 1 225 ? 1.054 -31.457 18.001 1.00 36.00 221 PHE A N 1
ATOM 1782 C CA . PHE A 1 225 ? 1.207 -30.045 18.452 1.00 34.31 221 PHE A CA 1
ATOM 1783 C C . PHE A 1 225 ? 2.692 -29.675 18.527 1.00 32.13 221 PHE A C 1
ATOM 1784 O O . PHE A 1 225 ? 3.018 -28.649 19.133 1.00 35.23 221 PHE A O 1
ATOM 1792 N N . GLY A 1 226 ? 3.561 -30.482 17.913 1.00 30.11 222 GLY A N 1
ATOM 1793 C CA . GLY A 1 226 ? 5.012 -30.247 17.807 1.00 29.88 222 GLY A CA 1
ATOM 1794 C C . GLY A 1 226 ? 5.759 -30.394 19.119 1.00 29.36 222 GLY A C 1
ATOM 1795 O O . GLY A 1 226 ? 6.891 -29.883 19.228 1.00 30.77 222 GLY A O 1
ATOM 1796 N N . ILE A 1 227 ? 5.192 -31.133 20.080 1.00 27.38 223 ILE A N 1
ATOM 1797 C CA . ILE A 1 227 ? 5.783 -31.334 21.430 1.00 26.35 223 ILE A CA 1
ATOM 1798 C C . ILE A 1 227 ? 6.428 -32.722 21.461 1.00 29.40 223 ILE A C 1
ATOM 1799 O O . ILE A 1 227 ? 5.711 -33.692 21.186 1.00 31.89 223 ILE A O 1
ATOM 1804 N N . SER A 1 228 ? 7.714 -32.790 21.783 1.00 28.11 224 SER A N 1
ATOM 1805 C CA . SER A 1 228 ? 8.476 -34.059 21.906 1.00 31.66 224 SER A CA 1
ATOM 1806 C C . SER A 1 228 ? 9.491 -33.932 23.050 1.00 37.54 224 SER A C 1
ATOM 1807 O O . SER A 1 228 ? 9.638 -32.815 23.590 1.00 33.71 224 SER A O 1
ATOM 1810 N N . LYS A 1 229 ? 10.142 -35.033 23.454 1.00 34.68 225 LYS A N 1
ATOM 1811 C CA . LYS A 1 229 ? 11.084 -35.040 24.608 1.00 36.08 225 LYS A CA 1
ATOM 1812 C C . LYS A 1 229 ? 12.288 -34.154 24.295 1.00 31.94 225 LYS A C 1
ATOM 1813 O O . LYS A 1 229 ? 12.900 -33.660 25.247 1.00 41.67 225 LYS A O 1
ATOM 1819 N N . LYS A 1 230 ? 12.640 -34.028 23.020 1.00 39.02 226 LYS A N 1
ATOM 1820 C CA . LYS A 1 230 ? 13.919 -33.446 22.560 1.00 42.86 226 LYS A CA 1
ATOM 1821 C C . LYS A 1 230 ? 13.684 -32.038 22.000 1.00 40.25 226 LYS A C 1
ATOM 1822 O O . LYS A 1 230 ? 14.661 -31.270 21.945 1.00 38.51 226 LYS A O 1
ATOM 1824 N N . SER A 1 231 ? 12.456 -31.711 21.578 1.00 38.30 227 SER A N 1
ATOM 1825 C CA . SER A 1 231 ? 12.190 -30.451 20.839 1.00 36.58 227 SER A CA 1
ATOM 1826 C C . SER A 1 231 ? 10.744 -29.961 20.990 1.00 34.87 227 SER A C 1
ATOM 1827 O O . SER A 1 231 ? 9.823 -30.764 21.250 1.00 30.15 227 SER A O 1
ATOM 1830 N N . VAL A 1 232 ? 10.560 -28.653 20.801 1.00 32.43 228 VAL A N 1
ATOM 1831 C CA . VAL A 1 232 ? 9.249 -28.013 20.511 1.00 29.70 228 VAL A CA 1
ATOM 1832 C C . VAL A 1 232 ? 9.346 -27.340 19.143 1.00 31.07 228 VAL A C 1
ATOM 1833 O O . VAL A 1 232 ? 10.303 -26.551 18.933 1.00 32.67 228 VAL A O 1
ATOM 1837 N N . GLU A 1 233 ? 8.394 -27.635 18.268 1.00 30.15 229 GLU A N 1
ATOM 1838 C CA . GLU A 1 233 ? 8.236 -27.012 16.937 1.00 38.91 229 GLU A CA 1
ATOM 1839 C C . GLU A 1 233 ? 7.525 -25.666 17.107 1.00 41.37 229 GLU A C 1
ATOM 1840 O O . GLU A 1 233 ? 6.483 -25.628 17.776 1.00 40.74 229 GLU A O 1
ATOM 1846 N N . ILE A 1 234 ? 8.110 -24.610 16.533 1.00 38.24 230 ILE A N 1
ATOM 1847 C CA . ILE A 1 234 ? 7.493 -23.261 16.367 1.00 36.39 230 ILE A CA 1
ATOM 1848 C C . ILE A 1 234 ? 6.990 -23.198 14.930 1.00 41.14 230 ILE A C 1
ATOM 1849 O O . ILE A 1 234 ? 7.814 -23.360 14.020 1.00 44.11 230 ILE A O 1
ATOM 1854 N N . TRP A 1 235 ? 5.681 -23.055 14.729 1.00 46.19 231 TRP A N 1
ATOM 1855 C CA . TRP A 1 235 ? 5.075 -23.059 13.374 1.00 55.49 231 TRP A CA 1
ATOM 1856 C C . TRP A 1 235 ? 5.203 -21.637 12.810 1.00 57.70 231 TRP A C 1
ATOM 1857 O O . TRP A 1 235 ? 4.361 -20.781 13.143 1.00 68.63 231 TRP A O 1
ATOM 1868 N N . GLY A 1 236 ? 6.279 -21.401 12.050 1.00 53.43 232 GLY A N 1
ATOM 1869 C CA . GLY A 1 236 ? 6.767 -20.071 11.635 1.00 49.42 232 GLY A CA 1
ATOM 1870 C C . GLY A 1 236 ? 8.280 -20.050 11.477 1.00 44.73 232 GLY A C 1
ATOM 1871 O O . GLY A 1 236 ? 8.941 -21.022 11.895 1.00 47.49 232 GLY A O 1
ATOM 1872 N N . THR A 1 237 ? 8.825 -18.972 10.907 1.00 41.69 233 THR A N 1
ATOM 1873 C CA . THR A 1 237 ? 10.288 -18.773 10.720 1.00 39.02 233 THR A CA 1
ATOM 1874 C C . THR A 1 237 ? 10.952 -18.398 12.049 1.00 35.81 233 THR A C 1
ATOM 1875 O O . THR A 1 237 ? 12.177 -18.558 12.148 1.00 37.42 233 THR A O 1
ATOM 1879 N N . GLY A 1 238 ? 10.172 -17.891 13.010 1.00 36.84 234 GLY A N 1
ATOM 1880 C CA . GLY A 1 238 ? 10.659 -17.336 14.289 1.00 30.82 234 GLY A CA 1
ATOM 1881 C C . GLY A 1 238 ? 10.953 -15.837 14.245 1.00 35.34 234 GLY A C 1
ATOM 1882 O O . GLY A 1 238 ? 11.387 -15.293 15.282 1.00 36.33 234 GLY A O 1
ATOM 1883 N N . LYS A 1 239 ? 10.768 -15.178 13.100 1.00 32.94 235 LYS A N 1
ATOM 1884 C CA . LYS A 1 239 ? 11.215 -13.768 12.917 1.00 35.44 235 LYS A CA 1
ATOM 1885 C C . LYS A 1 239 ? 10.041 -12.817 13.138 1.00 34.61 235 LYS A C 1
ATOM 1886 O O . LYS A 1 239 ? 10.308 -11.610 13.329 1.00 33.51 235 LYS A O 1
ATOM 1892 N N . VAL A 1 240 ? 8.803 -13.298 13.024 1.00 33.78 236 VAL A N 1
ATOM 1893 C CA . VAL A 1 240 ? 7.633 -12.459 13.379 1.00 37.26 236 VAL A CA 1
ATOM 1894 C C . VAL A 1 240 ? 8.007 -11.841 14.725 1.00 37.21 236 VAL A C 1
ATOM 1895 O O . VAL A 1 240 ? 8.596 -12.558 15.565 1.00 39.18 236 VAL A O 1
ATOM 1899 N N . ARG A 1 241 ? 7.801 -10.532 14.871 1.00 31.20 237 ARG A N 1
ATOM 1900 C CA . ARG A 1 241 ? 8.063 -9.846 16.151 1.00 30.50 237 ARG A CA 1
ATOM 1901 C C . ARG A 1 241 ? 6.720 -9.647 16.820 1.00 23.46 237 ARG A C 1
ATOM 1902 O O . ARG A 1 241 ? 5.679 -9.477 16.117 1.00 27.45 237 ARG A O 1
ATOM 1910 N N . ARG A 1 242 ? 6.779 -9.570 18.139 1.00 25.77 238 ARG A N 1
ATOM 1911 C CA . ARG A 1 242 ? 5.596 -9.329 18.976 1.00 23.27 238 ARG A CA 1
ATOM 1912 C C . ARG A 1 242 ? 5.967 -8.510 20.210 1.00 19.57 238 ARG A C 1
ATOM 1913 O O . ARG A 1 242 ? 7.008 -8.786 20.869 1.00 19.11 238 ARG A O 1
ATOM 1921 N N . GLU A 1 243 ? 5.093 -7.574 20.573 1.00 18.02 239 GLU A N 1
ATOM 1922 C CA . GLU A 1 243 ? 5.176 -6.933 21.892 1.00 16.94 239 GLU A CA 1
ATOM 1923 C C . GLU A 1 243 ? 3.972 -7.319 22.733 1.00 16.40 239 GLU A C 1
ATOM 1924 O O . GLU A 1 243 ? 2.952 -7.775 22.183 1.00 17.96 239 GLU A O 1
ATOM 1930 N N . PHE A 1 244 ? 4.103 -7.057 24.011 1.00 15.45 240 PHE A N 1
ATOM 1931 C CA . PHE A 1 244 ? 3.132 -7.482 25.034 1.00 15.18 240 PHE A CA 1
ATOM 1932 C C . PHE A 1 244 ? 3.046 -6.398 26.089 1.00 15.50 240 PHE A C 1
ATOM 1933 O O . PHE A 1 244 ? 4.062 -5.772 26.424 1.00 16.05 240 PHE A O 1
ATOM 1941 N N . ILE A 1 245 ? 1.853 -6.188 26.625 1.00 14.99 241 ILE A N 1
ATOM 1942 C CA . ILE A 1 245 ? 1.658 -5.383 27.839 1.00 13.41 241 ILE A CA 1
ATOM 1943 C C . ILE A 1 245 ? 0.821 -6.195 28.822 1.00 13.66 241 ILE A C 1
ATOM 1944 O O . ILE A 1 245 ? -0.220 -6.725 28.447 1.00 13.68 241 ILE A O 1
ATOM 1949 N N . HIS A 1 246 ? 1.318 -6.268 30.041 1.00 13.84 242 HIS A N 1
ATOM 1950 C CA . HIS A 1 246 ? 0.619 -6.959 31.140 1.00 13.34 242 HIS A CA 1
ATOM 1951 C C . HIS A 1 246 ? -0.622 -6.171 31.552 1.00 13.01 242 HIS A C 1
ATOM 1952 O O . HIS A 1 246 ? -0.572 -4.930 31.638 1.00 12.99 242 HIS A O 1
ATOM 1959 N N . SER A 1 247 ? -1.720 -6.850 31.873 1.00 13.35 243 SER A N 1
ATOM 1960 C CA . SER A 1 247 ? -2.983 -6.202 32.269 1.00 14.70 243 SER A CA 1
ATOM 1961 C C . SER A 1 247 ? -2.819 -5.355 33.522 1.00 14.25 243 SER A C 1
ATOM 1962 O O . SER A 1 247 ? -3.538 -4.365 33.658 1.00 13.74 243 SER A O 1
ATOM 1965 N N . ASP A 1 248 ? -1.852 -5.638 34.388 1.00 14.22 244 ASP A N 1
ATOM 1966 C CA . ASP A 1 248 ? -1.653 -4.751 35.560 1.00 15.72 244 ASP A CA 1
ATOM 1967 C C . ASP A 1 248 ? -0.968 -3.448 35.116 1.00 13.66 244 ASP A C 1
ATOM 1968 O O . ASP A 1 248 ? -1.251 -2.400 35.694 1.00 15.09 244 ASP A O 1
ATOM 1973 N N . ASP A 1 249 ? -0.118 -3.503 34.107 1.00 12.96 245 ASP A N 1
ATOM 1974 C CA . ASP A 1 249 ? 0.478 -2.278 33.515 1.00 11.97 245 ASP A CA 1
ATOM 1975 C C . ASP A 1 249 ? -0.598 -1.528 32.720 1.00 13.10 245 ASP A C 1
ATOM 1976 O O . ASP A 1 249 ? -0.615 -0.283 32.776 1.00 12.64 245 ASP A O 1
ATOM 1981 N N . LEU A 1 250 ? -1.490 -2.206 31.987 1.00 12.32 246 LEU A N 1
ATOM 1982 C CA A LEU A 1 250 ? -2.611 -1.516 31.299 0.50 12.55 246 LEU A CA 1
ATOM 1983 C CA B LEU A 1 250 ? -2.605 -1.514 31.299 0.50 13.01 246 LEU A CA 1
ATOM 1984 C C . LEU A 1 250 ? -3.460 -0.804 32.350 1.00 12.27 246 LEU A C 1
ATOM 1985 O O . LEU A 1 250 ? -3.796 0.387 32.157 1.00 12.11 246 LEU A O 1
ATOM 1994 N N . ALA A 1 251 ? -3.804 -1.485 33.426 1.00 11.95 247 ALA A N 1
ATOM 1995 C CA . ALA A 1 251 ? -4.638 -0.843 34.453 1.00 12.33 247 ALA A CA 1
ATOM 1996 C C . ALA A 1 251 ? -3.893 0.359 35.027 1.00 12.99 247 ALA A C 1
ATOM 1997 O O . ALA A 1 251 ? -4.495 1.435 35.219 1.00 13.05 247 ALA A O 1
ATOM 1999 N N . ASP A 1 252 ? -2.594 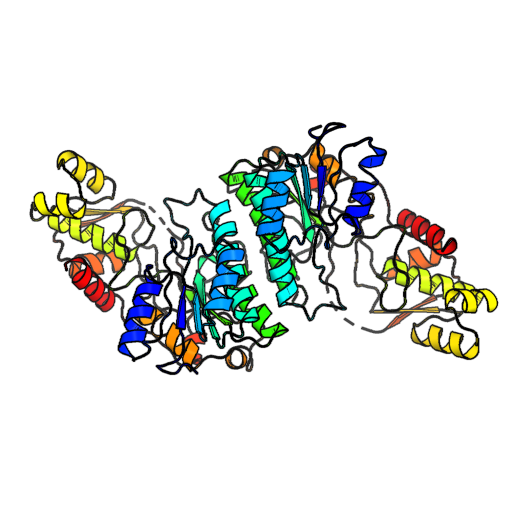0.213 35.272 1.00 12.32 248 ASP A N 1
ATOM 2000 C CA A ASP A 1 252 ? -1.784 1.289 35.885 0.50 13.70 248 ASP A CA 1
ATOM 2001 C CA B ASP A 1 252 ? -1.787 1.290 35.886 0.50 13.03 248 ASP A CA 1
ATOM 2002 C C . ASP A 1 252 ? -1.802 2.516 34.973 1.00 12.24 248 ASP A C 1
ATOM 2003 O O . ASP A 1 252 ? -2.025 3.616 35.488 1.00 13.21 248 ASP A O 1
ATOM 2012 N N . VAL A 1 253 ? -1.585 2.327 33.679 1.00 11.61 249 VAL A N 1
ATOM 2013 C CA . VAL A 1 253 ? -1.456 3.504 32.781 1.00 10.54 249 VAL A CA 1
ATOM 2014 C C . VAL A 1 253 ? -2.861 4.105 32.566 1.00 11.50 249 VAL A C 1
ATOM 2015 O O . VAL A 1 253 ? -3.007 5.351 32.424 1.00 11.50 249 VAL A O 1
ATOM 2019 N N . ALA A 1 254 ? -3.893 3.268 32.495 1.00 12.29 250 ALA A N 1
ATOM 2020 C CA . ALA A 1 254 ? -5.269 3.780 32.333 1.00 12.75 250 ALA A CA 1
ATOM 2021 C C . ALA A 1 254 ? -5.639 4.650 33.538 1.00 11.43 250 ALA A C 1
ATOM 2022 O O . ALA A 1 254 ? -6.222 5.758 33.396 1.00 11.48 250 ALA A O 1
ATOM 2024 N N . ILE A 1 255 ? -5.296 4.194 34.738 1.00 12.02 251 ILE A N 1
ATOM 2025 C CA . ILE A 1 255 ? -5.617 4.965 35.974 1.00 12.87 251 ILE A CA 1
ATOM 2026 C C . ILE A 1 255 ? -4.714 6.213 36.051 1.00 12.01 251 ILE A C 1
ATOM 2027 O O . ILE A 1 255 ? -5.202 7.327 36.354 1.00 13.89 251 ILE A O 1
ATOM 2032 N N . TYR A 1 256 ? -3.457 6.062 35.667 1.00 12.53 252 TYR A N 1
ATOM 2033 C CA . TYR A 1 256 ? -2.498 7.185 35.628 1.00 14.46 252 TYR A CA 1
ATOM 2034 C C . TYR A 1 256 ? -3.063 8.249 34.695 1.00 14.61 252 TYR A C 1
ATOM 2035 O O . TYR A 1 256 ? -3.069 9.451 34.988 1.00 14.06 252 TYR A O 1
ATOM 2044 N N . THR A 1 257 ? -3.580 7.831 33.540 1.00 11.94 253 THR A N 1
ATOM 2045 C CA . THR A 1 257 ? -4.139 8.769 32.533 1.00 11.29 253 THR A CA 1
ATOM 2046 C C . THR A 1 257 ? -5.354 9.442 33.140 1.00 11.75 253 THR A C 1
ATOM 2047 O O . THR A 1 257 ? -5.464 10.684 33.032 1.00 12.80 253 THR A O 1
ATOM 2051 N N . MET A 1 258 ? -6.240 8.682 33.753 1.00 11.83 254 MET A N 1
ATOM 2052 C CA . MET A 1 258 ? -7.436 9.282 34.343 1.00 14.03 254 MET A CA 1
ATOM 2053 C C . MET A 1 258 ? -7.022 10.344 35.368 1.00 14.04 254 MET A C 1
ATOM 2054 O O . MET A 1 258 ? -7.635 11.424 35.396 1.00 15.36 254 MET A O 1
ATOM 2059 N N . GLN A 1 259 ? -5.985 10.095 36.144 1.00 13.16 255 GLN A N 1
ATOM 2060 C CA . GLN A 1 259 ? -5.646 10.989 37.274 1.00 14.83 255 GLN A CA 1
ATOM 2061 C C . GLN A 1 259 ? -4.801 12.173 36.795 1.00 16.97 255 GLN A C 1
ATOM 2062 O O . GLN A 1 259 ? -4.783 13.179 37.525 1.00 22.45 255 GLN A O 1
ATOM 2068 N N . ASN A 1 260 ? -4.088 12.090 35.676 1.00 14.09 256 ASN A N 1
ATOM 2069 C CA . ASN A 1 260 ? -3.009 13.045 35.371 1.00 15.71 256 ASN A CA 1
ATOM 2070 C C . ASN A 1 260 ? -3.039 13.637 33.967 1.00 17.18 256 ASN A C 1
ATOM 2071 O O . ASN A 1 260 ? -2.430 14.715 33.792 1.00 17.09 256 ASN A O 1
ATOM 2076 N N . ILE A 1 261 ? -3.568 12.930 32.975 1.00 12.92 257 ILE A N 1
ATOM 2077 C CA . ILE A 1 261 ? -3.401 13.311 31.557 1.00 13.20 257 ILE A CA 1
ATOM 2078 C C . ILE A 1 261 ? -4.734 13.811 31.045 1.00 13.24 257 ILE A C 1
ATOM 2079 O O . ILE A 1 261 ? -5.690 13.042 30.947 1.00 15.00 257 ILE A O 1
ATOM 2084 N N . ASP A 1 262 ? -4.792 15.119 30.832 1.00 12.60 258 ASP A N 1
ATOM 2085 C CA . ASP A 1 262 ? -6.026 15.761 30.341 1.00 14.41 258 ASP A CA 1
ATOM 2086 C C . ASP A 1 262 ? -5.865 16.198 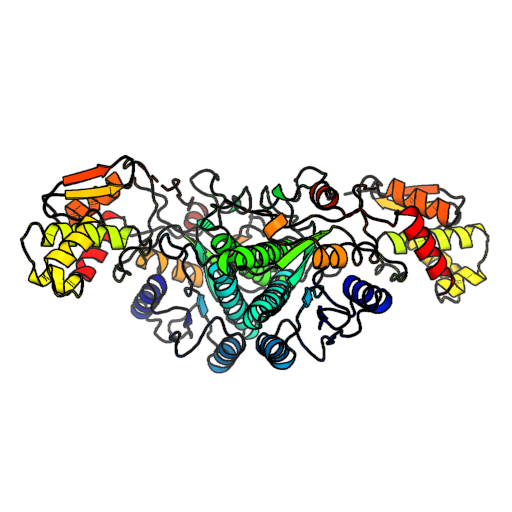28.893 1.00 11.95 258 ASP A C 1
ATOM 2087 O O . ASP A 1 262 ? -4.773 16.355 28.377 1.00 13.63 258 ASP A O 1
ATOM 2092 N N . PHE A 1 263 ? -6.986 16.370 28.208 1.00 11.85 259 PHE A N 1
ATOM 2093 C CA . PHE A 1 263 ? -6.975 16.815 26.807 1.00 13.12 259 PHE A CA 1
ATOM 2094 C C . PHE A 1 263 ? -6.120 18.089 26.662 1.00 14.05 259 PHE A C 1
ATOM 2095 O O . PHE A 1 263 ? -5.340 18.159 25.697 1.00 15.29 259 PHE A O 1
ATOM 2103 N N . LYS A 1 264 ? -6.288 19.041 27.581 1.00 17.16 260 LYS A N 1
ATOM 2104 C CA . LYS A 1 264 ? -5.419 20.244 27.814 1.00 22.84 260 LYS A CA 1
ATOM 2105 C C . LYS A 1 264 ? -3.950 19.938 27.510 1.00 21.59 260 LYS A C 1
ATOM 2106 O O . LYS A 1 264 ? -3.230 20.775 26.931 1.00 21.94 260 LYS A O 1
ATOM 2112 N N . ASP A 1 265 ? -3.490 18.777 27.983 1.00 19.55 261 ASP A N 1
ATOM 2113 C CA . ASP A 1 265 ? -2.062 18.377 28.028 1.00 19.52 261 ASP A CA 1
ATOM 2114 C C . ASP A 1 265 ? -1.627 17.845 26.658 1.00 20.39 261 ASP A C 1
ATOM 2115 O O . ASP A 1 265 ? -0.412 17.697 26.425 1.00 22.58 261 ASP A O 1
ATOM 2120 N N . LEU A 1 266 ? -2.575 17.512 25.775 1.00 17.06 262 LEU A N 1
ATOM 2121 C CA . LEU A 1 266 ? -2.291 16.786 24.516 1.00 17.31 262 LEU A CA 1
ATOM 2122 C C . LEU A 1 266 ? -2.424 17.705 23.301 1.00 21.89 262 LEU A C 1
ATOM 2123 O O . LEU A 1 266 ? -1.906 17.335 22.252 1.00 20.78 262 LEU A O 1
ATOM 2128 N N . ILE A 1 267 ? -3.128 18.831 23.424 1.00 25.14 263 ILE A N 1
ATOM 2129 C CA . ILE A 1 267 ? -3.594 19.629 22.242 1.00 30.90 263 ILE A CA 1
ATOM 2130 C C . ILE A 1 267 ? -2.444 20.523 21.776 1.00 37.06 263 ILE A C 1
ATOM 2131 O O . ILE A 1 267 ? -1.612 20.890 22.627 1.00 36.01 263 ILE A O 1
ATOM 2136 N N . LYS A 1 271 ? -4.191 23.354 14.363 1.00 45.00 267 LYS A N 1
ATOM 2137 C CA . LYS A 1 271 ? -4.842 22.275 13.568 1.00 42.73 267 LYS A CA 1
ATOM 2138 C C . LYS A 1 271 ? -4.585 20.934 14.271 1.00 37.90 267 LYS A C 1
ATOM 2139 O O . LYS A 1 271 ? -3.998 20.008 13.644 1.00 39.75 267 LYS A O 1
ATOM 2145 N N . SER A 1 272 ? -5.067 20.832 15.510 1.00 32.75 268 SER A N 1
ATOM 2146 C CA . SER A 1 272 ? -4.761 19.739 16.474 1.00 32.11 268 SER A CA 1
ATOM 2147 C C . SER A 1 272 ? -5.484 18.422 16.126 1.00 25.94 268 SER A C 1
ATOM 2148 O O . SER A 1 272 ? -6.720 18.392 15.932 1.00 20.38 268 SER A O 1
ATOM 2151 N N . LYS A 1 273 ? -4.722 17.340 16.179 1.00 23.75 269 LYS A N 1
ATOM 2152 C CA . LYS A 1 273 ? -5.106 16.003 15.687 1.00 18.77 269 LYS A CA 1
ATOM 2153 C C . LYS A 1 273 ? -4.117 15.015 16.300 1.00 17.54 269 LYS A C 1
ATOM 2154 O O . LYS A 1 273 ? -3.080 15.442 16.872 1.00 16.69 269 LYS A O 1
ATOM 2160 N N . ASN A 1 274 ? -4.441 13.730 16.221 1.00 14.62 270 ASN A N 1
ATOM 2161 C CA . ASN A 1 274 ? -3.565 12.632 16.730 1.00 13.97 270 ASN A CA 1
ATOM 2162 C C . ASN A 1 274 ? -3.296 12.851 18.206 1.00 14.21 270 ASN A C 1
ATOM 2163 O O . ASN A 1 274 ? -2.117 12.736 18.644 1.00 16.08 270 ASN A O 1
ATOM 2168 N N . THR A 1 275 ? -4.351 13.125 18.978 1.00 13.13 271 THR A N 1
ATOM 2169 C CA . THR A 1 275 ? -4.252 13.316 20.434 1.00 13.32 271 THR A CA 1
ATOM 2170 C C . THR A 1 275 ? -4.488 11.995 21.182 1.00 13.78 271 THR A C 1
ATOM 2171 O O . THR A 1 275 ? -4.550 11.997 22.416 1.00 16.88 271 THR A O 1
ATOM 2175 N N . HIS A 1 276 ? -4.585 10.875 20.474 1.00 12.03 272 HIS A N 1
ATOM 2176 C CA . HIS A 1 276 ? -4.507 9.542 21.101 1.00 12.17 272 HIS A CA 1
ATOM 2177 C C . HIS A 1 276 ? -3.086 9.307 21.604 1.00 12.24 272 HIS A C 1
ATOM 2178 O O . HIS A 1 276 ? -2.134 10.015 21.176 1.00 12.36 272 HIS A O 1
ATOM 2185 N N . ILE A 1 277 ? -2.900 8.288 22.438 1.00 11.58 273 ILE A N 1
ATOM 2186 C CA . ILE A 1 277 ? -1.599 8.041 23.096 1.00 11.42 273 ILE A CA 1
ATOM 2187 C C . ILE A 1 277 ? -1.296 6.559 23.027 1.00 11.54 273 ILE A C 1
ATOM 2188 O O . ILE A 1 277 ? -2.105 5.759 23.543 1.00 11.77 273 ILE A O 1
ATOM 2193 N N . ASN A 1 278 ? -0.162 6.188 22.463 1.00 10.87 274 ASN A N 1
ATOM 2194 C CA . ASN A 1 278 ? 0.232 4.764 22.478 1.00 11.40 274 ASN A CA 1
ATOM 2195 C C . ASN A 1 278 ? 0.715 4.355 23.859 1.00 12.32 274 ASN A C 1
ATOM 2196 O O . ASN A 1 278 ? 1.330 5.195 24.572 1.00 14.58 274 ASN A O 1
ATOM 2201 N N . ILE A 1 279 ? 0.419 3.119 24.247 1.00 12.62 275 ILE A N 1
ATOM 2202 C CA . ILE A 1 279 ? 0.934 2.569 25.520 1.00 12.04 275 ILE A CA 1
ATOM 2203 C C . ILE A 1 279 ? 1.596 1.228 25.220 1.00 13.36 275 ILE A C 1
ATOM 2204 O O . ILE A 1 279 ? 1.308 0.614 24.194 1.00 14.41 275 ILE A O 1
ATOM 2209 N N . GLY A 1 280 ? 2.501 0.828 26.097 1.00 12.92 276 GLY A N 1
ATOM 2210 C CA . GLY A 1 280 ? 3.334 -0.356 25.826 1.00 13.37 276 GLY A CA 1
ATOM 2211 C C . GLY A 1 280 ? 4.554 -0.307 26.707 1.00 14.10 276 GLY A C 1
ATOM 2212 O O . GLY A 1 280 ? 4.635 0.619 27.511 1.00 15.74 276 GLY A O 1
ATOM 2213 N N . THR A 1 281 ? 5.463 -1.250 26.510 1.00 14.90 277 THR A N 1
ATOM 2214 C CA . THR A 1 281 ? 6.734 -1.340 27.260 1.00 15.88 277 THR A CA 1
ATOM 2215 C C . THR A 1 281 ? 7.872 -0.744 26.432 1.00 16.47 277 THR A C 1
ATOM 2216 O O . THR A 1 281 ? 9.004 -0.621 26.981 1.00 19.81 277 THR A O 1
ATOM 2220 N N . GLY A 1 282 ? 7.645 -0.436 25.166 1.00 16.66 278 GLY A N 1
ATOM 2221 C CA . GLY A 1 282 ? 8.715 0.153 24.333 1.00 18.05 278 GLY A CA 1
ATOM 2222 C C . GLY A 1 282 ? 9.685 -0.887 23.790 1.00 21.51 278 GLY A C 1
ATOM 2223 O O . GLY A 1 282 ? 10.666 -0.498 23.121 1.00 26.09 278 GLY A O 1
ATOM 2224 N N . ILE A 1 283 ? 9.429 -2.177 24.010 1.00 18.48 279 ILE A N 1
ATOM 2225 C CA . ILE A 1 283 ? 10.343 -3.246 23.518 1.00 21.89 279 ILE A CA 1
ATOM 2226 C C . ILE A 1 283 ? 9.500 -4.346 22.895 1.00 17.78 279 ILE A C 1
ATOM 2227 O O . ILE A 1 283 ? 8.400 -4.546 23.393 1.00 17.25 279 ILE A O 1
ATOM 2232 N N . ASP A 1 284 ? 9.979 -4.979 21.831 1.00 19.11 280 ASP A N 1
ATOM 2233 C CA . ASP A 1 284 ? 9.338 -6.204 21.285 1.00 20.09 280 ASP A CA 1
ATOM 2234 C C . ASP A 1 284 ? 10.382 -7.316 21.171 1.00 21.03 280 ASP A C 1
ATOM 2235 O O . ASP A 1 284 ? 11.550 -7.094 21.582 1.00 21.11 280 ASP A O 1
ATOM 2240 N N . TYR A 1 285 ? 9.893 -8.482 20.747 1.00 20.66 281 TYR A N 1
ATOM 2241 C CA . TYR A 1 285 ? 10.616 -9.783 20.754 1.00 24.45 281 TYR A CA 1
ATOM 2242 C C . TYR A 1 285 ? 10.218 -10.554 19.499 1.00 22.17 281 TYR A C 1
ATOM 2243 O O . TYR A 1 285 ? 9.013 -10.592 19.137 1.00 26.88 281 TYR A O 1
ATOM 2252 N N . SER A 1 286 ? 11.207 -11.124 18.790 1.00 27.04 282 SER A N 1
ATOM 2253 C CA . SER A 1 286 ? 10.968 -12.188 17.786 1.00 28.81 282 SER A CA 1
ATOM 2254 C C . SER A 1 286 ? 10.333 -13.380 18.509 1.00 24.81 282 SER A C 1
ATOM 2255 O O . SER A 1 286 ? 10.629 -13.571 19.675 1.00 25.62 282 SER A O 1
ATOM 2258 N N . ILE A 1 287 ? 9.483 -14.122 17.810 1.00 30.93 283 ILE A N 1
ATOM 2259 C CA . ILE A 1 287 ? 8.862 -15.354 18.379 1.00 28.41 283 ILE A CA 1
ATOM 2260 C C . ILE A 1 287 ? 9.982 -16.298 18.812 1.00 31.37 283 ILE A C 1
ATOM 2261 O O . ILE A 1 287 ? 9.844 -16.969 19.842 1.00 30.35 283 ILE A O 1
ATOM 2266 N N . LYS A 1 288 ? 11.105 -16.305 18.095 1.00 32.55 284 LYS A N 1
ATOM 2267 C CA . LYS A 1 288 ? 12.291 -17.083 18.531 1.00 29.93 284 LYS A CA 1
ATOM 2268 C C . LYS A 1 288 ? 12.755 -16.624 19.911 1.00 29.59 284 LYS A C 1
ATOM 2269 O O . LYS A 1 288 ? 13.023 -17.480 20.759 1.00 29.05 284 LYS A O 1
ATOM 2275 N N . GLU A 1 289 ? 12.867 -15.312 20.157 1.00 27.24 285 GLU A N 1
ATOM 2276 C CA . GLU A 1 289 ? 13.308 -14.788 21.476 1.00 25.07 285 GLU A CA 1
ATOM 2277 C C . GLU A 1 289 ? 12.267 -15.145 22.566 1.00 22.73 285 GLU A C 1
ATOM 2278 O O . GLU A 1 289 ? 12.682 -15.426 23.705 1.00 24.24 285 GLU A O 1
ATOM 2284 N N . VAL A 1 290 ? 10.975 -15.092 22.245 1.00 23.34 286 VAL A N 1
ATOM 2285 C CA . VAL A 1 290 ? 9.927 -15.370 23.275 1.00 24.85 286 VAL A CA 1
ATOM 2286 C C . VAL A 1 290 ? 10.054 -16.849 23.675 1.00 25.41 286 VAL A C 1
ATOM 2287 O O . VAL A 1 290 ? 10.051 -17.151 24.881 1.00 23.45 286 VAL A O 1
ATOM 2291 N N . ALA A 1 291 ? 10.204 -17.709 22.672 1.00 28.40 287 ALA A N 1
ATOM 2292 C CA . ALA A 1 291 ? 10.265 -19.181 22.841 1.00 28.73 287 ALA A CA 1
ATOM 2293 C C . ALA A 1 291 ? 11.449 -19.529 23.741 1.00 26.80 287 ALA A C 1
ATOM 2294 O O . ALA A 1 291 ? 11.255 -20.265 24.725 1.00 32.03 287 ALA A O 1
ATOM 2296 N N . LEU A 1 292 ? 12.625 -18.958 23.477 1.00 28.24 288 LEU A N 1
ATOM 2297 C CA . LEU A 1 292 ? 13.842 -19.197 24.287 1.00 30.11 288 LEU A CA 1
ATOM 2298 C C . LEU A 1 292 ? 13.634 -18.704 25.722 1.00 30.12 288 LEU A C 1
ATOM 2299 O O . 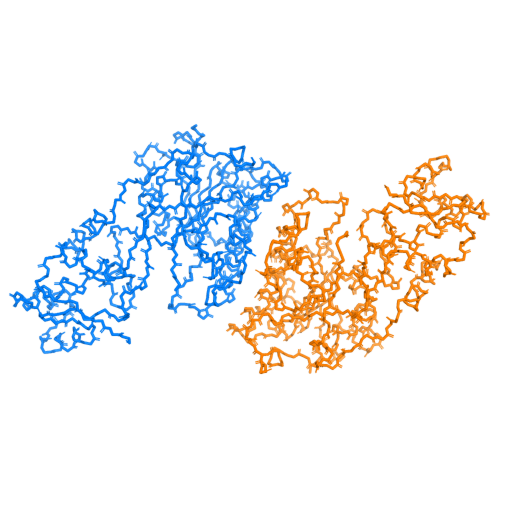LEU A 1 292 ? 14.084 -19.361 26.660 1.00 32.23 288 LEU A O 1
ATOM 2304 N N . MET A 1 293 ? 12.967 -17.564 25.913 1.00 29.03 289 MET A N 1
ATOM 2305 C CA . MET A 1 293 ? 12.630 -17.053 27.265 1.00 27.39 289 MET A CA 1
ATOM 2306 C C . MET A 1 293 ? 11.695 -18.027 28.008 1.00 26.17 289 MET A C 1
ATOM 2307 O O . MET A 1 293 ? 11.910 -18.280 29.188 1.00 25.06 289 MET A O 1
ATOM 2312 N N . VAL A 1 294 ? 10.636 -18.494 27.362 1.00 27.67 290 VAL A N 1
ATOM 2313 C CA . VAL A 1 294 ? 9.688 -19.484 27.952 1.00 26.90 290 VAL A CA 1
ATOM 2314 C C . VAL A 1 294 ? 10.442 -20.786 28.257 1.00 25.42 290 VAL A C 1
ATOM 2315 O O . VAL A 1 294 ? 10.322 -21.277 29.371 1.00 27.74 290 VAL A O 1
ATOM 2319 N N . LYS A 1 295 ? 11.182 -21.304 27.286 1.00 31.95 291 LYS A N 1
ATOM 2320 C CA . LYS A 1 295 ? 11.989 -22.543 27.439 1.00 34.84 291 LYS A CA 1
ATOM 2321 C C . LYS A 1 295 ? 12.813 -22.430 28.725 1.00 33.00 291 LYS A C 1
ATOM 2322 O O . LYS A 1 295 ? 12.783 -23.346 29.553 1.00 34.40 291 LYS A O 1
ATOM 2328 N N . ASN A 1 296 ? 13.507 -21.310 28.899 1.00 34.82 292 ASN A N 1
ATOM 2329 C CA . ASN A 1 296 ? 14.429 -21.081 30.036 1.00 35.40 292 ASN A CA 1
ATOM 2330 C C . ASN A 1 296 ? 13.648 -21.019 31.347 1.00 32.80 292 ASN A C 1
ATOM 2331 O O . ASN A 1 296 ? 14.165 -21.504 32.339 1.00 35.75 292 ASN A O 1
ATOM 2336 N N . ILE A 1 297 ? 12.485 -20.357 31.375 1.00 30.93 293 ILE A N 1
ATOM 2337 C CA . ILE A 1 297 ? 11.662 -20.212 32.613 1.00 28.66 293 ILE A CA 1
ATOM 2338 C C . ILE A 1 297 ? 11.091 -21.576 33.004 1.00 29.87 293 ILE A C 1
ATOM 2339 O O . ILE A 1 297 ? 11.047 -21.872 34.209 1.00 27.69 293 ILE A O 1
ATOM 2344 N N . VAL A 1 298 ? 10.614 -22.343 32.019 1.00 30.08 294 VAL A N 1
ATOM 2345 C CA . VAL A 1 298 ? 10.044 -23.699 32.266 1.00 30.85 294 VAL A CA 1
ATOM 2346 C C . VAL A 1 298 ? 11.192 -24.643 32.630 1.00 31.00 294 VAL A C 1
ATOM 2347 O O . VAL A 1 298 ? 10.993 -25.467 33.516 1.00 31.16 294 VAL A O 1
ATOM 2351 N N . GLY A 1 299 ? 12.343 -24.484 31.981 1.00 35.34 295 GLY A N 1
ATOM 2352 C CA . GLY A 1 299 ? 13.563 -25.268 32.248 1.00 39.99 295 GLY A CA 1
ATOM 2353 C C . GLY A 1 299 ? 13.632 -26.516 31.385 1.00 43.12 295 GLY A C 1
ATOM 2354 O O . GLY A 1 299 ? 14.296 -27.497 31.808 1.00 44.59 295 GLY A O 1
ATOM 2355 N N . PHE A 1 300 ? 12.992 -26.478 30.215 1.00 39.63 296 PHE A N 1
ATOM 2356 C CA . PHE A 1 300 ? 13.091 -27.530 29.173 1.00 35.32 296 PHE A CA 1
ATOM 2357 C C . PHE A 1 300 ? 14.509 -27.536 28.590 1.00 41.19 296 PHE A C 1
ATOM 2358 O O . PHE A 1 300 ? 15.026 -26.453 28.256 1.00 40.17 296 PHE A O 1
ATOM 2366 N N . SER A 1 301 ? 15.123 -28.722 28.484 1.00 42.63 297 SER A N 1
ATOM 2367 C CA . SER A 1 301 ? 16.558 -28.908 28.129 1.00 43.20 297 SER A CA 1
ATOM 2368 C C . SER A 1 301 ? 16.703 -29.148 26.624 1.00 43.53 297 SER A C 1
ATOM 2369 O O . SER A 1 301 ? 17.837 -29.289 26.156 1.00 49.86 297 SER A O 1
ATOM 2372 N N . GLY A 1 302 ? 15.591 -29.185 25.893 1.00 41.31 298 GLY A N 1
ATOM 2373 C CA . GLY A 1 302 ? 15.567 -29.534 24.464 1.00 40.83 298 GLY A CA 1
ATOM 2374 C C . GLY A 1 302 ? 15.731 -28.322 23.571 1.00 41.75 298 GLY A C 1
ATOM 2375 O O . GLY A 1 302 ? 16.204 -27.274 24.051 1.00 41.80 298 GLY A O 1
ATOM 2376 N N . GLU A 1 303 ? 15.341 -28.466 22.307 1.00 40.79 299 GLU A N 1
ATOM 2377 C CA . GLU A 1 303 ? 15.663 -27.523 21.209 1.00 41.89 299 GLU A CA 1
ATOM 2378 C C . GLU A 1 303 ? 14.371 -26.912 20.677 1.00 38.17 299 GLU A C 1
ATOM 2379 O O . GLU A 1 303 ? 13.305 -27.517 20.857 1.00 37.79 299 GLU A O 1
ATOM 2385 N N . LEU A 1 304 ? 14.483 -25.786 19.983 1.00 35.22 300 LEU A N 1
ATOM 2386 C CA . LEU A 1 304 ? 13.437 -25.294 19.062 1.00 34.38 300 LEU A CA 1
ATOM 2387 C C . LEU A 1 304 ? 13.649 -25.926 17.687 1.00 30.33 300 LEU A C 1
ATOM 2388 O O . LEU A 1 304 ? 14.807 -26.213 17.328 1.00 33.76 300 LEU A O 1
ATOM 2393 N N . VAL A 1 305 ? 12.569 -26.036 16.924 1.00 29.40 301 VAL A N 1
ATOM 2394 C CA . VAL A 1 305 ? 12.577 -26.370 15.478 1.00 33.82 301 VAL A CA 1
ATOM 2395 C C . VAL A 1 305 ? 11.567 -25.443 14.805 1.00 33.66 301 VAL A C 1
ATOM 2396 O O . VAL A 1 305 ? 10.439 -25.351 15.294 1.00 34.09 301 VAL A O 1
ATOM 2400 N N . PHE A 1 306 ? 11.948 -24.803 13.706 1.00 36.09 302 PHE A N 1
ATOM 2401 C CA . PHE A 1 306 ? 11.105 -23.816 12.992 1.00 39.05 302 PHE A CA 1
ATOM 2402 C C . PHE A 1 306 ? 10.546 -24.474 11.732 1.00 43.40 302 PHE A C 1
ATOM 2403 O O . PHE A 1 306 ? 11.160 -25.450 11.248 1.00 44.78 302 PHE A O 1
ATOM 2411 N N . ASN A 1 307 ? 9.402 -23.979 11.254 1.00 49.09 303 ASN A N 1
ATOM 2412 C CA . ASN A 1 307 ? 8.521 -24.665 10.267 1.00 59.75 303 ASN A CA 1
ATOM 2413 C C . ASN A 1 307 ? 7.786 -23.622 9.413 1.00 58.43 303 ASN A C 1
ATOM 2414 O O . ASN A 1 307 ? 6.636 -23.287 9.775 1.00 62.51 303 ASN A O 1
ATOM 2419 N N . THR A 1 308 ? 8.422 -23.132 8.340 1.00 58.00 304 THR A N 1
ATOM 2420 C CA . THR A 1 308 ? 7.778 -22.386 7.217 1.00 61.65 304 THR A CA 1
ATOM 2421 C C . THR A 1 308 ? 8.642 -22.536 5.962 1.00 54.48 304 THR A C 1
ATOM 2422 O O . THR A 1 308 ? 9.875 -22.397 6.111 1.00 59.92 304 THR A O 1
ATOM 2426 N N . MET A 1 315 ? 2.627 -9.328 10.385 1.00 47.06 311 MET A N 1
ATOM 2427 C CA . MET A 1 315 ? 2.703 -7.850 10.589 1.00 39.33 311 MET A CA 1
ATOM 2428 C C . MET A 1 315 ? 3.346 -7.562 11.959 1.00 36.47 311 MET A C 1
ATOM 2429 O O . MET A 1 315 ? 2.789 -7.977 13.022 1.00 34.57 311 MET A O 1
ATOM 2434 N N . ASP A 1 316 ? 4.522 -6.929 11.961 1.00 37.28 312 ASP A N 1
ATOM 2435 C CA . ASP A 1 316 ? 5.225 -6.530 13.211 1.00 33.19 312 ASP A CA 1
ATOM 2436 C C . ASP A 1 316 ? 4.573 -5.259 13.738 1.00 30.06 312 ASP A C 1
ATOM 2437 O O . ASP A 1 316 ? 4.118 -4.403 12.948 1.00 24.72 312 ASP A O 1
ATOM 2442 N N . ARG A 1 317 ? 4.437 -5.188 15.050 1.00 24.37 313 ARG A N 1
ATOM 2443 C CA . ARG A 1 317 ? 3.698 -4.086 15.681 1.00 21.08 313 ARG A CA 1
ATOM 2444 C C . ARG A 1 317 ? 4.434 -3.774 16.980 1.00 17.20 313 ARG A C 1
ATOM 2445 O O . ARG A 1 317 ? 4.363 -4.585 17.947 1.00 17.80 313 ARG A O 1
ATOM 2453 N N . LEU A 1 318 ? 5.057 -2.600 17.033 1.00 15.07 314 LEU A N 1
ATOM 2454 C CA . LEU A 1 318 ? 5.684 -2.095 18.264 1.00 15.02 314 LEU A CA 1
ATOM 2455 C C . LEU A 1 318 ? 5.317 -0.631 18.425 1.00 14.03 314 LEU A C 1
ATOM 2456 O O . LEU A 1 318 ? 5.649 0.186 17.552 1.00 16.29 314 LEU A O 1
ATOM 2461 N N . MET A 1 319 ? 4.691 -0.300 19.527 1.00 13.66 315 MET A N 1
ATOM 2462 C CA . MET A 1 319 ? 4.375 1.127 19.785 1.00 13.39 315 MET A CA 1
ATOM 2463 C C . MET A 1 319 ? 5.637 1.904 20.117 1.00 12.97 315 MET A C 1
ATOM 2464 O O . MET A 1 319 ? 6.442 1.440 20.915 1.00 15.37 315 MET A O 1
ATOM 2469 N N . ASP A 1 320 ? 5.749 3.091 19.536 1.00 13.81 316 ASP A N 1
ATOM 2470 C CA . ASP A 1 320 ? 6.608 4.183 20.048 1.00 15.46 316 ASP A CA 1
ATOM 2471 C C . ASP A 1 320 ? 5.900 4.784 21.251 1.00 14.55 316 ASP A C 1
ATOM 2472 O O . ASP A 1 320 ? 4.798 5.344 21.065 1.00 15.19 316 ASP A O 1
ATOM 2477 N N . CYS A 1 321 ? 6.503 4.676 22.417 1.00 16.08 317 CYS A N 1
ATOM 2478 C CA . CYS A 1 321 ? 5.911 5.138 23.683 1.00 15.02 317 CYS A CA 1
ATOM 2479 C C . CYS A 1 321 ? 6.545 6.457 24.136 1.00 14.76 317 CYS A C 1
ATOM 2480 O O . CYS A 1 321 ? 6.400 6.802 25.285 1.00 15.57 317 CYS A O 1
ATOM 2483 N N . SER A 1 322 ? 7.184 7.193 23.229 1.00 16.05 318 SER A N 1
ATOM 2484 C CA . SER A 1 322 ? 7.764 8.528 23.546 1.00 17.35 318 SER A CA 1
ATOM 2485 C C . SER A 1 322 ? 6.718 9.425 24.205 1.00 16.71 318 SER A C 1
ATOM 2486 O O . SER A 1 322 ? 7.046 10.093 25.201 1.00 17.15 318 SER A O 1
ATOM 2489 N N . LYS A 1 323 ? 5.507 9.476 23.659 1.00 15.92 319 LYS A N 1
ATOM 2490 C CA . LYS A 1 323 ? 4.495 10.423 24.163 1.00 14.58 319 LYS A CA 1
ATOM 2491 C C . LYS A 1 323 ? 4.079 10.045 25.582 1.00 14.50 319 LYS A C 1
ATOM 2492 O O . LYS A 1 323 ? 4.093 10.895 26.495 1.00 14.63 319 LYS A O 1
ATOM 2498 N N . ILE A 1 324 ? 3.716 8.787 25.845 1.00 13.50 320 ILE A N 1
ATOM 2499 C CA . ILE A 1 324 ? 3.291 8.424 27.214 1.00 13.43 320 ILE A CA 1
ATOM 2500 C C . ILE A 1 324 ? 4.463 8.564 28.203 1.00 13.78 320 ILE A C 1
ATOM 2501 O O . ILE A 1 324 ? 4.218 9.040 29.314 1.00 14.26 320 ILE A O 1
ATOM 2506 N N . HIS A 1 325 ? 5.674 8.245 27.773 1.00 13.52 321 HIS A N 1
ATOM 2507 C CA . HIS A 1 325 ? 6.853 8.436 28.660 1.00 14.58 321 HIS A CA 1
ATOM 2508 C C . HIS A 1 325 ? 6.984 9.923 29.010 1.00 16.15 321 HIS A C 1
ATOM 2509 O O . HIS A 1 325 ? 7.197 10.213 30.202 1.00 19.36 321 HIS A O 1
ATOM 2516 N N . SER A 1 326 ? 6.808 10.811 28.028 1.00 15.97 322 SER A N 1
ATOM 2517 C CA . SER A 1 326 ? 6.953 12.276 28.236 1.00 16.57 322 SER A CA 1
ATOM 2518 C C . SER A 1 326 ? 5.897 12.735 29.233 1.00 18.73 322 SER A C 1
ATOM 2519 O O . SER A 1 326 ? 6.078 13.804 29.864 1.00 20.78 322 SER A O 1
ATOM 2522 N N . LEU A 1 327 ? 4.763 12.038 29.312 1.00 17.39 323 LEU A N 1
ATOM 2523 C CA . LEU A 1 327 ? 3.641 12.434 30.198 1.00 15.99 323 LEU A CA 1
ATOM 2524 C C . LEU A 1 327 ? 3.748 11.765 31.574 1.00 16.10 323 LEU A C 1
ATOM 2525 O O . LEU A 1 327 ? 2.877 11.991 32.415 1.00 17.18 323 LEU A O 1
ATOM 2530 N N . GLY A 1 328 ? 4.808 10.995 31.799 1.00 18.27 324 GLY A N 1
ATOM 2531 C CA . GLY A 1 328 ? 5.244 10.609 33.152 1.00 19.29 324 GLY A CA 1
ATOM 2532 C C . GLY A 1 328 ? 4.845 9.203 33.574 1.00 19.80 324 GLY A C 1
ATOM 2533 O O . GLY A 1 328 ? 4.832 8.943 34.801 1.00 21.35 324 GLY A O 1
ATOM 2534 N N . TRP A 1 329 ? 4.494 8.330 32.631 1.00 17.09 325 TRP A N 1
ATOM 2535 C CA . TRP A 1 329 ? 4.244 6.903 32.947 1.00 15.35 325 TRP A CA 1
ATOM 2536 C C . TRP A 1 329 ? 5.250 6.020 32.228 1.00 14.97 325 TRP A C 1
ATOM 2537 O O . TRP A 1 329 ? 5.482 6.215 31.027 1.00 17.96 325 TRP A O 1
ATOM 2548 N N . LYS A 1 330 ? 5.680 4.948 32.902 1.00 17.13 326 LYS A N 1
ATOM 2549 C CA . LYS A 1 330 ? 6.380 3.854 32.212 1.00 16.47 326 LYS A CA 1
ATOM 2550 C C . LYS A 1 330 ? 5.976 2.526 32.873 1.00 14.84 326 LYS A C 1
ATOM 2551 O O . LYS A 1 330 ? 5.542 2.492 34.017 1.00 15.77 326 LYS A O 1
ATOM 2557 N N . HIS A 1 331 ? 6.146 1.452 32.121 1.00 17.34 327 HIS A N 1
ATOM 2558 C CA . HIS A 1 331 ? 5.704 0.109 32.552 1.00 15.37 327 HIS A CA 1
ATOM 2559 C C . HIS A 1 331 ? 6.553 -0.389 33.713 1.00 17.18 327 HIS A C 1
ATOM 2560 O O . HIS A 1 331 ? 7.731 0.045 33.825 1.00 18.06 327 HIS A O 1
ATOM 2567 N N . LYS A 1 332 ? 5.956 -1.264 34.515 1.00 16.09 328 LYS A N 1
ATOM 2568 C CA . LYS A 1 332 ? 6.599 -1.835 35.730 1.00 17.14 328 LYS A CA 1
ATOM 2569 C C . LYS A 1 332 ? 6.948 -3.299 35.489 1.00 20.26 328 LYS A C 1
ATOM 2570 O O . LYS A 1 332 ? 7.808 -3.814 36.227 1.00 22.12 328 LYS A O 1
ATOM 2576 N N . ILE A 1 333 ? 6.277 -3.987 34.565 1.00 17.18 329 ILE A N 1
ATOM 2577 C CA . ILE A 1 333 ? 6.361 -5.478 34.519 1.00 18.44 329 ILE A CA 1
ATOM 2578 C C . ILE A 1 333 ? 7.087 -5.864 33.238 1.00 18.02 329 ILE A C 1
ATOM 2579 O O . ILE A 1 333 ? 6.572 -5.656 32.142 1.00 17.82 329 ILE A O 1
ATOM 2584 N N . GLU A 1 334 ? 8.308 -6.381 33.361 1.00 19.66 330 GLU A N 1
ATOM 2585 C CA . GLU A 1 334 ? 9.053 -6.890 32.188 1.00 19.75 330 GLU A CA 1
ATOM 2586 C C . GLU A 1 334 ? 8.496 -8.271 31.786 1.00 17.84 330 GLU A C 1
ATOM 2587 O O . GLU A 1 334 ? 7.927 -8.959 32.658 1.00 20.89 330 GLU A O 1
ATOM 2593 N N . LEU A 1 335 ? 8.605 -8.601 30.507 1.00 20.74 331 LEU A N 1
ATOM 2594 C CA . LEU A 1 335 ? 8.005 -9.834 29.941 1.00 19.88 331 LEU A CA 1
ATOM 2595 C C . LEU A 1 335 ? 8.499 -11.065 30.711 1.00 21.16 331 LEU A C 1
ATOM 2596 O O . LEU A 1 335 ? 7.651 -11.894 31.092 1.00 19.33 331 LEU A O 1
ATOM 2601 N N . LYS A 1 336 ? 9.799 -11.155 31.018 1.00 24.40 332 LYS A N 1
ATOM 2602 C CA . LYS A 1 336 ? 10.313 -12.329 31.773 1.00 25.30 332 LYS A CA 1
ATOM 2603 C C . LYS A 1 336 ? 9.537 -12.516 33.081 1.00 25.41 332 LYS A C 1
ATOM 2604 O O . LYS A 1 336 ? 9.209 -13.660 33.437 1.00 24.99 332 LYS A O 1
ATOM 2610 N N . ASP A 1 337 ? 9.251 -11.435 33.819 1.00 23.41 333 ASP A N 1
ATOM 2611 C CA . ASP A 1 337 ? 8.567 -11.556 35.123 1.00 24.12 333 ASP A CA 1
ATOM 2612 C C . ASP A 1 337 ? 7.098 -11.904 34.883 1.00 22.17 333 ASP A C 1
ATOM 2613 O O . ASP A 1 337 ? 6.521 -12.621 35.699 1.00 22.15 333 ASP A O 1
ATOM 2618 N N . GLY A 1 338 ? 6.483 -11.387 33.819 1.00 20.74 334 GLY A N 1
ATOM 2619 C CA . GLY A 1 338 ? 5.082 -11.743 33.522 1.00 19.78 334 GLY A CA 1
ATOM 2620 C C . GLY A 1 338 ? 4.942 -13.228 33.195 1.00 19.55 334 GLY A C 1
ATOM 2621 O O . GLY A 1 338 ? 3.996 -13.842 33.653 1.00 19.68 334 GLY A O 1
ATOM 2622 N N . ILE A 1 339 ? 5.846 -13.743 32.387 1.00 19.86 335 ILE A N 1
ATOM 2623 C CA . ILE A 1 339 ? 5.854 -15.182 31.976 1.00 19.97 335 ILE A CA 1
ATOM 2624 C C . ILE A 1 339 ? 6.085 -16.014 33.242 1.00 21.94 335 ILE A C 1
ATOM 2625 O O . ILE A 1 339 ? 5.311 -16.959 33.481 1.00 22.08 335 ILE A O 1
ATOM 2630 N N . LYS A 1 340 ? 7.042 -15.633 34.096 1.00 22.05 336 LYS A N 1
ATOM 2631 C CA . LYS A 1 340 ? 7.275 -16.362 35.374 1.00 26.16 336 LYS A CA 1
ATOM 2632 C C . LYS A 1 340 ? 6.001 -16.385 36.229 1.00 25.29 336 LYS A C 1
ATOM 2633 O O . LYS A 1 340 ? 5.623 -17.455 36.736 1.00 26.04 336 LYS A O 1
ATOM 2639 N N . MET A 1 341 ? 5.310 -15.258 36.414 1.00 21.89 337 MET A N 1
ATOM 2640 C CA . MET A 1 341 ? 4.037 -15.233 37.175 1.00 23.68 337 MET A CA 1
ATOM 2641 C C . MET A 1 341 ? 2.997 -16.141 36.509 1.00 22.40 337 MET A C 1
ATOM 2642 O O . MET A 1 341 ? 2.274 -16.840 37.226 1.00 24.67 337 MET A O 1
ATOM 2647 N N . MET A 1 342 ? 2.902 -16.116 35.179 1.00 21.69 338 MET A N 1
ATOM 2648 C CA . MET A 1 342 ? 1.936 -16.950 34.427 1.00 20.02 338 MET A CA 1
ATOM 2649 C C . MET A 1 342 ? 2.246 -18.436 34.677 1.00 19.43 338 MET A C 1
ATOM 2650 O O . MET A 1 342 ? 1.285 -19.202 34.844 1.00 20.93 338 MET A O 1
ATOM 2655 N N . TYR A 1 343 ? 3.512 -18.806 34.688 1.00 22.37 339 TYR A N 1
ATOM 2656 C CA . TYR A 1 343 ? 3.912 -20.233 34.852 1.00 23.13 339 TYR A CA 1
ATOM 2657 C C . TYR A 1 343 ? 3.631 -20.671 36.289 1.00 26.75 339 TYR A C 1
ATOM 2658 O O . TYR A 1 343 ? 3.165 -21.788 36.491 1.00 26.40 339 TYR A O 1
ATOM 2667 N N . GLU A 1 344 ? 3.886 -19.802 37.264 1.00 26.01 340 GLU A N 1
ATOM 2668 C CA . GLU A 1 344 ? 3.602 -20.131 38.684 1.00 28.82 340 GLU A CA 1
ATOM 2669 C C . GLU A 1 344 ? 2.103 -20.374 38.811 1.00 27.51 340 GLU A C 1
ATOM 2670 O O . GLU A 1 344 ? 1.715 -21.374 39.429 1.00 31.01 340 GLU A O 1
ATOM 2676 N N . TRP A 1 345 ? 1.278 -19.565 38.145 1.00 25.01 341 TRP A N 1
ATOM 2677 C CA . TRP A 1 345 ? -0.188 -19.722 38.171 1.00 25.67 341 TRP A CA 1
ATOM 2678 C C . TRP A 1 345 ? -0.579 -21.032 37.479 1.00 27.37 341 TRP A C 1
ATOM 2679 O O . TRP A 1 345 ? -1.452 -21.756 38.026 1.00 28.94 341 TRP A O 1
ATOM 2690 N N . TYR A 1 346 ? 0.011 -21.307 36.322 1.00 24.20 342 TYR A N 1
ATOM 2691 C CA . TYR A 1 346 ? -0.284 -22.522 35.527 1.00 27.24 342 TYR A CA 1
ATOM 2692 C C . TYR A 1 346 ? -0.183 -23.750 36.444 1.00 24.55 342 TYR A C 1
ATOM 2693 O O . TYR A 1 346 ? -1.093 -24.573 36.453 1.00 28.25 342 TYR A O 1
ATOM 2702 N N . LYS A 1 347 ? 0.894 -23.830 37.212 1.00 27.20 343 LYS A N 1
ATOM 2703 C CA . LYS A 1 347 ? 1.202 -25.027 38.044 1.00 31.30 343 LYS A CA 1
ATOM 2704 C C . LYS A 1 347 ? 0.141 -25.191 39.137 1.00 35.71 343 LYS A C 1
ATOM 2705 O O . LYS A 1 347 ? -0.054 -26.336 39.570 1.00 36.73 343 LYS A O 1
ATOM 2711 N N . THR A 1 348 ? -0.518 -24.118 39.590 1.00 34.46 344 THR A N 1
ATOM 2712 C CA . THR A 1 348 ? -1.521 -24.196 40.689 1.00 38.32 344 THR A CA 1
ATOM 2713 C C . THR A 1 348 ? -2.886 -24.620 40.136 1.00 40.47 344 THR A C 1
ATOM 2714 O O . THR A 1 348 ? -3.741 -25.007 40.948 1.00 43.91 344 THR A O 1
ATOM 2718 N N . GLN A 1 349 ? -3.097 -24.528 38.822 1.00 37.65 345 GLN A N 1
ATOM 2719 C CA . GLN A 1 349 ? -4.389 -24.829 38.176 1.00 41.09 345 GLN A CA 1
ATOM 2720 C C . GLN A 1 349 ? -4.372 -26.191 37.502 1.00 46.46 345 GLN A C 1
ATOM 2721 O O . GLN A 1 349 ? -5.008 -26.334 36.462 1.00 51.12 345 GLN A O 1
ATOM 2722 N N . HIS B 1 4 ? -34.369 -7.014 -10.315 1.00 34.62 0 HIS B N 1
ATOM 2723 C CA . HIS B 1 4 ? -34.122 -5.894 -9.393 1.00 30.23 0 HIS B CA 1
ATOM 2724 C C . HIS B 1 4 ? -35.437 -5.139 -9.176 1.00 19.36 0 HIS B C 1
ATOM 2725 O O . HIS B 1 4 ? -36.462 -5.813 -8.958 1.00 21.59 0 HIS B O 1
ATOM 2732 N N . MET B 1 5 ? -35.394 -3.816 -9.094 1.00 18.03 1 MET B N 1
ATOM 2733 C CA . MET B 1 5 ? -36.537 -3.070 -8.523 1.00 15.65 1 MET B CA 1
ATOM 2734 C C . MET B 1 5 ? -37.666 -3.150 -9.541 1.00 17.37 1 MET B C 1
ATOM 2735 O O . MET B 1 5 ? -37.413 -2.964 -10.719 1.00 18.85 1 MET B O 1
ATOM 2740 N N . GLN B 1 6 ? -38.863 -3.403 -9.047 1.00 15.21 2 GLN B N 1
ATOM 2741 C CA . GLN B 1 6 ? -40.101 -3.373 -9.860 1.00 15.40 2 GLN B CA 1
ATOM 2742 C C . GLN B 1 6 ? -40.825 -2.076 -9.537 1.00 14.08 2 GLN B C 1
ATOM 2743 O O . GLN B 1 6 ? -40.616 -1.466 -8.474 1.00 14.52 2 GLN B O 1
ATOM 2749 N N . THR B 1 7 ? -41.753 -1.646 -10.398 1.00 15.75 3 THR B N 1
ATOM 2750 C CA . THR B 1 7 ? -42.445 -0.376 -10.154 1.00 14.33 3 THR B CA 1
ATOM 2751 C C . THR B 1 7 ? -43.326 -0.489 -8.914 1.00 14.02 3 THR B C 1
ATOM 2752 O O . THR B 1 7 ? -43.576 0.539 -8.345 1.00 15.21 3 THR B O 1
ATOM 2756 N N . ASN B 1 8 ? -43.663 -1.695 -8.489 1.00 16.21 4 ASN B N 1
ATOM 2757 C CA . ASN B 1 8 ? -44.472 -1.842 -7.250 1.00 15.61 4 ASN B CA 1
ATOM 2758 C C . ASN B 1 8 ? -43.601 -2.237 -6.066 1.00 15.17 4 ASN B C 1
ATOM 2759 O O . ASN B 1 8 ? -44.154 -2.493 -5.024 1.00 15.67 4 ASN B O 1
ATOM 2764 N N . SER B 1 9 ? -42.295 -2.320 -6.229 1.00 14.82 5 SER B N 1
ATOM 2765 C CA . SER B 1 9 ? -41.385 -2.518 -5.078 1.00 14.31 5 SER B CA 1
ATOM 2766 C C . SER B 1 9 ? -41.507 -1.405 -4.057 1.00 12.92 5 SER B C 1
ATOM 2767 O O . SER B 1 9 ? -41.624 -0.220 -4.412 1.00 14.07 5 SER B O 1
ATOM 2770 N N . LYS B 1 10 ? -41.445 -1.760 -2.774 1.00 13.71 6 LYS B N 1
ATOM 2771 C CA . LYS B 1 10 ? -41.516 -0.752 -1.710 1.00 14.28 6 LYS B CA 1
ATOM 2772 C C . LYS B 1 10 ? -40.130 -0.144 -1.539 1.00 13.57 6 LYS B C 1
ATOM 2773 O O . LYS B 1 10 ? -39.218 -0.873 -1.153 1.00 14.53 6 LYS B O 1
ATOM 2779 N N . ILE B 1 11 ? -40.011 1.152 -1.767 1.00 12.85 7 ILE B N 1
ATOM 2780 C CA . ILE B 1 11 ? -38.718 1.876 -1.814 1.00 13.36 7 ILE B CA 1
ATOM 2781 C C . ILE B 1 11 ? -38.721 2.931 -0.735 1.00 13.80 7 ILE B C 1
ATOM 2782 O O . ILE B 1 11 ? -39.567 3.808 -0.746 1.00 14.12 7 ILE B O 1
ATOM 2787 N N . TYR B 1 12 ? -37.739 2.885 0.179 1.00 11.75 8 TYR B N 1
ATOM 2788 C CA . TYR B 1 12 ? -37.523 3.923 1.204 1.00 12.98 8 TYR B CA 1
ATOM 2789 C C . TYR B 1 12 ? -36.421 4.865 0.737 1.00 12.24 8 TYR B C 1
ATOM 2790 O O . TYR B 1 12 ? -35.342 4.395 0.404 1.00 12.60 8 TYR B O 1
ATOM 2799 N N . ILE B 1 13 ? -36.738 6.137 0.632 1.00 12.17 9 ILE B N 1
ATOM 2800 C CA . ILE B 1 13 ? -35.749 7.229 0.440 1.00 14.19 9 ILE B CA 1
ATOM 2801 C C . ILE B 1 13 ? -35.577 7.919 1.780 1.00 15.16 9 ILE B C 1
ATOM 2802 O O . ILE B 1 13 ? -36.454 8.673 2.195 1.00 14.25 9 ILE B O 1
ATOM 2807 N N . ALA B 1 14 ? -34.444 7.699 2.440 1.00 13.91 10 ALA B N 1
ATOM 2808 C CA . ALA B 1 14 ? -34.112 8.355 3.711 1.00 15.04 10 ALA B CA 1
ATOM 2809 C C . ALA B 1 14 ? -33.650 9.763 3.393 1.00 16.61 10 ALA B C 1
ATOM 2810 O O . ALA B 1 14 ? -32.876 9.899 2.416 1.00 19.45 10 ALA B O 1
ATOM 2812 N N . GLY B 1 15 ? -34.102 10.770 4.115 1.00 14.52 11 GLY B N 1
ATOM 2813 C CA . GLY B 1 15 ? -33.727 12.165 3.839 1.00 14.35 11 GLY B CA 1
ATOM 2814 C C . GLY B 1 15 ? -34.372 12.690 2.583 1.00 16.73 11 GLY B C 1
ATOM 2815 O O . GLY B 1 15 ? -33.703 13.399 1.792 1.00 18.35 11 GLY B O 1
ATOM 2816 N N . HIS B 1 16 ? -35.647 12.394 2.374 1.00 16.22 12 HIS B N 1
ATOM 2817 C CA . HIS B 1 16 ? -36.289 12.625 1.061 1.00 16.07 12 HIS B CA 1
ATOM 2818 C C . HIS B 1 16 ? -36.483 14.110 0.767 1.00 17.43 12 HIS B C 1
ATOM 2819 O O . HIS B 1 16 ? -36.791 14.399 -0.421 1.00 19.66 12 HIS B O 1
ATOM 2826 N N . LYS B 1 17 ? -36.402 14.988 1.769 1.00 16.60 13 LYS B N 1
ATOM 2827 C CA . LYS B 1 17 ? -36.601 16.448 1.537 1.00 20.02 13 LYS B CA 1
ATOM 2828 C C . LYS B 1 17 ? -35.297 17.143 1.141 1.00 20.31 13 LYS B C 1
ATOM 2829 O O . LYS B 1 17 ? -35.333 18.313 0.767 1.00 22.33 13 LYS B O 1
ATOM 2835 N N . GLY B 1 18 ? -34.160 16.463 1.184 1.00 16.51 14 GLY B N 1
ATOM 2836 C CA . GLY B 1 18 ? -32.882 17.067 0.777 1.00 16.89 14 GLY B CA 1
ATOM 2837 C C . GLY B 1 18 ? -32.721 17.076 -0.729 1.00 15.84 14 GLY B C 1
ATOM 2838 O O . GLY B 1 18 ? -33.640 16.675 -1.493 1.00 15.59 14 GLY B O 1
ATOM 2839 N N . THR B 1 19 ? -31.604 17.581 -1.212 1.00 15.66 15 THR B N 1
ATOM 2840 C CA . THR B 1 19 ? -31.414 17.792 -2.666 1.00 15.45 15 THR B CA 1
ATOM 2841 C C . THR B 1 19 ? -31.471 16.443 -3.407 1.00 15.94 15 THR B C 1
ATOM 2842 O O . THR B 1 19 ? -32.233 16.290 -4.390 1.00 15.94 15 THR B O 1
ATOM 2846 N N . ALA B 1 20 ? -30.669 15.470 -2.991 1.00 14.24 16 ALA B N 1
ATOM 2847 C CA . ALA B 1 20 ? -30.631 14.142 -3.626 1.00 15.21 16 ALA B CA 1
ATOM 2848 C C . ALA B 1 20 ? -31.970 13.451 -3.389 1.00 14.02 16 ALA B C 1
ATOM 2849 O O . ALA B 1 20 ? -32.469 12.832 -4.318 1.00 15.29 16 ALA B O 1
ATOM 2851 N N . GLY B 1 21 ? -32.530 13.539 -2.187 1.00 14.90 17 GLY B N 1
ATOM 2852 C CA . GLY B 1 21 ? -33.764 12.808 -1.888 1.00 14.34 17 GLY B CA 1
ATOM 2853 C C . GLY B 1 21 ? -34.896 13.323 -2.752 1.00 14.40 17 GLY B C 1
ATOM 2854 O O . GLY B 1 21 ? -35.649 12.497 -3.275 1.00 16.23 17 GLY B O 1
ATOM 2855 N N . THR B 1 22 ? -34.981 14.639 -2.925 1.00 15.63 18 THR B N 1
ATOM 2856 C CA . THR B 1 22 ? -36.084 15.210 -3.734 1.00 16.79 18 THR B CA 1
ATOM 2857 C C . THR B 1 22 ? -35.921 14.715 -5.171 1.00 14.83 18 THR B C 1
ATOM 2858 O O . THR B 1 22 ? -36.924 14.369 -5.812 1.00 18.09 18 THR B O 1
ATOM 2862 N N . ALA B 1 23 ? -34.705 14.748 -5.736 1.00 16.01 19 ALA B N 1
ATOM 2863 C CA . ALA B 1 23 ? -34.430 14.281 -7.095 1.00 15.76 19 ALA B CA 1
ATOM 2864 C C . ALA B 1 23 ? -34.754 12.789 -7.234 1.00 16.27 19 ALA B C 1
ATOM 2865 O O . ALA B 1 23 ? -35.278 12.361 -8.265 1.00 17.12 19 ALA B O 1
ATOM 2867 N N . LEU B 1 24 ? -34.448 11.968 -6.231 1.00 14.10 20 LEU B N 1
ATOM 2868 C CA . LEU B 1 24 ? -34.757 10.533 -6.334 1.00 14.03 20 LEU B CA 1
ATOM 2869 C C . LEU B 1 24 ? -36.279 10.330 -6.335 1.00 16.16 20 LEU B C 1
ATOM 2870 O O . LEU B 1 24 ? -36.757 9.518 -7.152 1.00 16.52 20 LEU B O 1
ATOM 2875 N N . VAL B 1 25 ? -36.978 11.014 -5.438 1.00 15.59 21 VAL B N 1
ATOM 2876 C CA . VAL B 1 25 ? -38.462 10.876 -5.385 1.00 16.28 21 VAL B CA 1
ATOM 2877 C C . VAL B 1 25 ? -39.007 11.223 -6.770 1.00 19.34 21 VAL B C 1
ATOM 2878 O O . VAL B 1 25 ? -39.777 10.430 -7.311 1.00 19.75 21 VAL B O 1
ATOM 2882 N N . GLU B 1 26 ? -38.624 12.368 -7.330 1.00 18.25 22 GLU B N 1
ATOM 2883 C CA . GLU B 1 26 ? -39.204 12.811 -8.638 1.00 21.26 22 GLU B CA 1
ATOM 2884 C C . GLU B 1 26 ? -38.834 11.853 -9.773 1.00 21.88 22 GLU B C 1
ATOM 2885 O O . GLU B 1 26 ? -39.690 11.552 -10.630 1.00 20.79 22 GLU B O 1
ATOM 2891 N N . ASN B 1 27 ? -37.584 11.428 -9.868 1.00 17.49 23 ASN B N 1
ATOM 2892 C CA . ASN B 1 27 ? -37.093 10.549 -10.948 1.00 16.91 23 ASN B CA 1
ATOM 2893 C C . ASN B 1 27 ? -37.717 9.146 -10.817 1.00 19.28 23 ASN B C 1
ATOM 2894 O O . ASN B 1 27 ? -38.092 8.560 -11.834 1.00 21.48 23 ASN B O 1
ATOM 2899 N N . LEU B 1 28 ? -37.879 8.614 -9.604 1.00 17.45 24 LEU B N 1
ATOM 2900 C CA . LEU B 1 28 ? -38.558 7.310 -9.415 1.00 16.13 24 LEU B CA 1
ATOM 2901 C C . LEU B 1 28 ? -40.029 7.429 -9.870 1.00 16.46 24 LEU B C 1
ATOM 2902 O O . LEU B 1 28 ? -40.421 6.559 -10.628 1.00 17.72 24 LEU B O 1
ATOM 2907 N N . GLN B 1 29 ? -40.743 8.459 -9.424 1.00 18.62 25 GLN B N 1
ATOM 2908 C CA . GLN B 1 29 ? -42.181 8.637 -9.803 1.00 19.72 25 GLN B CA 1
ATOM 2909 C C . GLN B 1 29 ? -42.257 8.709 -11.333 1.00 22.94 25 GLN B C 1
ATOM 2910 O O . GLN B 1 29 ? -43.153 8.061 -11.955 1.00 23.41 25 GLN B O 1
ATOM 2916 N N . LYS B 1 30 ? -41.345 9.435 -11.967 1.00 22.88 26 LYS B N 1
ATOM 2917 C CA . LYS B 1 30 ? -41.418 9.656 -13.438 1.00 23.38 26 LYS B CA 1
ATOM 2918 C C . LYS B 1 30 ? -41.260 8.326 -14.193 1.00 25.04 26 LYS B C 1
ATOM 2919 O O . LYS B 1 30 ? -41.699 8.222 -15.368 1.00 25.74 26 LYS B O 1
ATOM 2925 N N . ARG B 1 31 ? -40.623 7.327 -13.597 1.00 19.26 27 ARG B N 1
ATOM 2926 C CA . ARG B 1 31 ? -40.373 6.001 -14.179 1.00 19.47 27 ARG B CA 1
ATOM 2927 C C . ARG B 1 31 ? -41.424 4.983 -13.708 1.00 15.83 27 ARG B C 1
ATOM 2928 O O . ARG B 1 31 ? -41.259 3.806 -14.062 1.00 19.62 27 ARG B O 1
ATOM 2936 N N . GLY B 1 32 ? -42.395 5.416 -12.919 1.00 16.67 28 GLY B N 1
ATOM 2937 C CA . GLY B 1 32 ? -43.542 4.615 -12.426 1.00 17.95 28 GLY B CA 1
ATOM 2938 C C . GLY B 1 32 ? -43.282 3.907 -11.104 1.00 18.41 28 GLY B C 1
ATOM 2939 O O . GLY B 1 32 ? -44.158 3.138 -10.666 1.00 16.34 28 GLY B O 1
ATOM 2940 N N . PHE B 1 33 ? -42.160 4.205 -10.442 1.00 17.98 29 PHE B N 1
ATOM 2941 C CA . PHE B 1 33 ? -41.833 3.609 -9.122 1.00 17.66 29 PHE B CA 1
ATOM 2942 C C . PHE B 1 33 ? -42.574 4.418 -8.073 1.00 19.00 29 PHE B C 1
ATOM 2943 O O . PHE B 1 33 ? -42.039 5.420 -7.560 1.00 21.26 29 PHE B O 1
ATOM 2951 N N . ASN B 1 34 ? -43.833 4.084 -7.817 1.00 17.77 30 ASN B N 1
ATOM 2952 C CA . ASN B 1 34 ? -44.720 4.967 -7.042 1.00 18.96 30 ASN B CA 1
ATOM 2953 C C . ASN B 1 34 ? -44.954 4.441 -5.622 1.00 22.59 30 ASN B C 1
ATOM 2954 O O . ASN B 1 34 ? -45.588 5.166 -4.890 1.00 24.99 30 ASN B O 1
ATOM 2959 N N . ASN B 1 35 ? -44.411 3.277 -5.238 1.00 16.93 31 ASN B N 1
ATOM 2960 C CA . ASN B 1 35 ? -44.643 2.638 -3.917 1.00 14.92 31 ASN B CA 1
ATOM 2961 C C . ASN B 1 35 ? -43.510 3.075 -2.978 1.00 14.66 31 ASN B C 1
ATOM 2962 O O . ASN B 1 35 ? -42.674 2.244 -2.592 1.00 16.47 31 ASN B O 1
ATOM 2967 N N . LEU B 1 36 ? -43.466 4.353 -2.695 1.00 14.16 32 LEU B N 1
ATOM 2968 C CA . LEU B 1 36 ? -42.386 4.971 -1.902 1.00 15.73 32 LEU B CA 1
ATOM 2969 C C . LEU B 1 36 ? -42.831 5.101 -0.467 1.00 16.95 32 LEU B C 1
ATOM 2970 O O . LEU B 1 36 ? -44.019 5.346 -0.174 1.00 18.32 32 LEU B O 1
ATOM 2975 N N . VAL B 1 37 ? -41.867 5.008 0.441 1.00 16.28 33 VAL B N 1
ATOM 2976 C CA . VAL B 1 37 ? -42.152 5.306 1.864 1.00 17.92 33 VAL B CA 1
ATOM 2977 C C . VAL B 1 37 ? -41.184 6.403 2.255 1.00 16.40 33 VAL B C 1
ATOM 2978 O O . VAL B 1 37 ? -39.956 6.280 1.958 1.00 17.20 33 VAL B O 1
ATOM 2982 N N . LEU B 1 38 ? -41.734 7.477 2.784 1.00 17.76 34 LEU B N 1
ATOM 2983 C CA . LEU B 1 38 ? -41.068 8.769 3.023 1.00 16.64 34 LEU B CA 1
ATOM 2984 C C . LEU B 1 38 ? -41.386 9.181 4.457 1.00 18.64 34 LEU B C 1
ATOM 2985 O O . LEU B 1 38 ? -42.554 9.160 4.831 1.00 19.53 34 LEU B O 1
ATOM 2990 N N . LYS B 1 39 ? -40.378 9.462 5.263 1.00 17.54 35 LYS B N 1
ATOM 2991 C CA . LYS B 1 39 ? -40.552 9.929 6.660 1.00 19.00 35 LYS B CA 1
ATOM 2992 C C . LYS B 1 39 ? -39.804 11.243 6.845 1.00 19.50 35 LYS B C 1
ATOM 2993 O O . LYS B 1 39 ? -38.586 11.309 6.576 1.00 19.23 35 LYS B O 1
ATOM 2999 N N . THR B 1 40 ? -40.477 12.278 7.359 1.00 17.80 36 THR B N 1
ATOM 3000 C CA . THR B 1 40 ? -39.776 13.511 7.770 1.00 20.37 36 THR B CA 1
ATOM 3001 C C . THR B 1 40 ? -38.954 13.211 9.027 1.00 18.43 36 THR B C 1
ATOM 3002 O O . THR B 1 40 ? -39.222 12.176 9.685 1.00 18.66 36 THR B O 1
ATOM 3006 N N . ARG B 1 41 ? -38.030 14.103 9.354 1.00 21.12 37 ARG B N 1
ATOM 3007 C CA . ARG B 1 41 ? -37.231 14.042 10.600 1.00 21.00 37 ARG B CA 1
ATOM 3008 C C . ARG B 1 41 ? -38.186 13.997 11.799 1.00 22.02 37 ARG B C 1
ATOM 3009 O O . ARG B 1 41 ? -37.923 13.244 12.742 1.00 21.46 37 ARG B O 1
ATOM 3017 N N . GLN B 1 42 ? -39.274 14.772 11.750 1.00 20.93 38 GLN B N 1
ATOM 3018 C CA . GLN B 1 42 ? -40.277 14.821 12.848 1.00 23.57 38 GLN B CA 1
ATOM 3019 C C . GLN B 1 42 ? -40.921 13.444 13.014 1.00 20.79 38 GLN B C 1
ATOM 3020 O O . GLN B 1 42 ? -41.209 13.054 14.163 1.00 25.19 38 GLN B O 1
ATOM 3026 N N . GLU B 1 43 ? -41.190 12.733 11.916 1.00 18.98 39 GLU B N 1
ATOM 3027 C CA . GLU B 1 43 ? -41.806 11.395 11.941 1.00 18.39 39 GLU B CA 1
ATOM 3028 C C . GLU B 1 43 ? -40.790 10.338 12.386 1.00 17.40 39 GLU B C 1
ATOM 3029 O O . GLU B 1 43 ? -41.208 9.324 12.935 1.00 21.64 39 GLU B O 1
ATOM 3035 N N . LEU B 1 44 ? -39.531 10.486 11.974 1.00 16.56 40 LEU B N 1
ATOM 3036 C CA . LEU B 1 44 ? -38.509 9.441 12.223 1.00 16.78 40 LEU B CA 1
ATOM 3037 C C . LEU B 1 44 ? -37.143 10.116 12.362 1.00 15.40 40 LEU B C 1
ATOM 3038 O O . LEU B 1 44 ? -36.591 10.638 11.372 1.00 14.85 40 LEU B O 1
ATOM 3043 N N . ASP B 1 45 ? -36.642 10.172 13.588 1.00 15.70 41 ASP B N 1
ATOM 3044 C CA . ASP B 1 45 ? -35.286 10.677 13.886 1.00 16.18 41 ASP B CA 1
ATOM 3045 C C . ASP B 1 45 ? -34.283 9.557 13.608 1.00 12.85 41 ASP B C 1
ATOM 3046 O O . ASP B 1 45 ? -34.263 8.572 14.357 1.00 14.64 41 ASP B O 1
ATOM 3051 N N . LEU B 1 46 ? -33.503 9.656 12.522 1.00 13.12 42 LEU B N 1
ATOM 3052 C CA . LEU B 1 46 ? -32.651 8.530 12.063 1.00 12.04 42 LEU B CA 1
ATOM 3053 C C . LEU B 1 46 ? -31.430 8.310 12.986 1.00 13.14 42 LEU B C 1
ATOM 3054 O O . LEU B 1 46 ? -30.809 7.244 12.854 1.00 12.54 42 LEU B O 1
ATOM 3059 N N . VAL B 1 47 ? -31.173 9.221 13.920 1.00 12.99 43 VAL B N 1
ATOM 3060 C CA . VAL B 1 47 ? -30.130 9.025 14.959 1.00 11.60 43 VAL B CA 1
ATOM 3061 C C . VAL B 1 47 ? -30.640 8.038 16.013 1.00 11.91 43 VAL B C 1
ATOM 3062 O O . VAL B 1 47 ? -29.810 7.509 16.754 1.00 12.24 43 VAL B O 1
ATOM 3066 N N . ASN B 1 48 ? -31.955 7.900 16.160 1.00 12.48 44 ASN B N 1
ATOM 3067 C CA . ASN B 1 48 ? -32.542 7.113 17.257 1.00 12.65 44 ASN B CA 1
ATOM 3068 C C . ASN B 1 48 ? -32.712 5.662 16.810 1.00 11.49 44 ASN B C 1
ATOM 3069 O O . ASN B 1 48 ? -33.586 5.371 15.981 1.00 11.57 44 ASN B O 1
ATOM 3074 N N . GLN B 1 49 ? -31.887 4.784 17.342 1.00 11.18 45 GLN B N 1
ATOM 3075 C CA . GLN B 1 49 ? -31.878 3.364 17.000 1.00 10.54 45 GLN B CA 1
ATOM 3076 C C . GLN B 1 49 ? -33.251 2.735 17.211 1.00 12.14 45 GLN B C 1
ATOM 3077 O O . GLN B 1 49 ? -33.731 2.044 16.330 1.00 12.84 45 GLN B O 1
ATOM 3083 N N . GLN B 1 50 ? -33.903 3.022 18.340 1.00 12.86 46 GLN B N 1
ATOM 3084 C CA . GLN B 1 50 ? -35.221 2.426 18.640 1.00 13.51 46 GLN B CA 1
ATOM 3085 C C . GLN B 1 50 ? -36.215 2.815 17.538 1.00 11.29 46 GLN B C 1
ATOM 3086 O O . GLN B 1 50 ? -36.925 1.932 17.060 1.00 13.78 46 GLN B O 1
ATOM 3092 N N . ALA B 1 51 ? -36.268 4.083 17.182 1.00 11.45 47 ALA B N 1
ATOM 3093 C CA . ALA B 1 51 ? -37.272 4.528 16.181 1.00 12.44 47 ALA B CA 1
ATOM 3094 C C . ALA B 1 51 ? -36.956 3.887 14.821 1.00 13.20 47 ALA B C 1
ATOM 3095 O O . ALA B 1 51 ? -37.866 3.527 14.035 1.00 13.16 47 ALA B O 1
ATOM 3097 N N . VAL B 1 52 ? -35.677 3.809 14.452 1.00 12.11 48 VAL B N 1
ATOM 3098 C CA . VAL B 1 52 ? -35.302 3.250 13.134 1.00 11.95 48 VAL B CA 1
ATOM 3099 C C . VAL B 1 52 ? -35.611 1.749 13.090 1.00 12.38 48 VAL B C 1
ATOM 3100 O O . VAL B 1 52 ? -36.175 1.267 12.092 1.00 12.17 48 VAL B O 1
ATOM 3104 N N . ALA B 1 53 ? -35.322 1.012 14.161 1.00 12.34 49 ALA B N 1
ATOM 3105 C CA . ALA B 1 53 ? -35.624 -0.412 14.212 1.00 13.58 49 ALA B CA 1
ATOM 3106 C C . ALA B 1 53 ? -37.144 -0.607 14.063 1.00 14.08 49 ALA B C 1
ATOM 3107 O O . ALA B 1 53 ? -37.562 -1.485 13.315 1.00 14.64 49 ALA B O 1
ATOM 3109 N N . LYS B 1 54 ? -37.938 0.195 14.760 1.00 13.75 50 LYS B N 1
ATOM 3110 C CA . LYS B 1 54 ? -39.417 0.080 14.682 1.00 14.86 50 LYS B CA 1
ATOM 3111 C C . LYS B 1 54 ? -39.899 0.363 13.260 1.00 14.55 50 LYS B C 1
ATOM 3112 O O . LYS B 1 54 ? -40.786 -0.353 12.753 1.00 14.55 50 LYS B O 1
ATOM 3118 N N . PHE B 1 55 ? -39.354 1.392 12.617 1.00 12.46 51 PHE B N 1
ATOM 3119 C CA . PHE B 1 55 ? -39.731 1.755 11.231 1.00 12.97 51 PHE B CA 1
ATOM 3120 C C . PHE B 1 55 ? -39.495 0.572 10.291 1.00 13.66 51 PHE B C 1
ATOM 3121 O O . PHE B 1 55 ? -40.348 0.234 9.451 1.00 12.56 51 PHE B O 1
ATOM 3129 N N . PHE B 1 56 ? -38.304 -0.030 10.328 1.00 12.89 52 PHE B N 1
ATOM 3130 C CA . PHE B 1 56 ? -37.975 -1.142 9.416 1.00 13.65 52 PHE B CA 1
ATOM 3131 C C . PHE B 1 56 ? -38.873 -2.345 9.668 1.00 15.43 52 PHE B C 1
ATOM 3132 O O . PHE B 1 56 ? -39.336 -2.973 8.700 1.00 14.78 52 PHE B O 1
ATOM 3140 N N . LYS B 1 57 ? -39.171 -2.635 10.936 1.00 15.54 53 LYS B N 1
ATOM 3141 C CA . LYS B 1 57 ? -40.024 -3.801 11.285 1.00 16.02 53 LYS B CA 1
ATOM 3142 C C . LYS B 1 57 ? -41.464 -3.530 10.825 1.00 15.85 53 LYS B C 1
ATOM 3143 O O . LYS B 1 57 ? -42.123 -4.483 10.349 1.00 18.27 53 LYS B O 1
ATOM 3149 N N . GLU B 1 58 ? -41.930 -2.275 10.884 1.00 14.87 54 GLU B N 1
ATOM 3150 C CA . GLU B 1 58 ? -43.330 -1.937 10.479 1.00 16.11 54 GLU B CA 1
ATOM 3151 C C . GLU B 1 58 ? -43.456 -1.881 8.947 1.00 17.22 54 GLU B C 1
ATOM 3152 O O . GLU B 1 58 ? -44.463 -2.369 8.372 1.00 18.93 54 GLU B O 1
ATOM 3158 N N . GLU B 1 59 ? -42.512 -1.225 8.276 1.00 16.67 55 GLU B N 1
ATOM 3159 C CA . GLU B 1 59 ? -42.690 -0.844 6.854 1.00 15.33 55 GLU B CA 1
ATOM 3160 C C . GLU B 1 59 ? -42.023 -1.870 5.927 1.00 15.67 55 GLU B C 1
ATOM 3161 O O . GLU B 1 59 ? -42.464 -1.971 4.758 1.00 15.29 55 GLU B O 1
ATOM 3167 N N . LYS B 1 60 ? -40.988 -2.592 6.379 1.00 13.89 56 LYS B N 1
ATOM 3168 C CA . LYS B 1 60 ? -40.315 -3.649 5.578 1.00 14.63 56 LYS B CA 1
ATOM 3169 C C . LYS B 1 60 ? -40.028 -3.148 4.156 1.00 15.71 56 LYS B C 1
ATOM 3170 O O . LYS B 1 60 ? -40.352 -3.838 3.180 1.00 15.13 56 LYS B O 1
ATOM 3176 N N . PRO B 1 61 ? -39.324 -2.001 3.976 1.00 13.53 57 PRO B N 1
ATOM 3177 C CA . PRO B 1 61 ? -38.933 -1.586 2.634 1.00 13.46 57 PRO B CA 1
ATOM 3178 C C . PRO B 1 61 ? -38.055 -2.638 1.950 1.00 14.29 57 PRO B C 1
ATOM 3179 O O . PRO B 1 61 ? -37.293 -3.361 2.577 1.00 14.44 57 PRO B O 1
ATOM 3183 N N . GLU B 1 62 ? -38.159 -2.727 0.624 1.00 12.93 58 GLU B N 1
ATOM 3184 C CA . GLU B 1 62 ? -37.402 -3.699 -0.182 1.00 12.76 58 GLU B CA 1
ATOM 3185 C C . GLU B 1 62 ? -36.100 -3.079 -0.697 1.00 12.49 58 GLU B C 1
ATOM 3186 O O . GLU B 1 62 ? -35.158 -3.803 -0.852 1.00 12.73 58 GLU B O 1
ATOM 3192 N N . TYR B 1 63 ? -36.078 -1.772 -0.882 1.00 11.96 59 TYR B N 1
ATOM 3193 C CA . TYR B 1 63 ? -34.941 -1.005 -1.451 1.00 11.88 59 TYR B CA 1
ATOM 3194 C C . TYR B 1 63 ? -34.809 0.256 -0.628 1.00 13.14 59 TYR B C 1
ATOM 3195 O O . TYR B 1 63 ? -35.808 0.885 -0.220 1.00 13.53 59 TYR B O 1
ATOM 3204 N N . VAL B 1 64 ? -33.572 0.653 -0.340 1.00 11.11 60 VAL B N 1
ATOM 3205 C CA . VAL B 1 64 ? -33.271 1.848 0.464 1.00 11.32 60 VAL B CA 1
ATOM 3206 C C . VAL B 1 64 ? -32.283 2.745 -0.281 1.00 11.12 60 VAL B C 1
ATOM 3207 O O . VAL B 1 64 ? -31.213 2.254 -0.741 1.00 12.25 60 VAL B O 1
ATOM 3211 N N . PHE B 1 65 ? -32.610 4.025 -0.407 1.00 10.89 61 PHE B N 1
ATOM 3212 C CA . PHE B 1 65 ? -31.663 5.099 -0.785 1.00 12.39 61 PHE B CA 1
ATOM 3213 C C . PHE B 1 65 ? -31.370 5.920 0.438 1.00 13.14 61 PHE B C 1
ATOM 3214 O O . PHE B 1 65 ? -32.294 6.575 0.978 1.00 13.29 61 PHE B O 1
ATOM 3222 N N . LEU B 1 66 ? -30.133 5.854 0.921 1.00 11.46 62 LEU B N 1
ATOM 3223 C CA . LEU B 1 66 ? -29.770 6.516 2.185 1.00 13.92 62 LEU B CA 1
ATOM 3224 C C . LEU B 1 66 ? -29.179 7.878 1.855 1.00 13.92 62 LEU B C 1
ATOM 3225 O O . LEU B 1 66 ? -27.943 7.941 1.587 1.00 14.94 62 LEU B O 1
ATOM 3230 N N . THR B 1 67 ? -29.971 8.939 1.863 1.00 13.66 63 THR B N 1
ATOM 3231 C CA . THR B 1 67 ? -29.453 10.286 1.518 1.00 14.80 63 THR B CA 1
ATOM 3232 C C . THR B 1 67 ? -29.325 11.183 2.744 1.00 16.55 63 THR B C 1
ATOM 3233 O O . THR B 1 67 ? -28.686 12.226 2.620 1.00 18.70 63 THR B O 1
ATOM 3237 N N . ALA B 1 68 ? -29.885 10.802 3.888 1.00 13.48 64 ALA B N 1
ATOM 3238 C CA . ALA B 1 68 ? -29.919 11.670 5.066 1.00 13.46 64 ALA B CA 1
ATOM 3239 C C . ALA B 1 68 ? -28.507 11.896 5.615 1.00 12.48 64 ALA B C 1
ATOM 3240 O O . ALA B 1 68 ? -27.724 10.943 5.687 1.00 14.94 64 ALA B O 1
ATOM 3242 N N . VAL B 1 69 ? -28.214 13.119 5.983 1.00 12.67 65 VAL B N 1
ATOM 3243 C CA . VAL B 1 69 ? -26.863 13.522 6.435 1.00 12.45 65 VAL B CA 1
ATOM 3244 C C . VAL B 1 69 ? -26.974 14.786 7.283 1.00 13.49 65 VAL B C 1
ATOM 3245 O O . VAL B 1 69 ? -27.900 15.575 7.071 1.00 14.41 65 VAL B O 1
ATOM 3249 N N . LEU B 1 70 ? -26.030 14.950 8.213 1.00 12.69 66 LEU B N 1
ATOM 3250 C CA . LEU B 1 70 ? -25.637 16.255 8.760 1.00 14.42 66 LEU B CA 1
ATOM 3251 C C . LEU B 1 70 ? -24.449 16.727 7.952 1.00 15.03 66 LEU B C 1
ATOM 3252 O O . LEU B 1 70 ? -23.353 16.210 8.081 1.00 14.05 66 LEU B O 1
ATOM 3257 N N . PRO B 1 71 ? -24.643 17.679 7.019 1.00 15.38 67 PRO B N 1
ATOM 3258 C CA . PRO B 1 71 ? -23.565 18.061 6.124 1.00 16.88 67 PRO B CA 1
ATOM 3259 C C . PRO B 1 71 ? -22.515 18.947 6.795 1.00 17.31 67 PRO B C 1
ATOM 3260 O O . PRO B 1 71 ? -22.842 19.626 7.717 1.00 20.44 67 PRO B O 1
ATOM 3264 N N . CYS B 1 72 ? -21.281 18.880 6.305 1.00 19.83 68 CYS B N 1
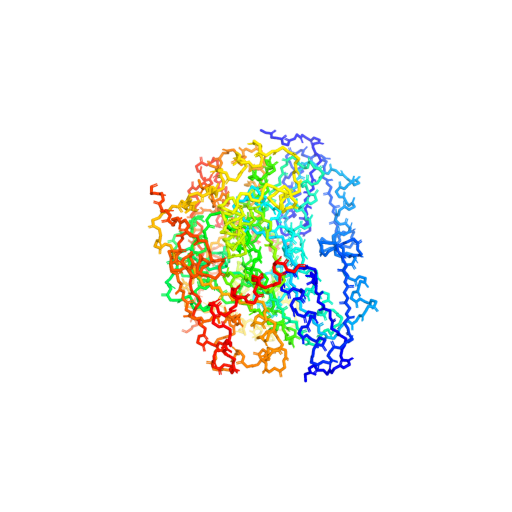ATOM 3265 C CA . CYS B 1 72 ? -20.131 19.666 6.785 1.00 21.76 68 CYS B CA 1
ATOM 3266 C C . CYS B 1 72 ? -19.897 20.818 5.808 1.00 26.35 68 CYS B C 1
ATOM 3267 O O . CYS B 1 72 ? -19.576 20.544 4.634 1.00 29.00 68 CYS B O 1
ATOM 3270 N N . GLY B 1 73 ? -20.062 22.048 6.274 1.00 26.78 69 GLY B N 1
ATOM 3271 C CA . GLY B 1 73 ? -19.814 23.254 5.458 1.00 27.01 69 GLY B CA 1
ATOM 3272 C C . GLY B 1 73 ? -18.999 24.285 6.209 1.00 28.98 69 GLY B C 1
ATOM 3273 O O . GLY B 1 73 ? -18.742 24.090 7.402 1.00 26.59 69 GLY B O 1
ATOM 3274 N N . ALA B 1 74 ? -18.594 25.364 5.538 1.00 30.73 70 ALA B N 1
ATOM 3275 C CA . ALA B 1 74 ? -17.771 26.436 6.142 1.00 33.80 70 ALA B CA 1
ATOM 3276 C C . ALA B 1 74 ? -18.448 26.943 7.415 1.00 29.90 70 ALA B C 1
ATOM 3277 O O . ALA B 1 74 ? -17.736 27.126 8.413 1.00 35.24 70 ALA B O 1
ATOM 3279 N N . ALA B 1 75 ? -19.761 27.170 7.375 1.00 28.19 71 ALA B N 1
ATOM 3280 C CA . ALA B 1 75 ? -20.511 27.890 8.434 1.00 30.26 71 ALA B CA 1
ATOM 3281 C C . ALA B 1 75 ? -20.561 27.049 9.713 1.00 31.17 71 ALA B C 1
ATOM 3282 O O . ALA B 1 75 ? -20.453 27.622 10.818 1.00 34.89 71 ALA B O 1
ATOM 3284 N N . ASN B 1 76 ? -20.766 25.734 9.577 1.00 27.29 72 ASN B N 1
ATOM 3285 C CA . ASN B 1 76 ? -21.071 24.859 10.736 1.00 24.37 72 ASN B CA 1
ATOM 3286 C C . ASN B 1 76 ? -19.863 24.010 11.109 1.00 23.01 72 ASN B C 1
ATOM 3287 O O . ASN B 1 76 ? -20.076 23.055 11.863 1.00 22.32 72 ASN B O 1
ATOM 3292 N N . VAL B 1 77 ? -18.660 24.368 10.647 1.00 22.96 73 VAL B N 1
ATOM 3293 C CA . VAL B 1 77 ? -17.420 23.552 10.783 1.00 24.20 73 VAL B CA 1
ATOM 3294 C C . VAL B 1 77 ? -17.122 23.312 12.267 1.00 25.25 73 VAL B C 1
ATOM 3295 O O . VAL B 1 77 ? -16.480 22.312 12.563 1.00 23.32 73 VAL B O 1
ATOM 3299 N N . ALA B 1 78 ? -17.637 24.128 13.194 1.00 21.69 74 ALA B N 1
ATOM 3300 C CA . ALA B 1 78 ? -17.415 23.911 14.649 1.00 22.32 74 ALA B CA 1
ATOM 3301 C C . ALA B 1 78 ? -18.053 22.607 15.151 1.00 21.83 74 ALA B C 1
ATOM 3302 O O . ALA B 1 78 ? -17.653 22.143 16.246 1.00 20.53 74 ALA B O 1
ATOM 3304 N N . GLN B 1 79 ? -19.047 22.071 14.442 1.00 17.08 75 GLN B N 1
ATOM 3305 C CA . GLN B 1 79 ? -19.841 20.894 14.879 1.00 14.64 75 GLN B CA 1
ATOM 3306 C C . GLN B 1 79 ? -19.046 19.591 14.650 1.00 12.92 75 GLN B C 1
ATOM 3307 O O . GLN B 1 79 ? -19.622 18.592 14.198 1.00 13.58 75 GLN B O 1
ATOM 3313 N N . ARG B 1 80 ? -17.793 19.557 15.087 1.00 12.63 76 ARG B N 1
ATOM 3314 C CA . ARG B 1 80 ? -16.857 18.462 14.754 1.00 12.65 76 ARG B CA 1
ATOM 3315 C C . ARG B 1 80 ? -17.352 17.143 15.349 1.00 11.88 76 ARG B C 1
ATOM 3316 O O . ARG B 1 80 ? -17.250 16.094 14.708 1.00 12.95 76 ARG B O 1
ATOM 3324 N N . ALA B 1 81 ? -17.853 17.127 16.573 1.00 10.55 77 ALA B N 1
ATOM 3325 C CA . ALA B 1 81 ? -18.383 15.893 17.200 1.00 10.03 77 ALA B CA 1
ATOM 3326 C C . ALA B 1 81 ? -19.673 15.480 16.503 1.00 10.82 77 ALA B C 1
ATOM 3327 O O . ALA B 1 81 ? -19.887 14.283 16.277 1.00 12.33 77 ALA B O 1
ATOM 3329 N N . ASP B 1 82 ? -20.579 16.420 16.243 1.00 11.26 78 ASP B N 1
ATOM 3330 C CA . ASP B 1 82 ? -21.881 16.104 15.642 1.00 12.45 78 ASP B CA 1
ATOM 3331 C C . ASP B 1 82 ? -21.656 15.433 14.291 1.00 11.00 78 ASP B C 1
ATOM 3332 O O . ASP B 1 82 ? -22.406 14.512 13.968 1.00 12.47 78 ASP B O 1
ATOM 3337 N N . PHE B 1 83 ? -20.686 15.895 13.518 1.00 11.93 79 PHE B N 1
ATOM 3338 C CA . PHE B 1 83 ? -20.485 15.344 12.162 1.00 12.39 79 PHE B CA 1
ATOM 3339 C C . PHE B 1 83 ? -20.215 13.844 12.233 1.00 12.21 79 PHE B C 1
ATOM 3340 O O . PHE B 1 83 ? -20.615 13.085 11.330 1.00 14.32 79 PHE B O 1
ATOM 3348 N N . ILE B 1 84 ? -19.429 13.429 13.216 1.00 10.60 80 ILE B N 1
ATOM 3349 C CA . ILE B 1 84 ? -19.061 11.999 13.292 1.00 10.28 80 ILE B CA 1
ATOM 3350 C C . ILE B 1 84 ? -20.164 11.251 14.043 1.00 10.94 80 ILE B C 1
ATOM 3351 O O . ILE B 1 84 ? -20.646 10.221 13.527 1.00 11.27 80 ILE B O 1
ATOM 3356 N N . TYR B 1 85 ? -20.647 11.733 15.186 1.00 10.77 81 TYR B N 1
ATOM 3357 C CA . TYR B 1 85 ? -21.694 10.977 15.908 1.00 10.24 81 TYR B CA 1
ATOM 3358 C C . TYR B 1 85 ? -22.973 10.821 15.066 1.00 9.56 81 TYR B C 1
ATOM 3359 O O . TYR B 1 85 ? -23.492 9.699 14.943 1.00 10.93 81 TYR B O 1
ATOM 3368 N N . GLU B 1 86 ? -23.543 11.920 14.620 1.00 9.91 82 GLU B N 1
ATOM 3369 C CA . GLU B 1 86 ? -24.881 11.887 14.001 1.00 10.70 82 GLU B CA 1
ATOM 3370 C C . GLU B 1 86 ? -24.815 11.022 12.749 1.00 10.65 82 GLU B C 1
ATOM 3371 O O . GLU B 1 86 ? -25.715 10.208 12.510 1.00 11.78 82 GLU B O 1
ATOM 3377 N N . ASN B 1 87 ? -23.774 11.228 11.926 1.00 11.46 83 ASN B N 1
ATOM 3378 C CA . ASN B 1 87 ? -23.695 10.502 10.640 1.00 10.62 83 ASN B CA 1
ATOM 3379 C C . ASN B 1 87 ? -23.395 9.030 10.903 1.00 10.27 83 ASN B C 1
ATOM 3380 O O . ASN B 1 87 ? -23.969 8.186 10.237 1.00 10.04 83 ASN B O 1
ATOM 3385 N N . LEU B 1 88 ? -22.520 8.717 11.861 1.00 9.45 84 LEU B N 1
ATOM 3386 C CA . LEU B 1 88 ? -22.347 7.276 12.199 1.00 9.01 84 LEU B CA 1
ATOM 3387 C C . LEU B 1 88 ? -23.676 6.680 12.657 1.00 9.94 84 LEU B C 1
ATOM 3388 O O . LEU B 1 88 ? -23.971 5.544 12.304 1.00 10.32 84 LEU B O 1
ATOM 3393 N N . MET B 1 89 ? -24.454 7.372 13.494 1.00 9.30 85 MET B N 1
ATOM 3394 C CA . MET B 1 89 ? -25.718 6.799 13.984 1.00 10.30 85 MET B CA 1
ATOM 3395 C C . MET B 1 89 ? -26.701 6.595 12.812 1.00 9.41 85 MET B C 1
ATOM 3396 O O . MET B 1 89 ? -27.305 5.512 12.737 1.00 10.65 85 MET B O 1
ATOM 3401 N N . ILE B 1 90 ? -26.845 7.572 11.943 1.00 9.62 86 ILE B N 1
ATOM 3402 C CA . ILE B 1 90 ? -27.753 7.449 10.781 1.00 10.68 86 ILE B CA 1
ATOM 3403 C C . ILE B 1 90 ? -27.332 6.223 9.967 1.00 11.27 86 ILE B C 1
ATOM 3404 O O . ILE B 1 90 ? -28.147 5.367 9.618 1.00 11.32 86 ILE B O 1
ATOM 3409 N N . GLN B 1 91 ? -26.066 6.197 9.596 1.00 10.49 87 GLN B N 1
ATOM 3410 C CA . GLN B 1 91 ? -25.491 5.122 8.765 1.00 10.90 87 GLN B CA 1
ATOM 3411 C C . GLN B 1 91 ? -25.730 3.779 9.450 1.00 10.70 87 GLN B C 1
ATOM 3412 O O . GLN B 1 91 ? -26.246 2.808 8.806 1.00 11.32 87 GLN B O 1
ATOM 3418 N N . ASN B 1 92 ? -25.349 3.663 10.714 1.00 10.69 88 ASN B N 1
ATOM 3419 C CA . ASN B 1 92 ? -25.373 2.361 11.406 1.00 11.85 88 ASN B CA 1
ATOM 3420 C C . ASN B 1 92 ? -26.834 1.925 11.564 1.00 10.81 88 ASN B C 1
ATOM 3421 O O . ASN B 1 92 ? -27.170 0.751 11.329 1.00 11.18 88 ASN B O 1
ATOM 3426 N N . ASN B 1 93 ? -27.691 2.846 11.970 1.00 10.44 89 ASN B N 1
ATOM 3427 C CA . ASN B 1 93 ? -29.106 2.478 12.209 1.00 11.68 89 ASN B CA 1
ATOM 3428 C C . ASN B 1 93 ? -29.760 2.019 10.901 1.00 11.33 89 ASN B C 1
ATOM 3429 O O . ASN B 1 93 ? -30.438 0.979 10.897 1.00 11.10 89 ASN B O 1
ATOM 3434 N N . VAL B 1 94 ? -29.546 2.731 9.799 1.00 11.12 90 VAL B N 1
ATOM 3435 C CA . VAL B 1 94 ? -30.256 2.370 8.543 1.00 10.23 90 VAL B CA 1
ATOM 3436 C C . VAL B 1 94 ? -29.615 1.119 7.943 1.00 10.76 90 VAL B C 1
ATOM 3437 O O . VAL B 1 94 ? -30.329 0.203 7.544 1.00 11.16 90 VAL B O 1
ATOM 3441 N N . ILE B 1 95 ? -28.290 1.017 7.938 1.00 10.33 91 ILE B N 1
ATOM 3442 C CA . ILE B 1 95 ? -27.632 -0.127 7.278 1.00 10.76 91 ILE B CA 1
ATOM 3443 C C . ILE B 1 95 ? -27.939 -1.404 8.078 1.00 10.13 91 ILE B C 1
ATOM 3444 O O . ILE B 1 95 ? -28.336 -2.426 7.503 1.00 10.45 91 ILE B O 1
ATOM 3449 N N . HIS B 1 96 ? -27.762 -1.380 9.401 1.00 9.79 92 HIS B N 1
ATOM 3450 C CA . HIS B 1 96 ? -27.969 -2.604 10.197 1.00 10.60 92 HIS B CA 1
ATOM 3451 C C . HIS B 1 96 ? -29.449 -3.016 10.151 1.00 9.79 92 HIS B C 1
ATOM 3452 O O . HIS B 1 96 ? -29.708 -4.223 10.025 1.00 11.60 92 HIS B O 1
ATOM 3459 N N . ASN B 1 97 ? -30.374 -2.069 10.314 1.00 11.60 93 ASN B N 1
ATOM 3460 C CA . ASN B 1 97 ? -31.819 -2.420 10.321 1.00 12.18 93 ASN B CA 1
ATOM 3461 C C . ASN B 1 97 ? -32.289 -2.811 8.923 1.00 12.52 93 ASN B C 1
ATOM 3462 O O . ASN B 1 97 ? -33.166 -3.658 8.823 1.00 12.65 93 ASN B O 1
ATOM 3467 N N . SER B 1 98 ? -31.594 -2.402 7.865 1.00 12.05 94 SER B N 1
ATOM 3468 C CA . SER B 1 98 ? -31.873 -2.897 6.494 1.00 11.18 94 SER B CA 1
ATOM 3469 C C . SER B 1 98 ? -31.498 -4.375 6.437 1.00 11.39 94 SER B C 1
ATOM 3470 O O . SER B 1 98 ? -32.292 -5.177 5.969 1.00 13.14 94 SER B O 1
ATOM 3473 N N . PHE B 1 99 ? -30.313 -4.726 6.914 1.00 10.93 95 PHE B N 1
ATOM 3474 C CA . PHE B 1 99 ? -29.858 -6.126 6.986 1.00 10.99 95 PHE B CA 1
ATOM 3475 C C . PHE B 1 99 ? -30.861 -6.936 7.823 1.00 12.02 95 PHE B C 1
ATOM 3476 O O . PHE B 1 99 ? -31.233 -8.064 7.385 1.00 13.16 95 PHE B O 1
ATOM 3484 N N . LEU B 1 100 ? -31.260 -6.438 8.999 1.00 13.27 96 LEU B N 1
ATOM 3485 C CA . LEU B 1 100 ? -32.075 -7.261 9.920 1.00 13.03 96 LEU B CA 1
ATOM 3486 C C . LEU B 1 100 ? -33.435 -7.551 9.282 1.00 14.82 96 LEU B C 1
ATOM 3487 O O . LEU B 1 100 ? -34.069 -8.578 9.657 1.00 15.45 96 LEU B O 1
ATOM 3492 N N . ASN B 1 101 ? -33.904 -6.676 8.406 1.00 12.92 97 ASN B N 1
ATOM 3493 C CA . ASN B 1 101 ? -35.279 -6.731 7.836 1.00 13.02 97 ASN B CA 1
ATOM 3494 C C . ASN B 1 101 ? -35.233 -7.097 6.352 1.00 13.87 97 ASN B C 1
ATOM 3495 O O . ASN B 1 101 ? -36.245 -6.915 5.661 1.00 14.41 97 ASN B O 1
ATOM 3500 N N . ASN B 1 102 ? -34.134 -7.681 5.882 1.00 13.68 98 ASN B N 1
ATOM 3501 C CA . ASN B 1 102 ? -34.051 -8.385 4.582 1.00 13.94 98 ASN B CA 1
ATOM 3502 C C . ASN B 1 102 ? -34.298 -7.423 3.427 1.00 13.10 98 ASN B C 1
ATOM 3503 O O . ASN B 1 102 ? -34.916 -7.770 2.415 1.00 14.20 98 ASN B O 1
ATOM 3508 N N . VAL B 1 103 ? -33.868 -6.172 3.568 1.00 12.81 99 VAL B N 1
ATOM 3509 C CA . VAL B 1 103 ? -33.808 -5.222 2.433 1.00 13.20 99 VAL B CA 1
ATOM 3510 C C . VAL B 1 103 ? -33.032 -5.905 1.304 1.00 12.98 99 VAL B C 1
ATOM 3511 O O . VAL B 1 103 ? -32.022 -6.577 1.553 1.00 14.44 99 VAL B O 1
ATOM 3515 N N . LYS B 1 104 ? -33.542 -5.803 0.076 1.00 12.52 100 LYS B N 1
ATOM 3516 C CA . LYS B 1 104 ? -32.868 -6.418 -1.078 1.00 12.65 100 LYS B CA 1
ATOM 3517 C C . LYS B 1 104 ? -31.603 -5.657 -1.458 1.00 13.24 100 LYS B C 1
ATOM 3518 O O . LYS B 1 104 ? -30.569 -6.295 -1.628 1.00 14.52 100 LYS B O 1
ATOM 3524 N N . LYS B 1 105 ? -31.677 -4.342 -1.582 1.00 12.67 101 LYS B N 1
ATOM 3525 C CA . LYS B 1 105 ? -30.511 -3.553 -1.980 1.00 13.31 101 LYS B CA 1
ATOM 3526 C C . LYS B 1 105 ? -30.591 -2.160 -1.371 1.00 12.25 101 LYS B C 1
ATOM 3527 O O . LYS B 1 105 ? -31.702 -1.653 -1.142 1.00 12.16 101 LYS B O 1
ATOM 3533 N N . LEU B 1 106 ? -29.430 -1.587 -1.079 1.00 11.71 102 LEU B N 1
ATOM 3534 C CA . LEU B 1 106 ? -29.303 -0.251 -0.485 1.00 10.64 102 LEU B CA 1
ATOM 3535 C C . LEU B 1 106 ? -28.226 0.503 -1.239 1.00 11.36 102 LEU B C 1
ATOM 3536 O O . LEU B 1 106 ? -27.220 -0.116 -1.596 1.00 11.77 102 LEU B O 1
ATOM 3541 N N . VAL B 1 107 ? -28.467 1.787 -1.458 1.00 10.69 103 VAL B N 1
ATOM 3542 C CA . VAL B 1 107 ? -27.442 2.711 -1.998 1.00 11.73 103 VAL B CA 1
ATOM 3543 C C . VAL B 1 107 ? -27.184 3.790 -0.968 1.00 12.97 103 VAL B C 1
ATOM 3544 O O . VAL B 1 107 ? -28.125 4.384 -0.443 1.00 11.54 103 VAL B O 1
ATOM 3548 N N . PHE B 1 108 ? -25.926 3.968 -0.605 1.00 11.64 104 PHE B N 1
ATOM 3549 C CA . PHE B 1 108 ? -25.443 4.984 0.336 1.00 12.13 104 PHE B CA 1
ATOM 3550 C C . PHE B 1 108 ? -24.605 5.980 -0.455 1.00 11.31 104 PHE B C 1
ATOM 3551 O O . PHE B 1 108 ? -23.894 5.587 -1.384 1.00 11.97 104 PHE B O 1
ATOM 3559 N N . PHE B 1 109 ? -24.560 7.226 -0.042 1.00 13.30 105 PHE B N 1
ATOM 3560 C CA . PHE B 1 109 ? -23.760 8.272 -0.726 1.00 14.13 105 PHE B CA 1
ATOM 3561 C C . PHE B 1 109 ? -22.595 8.685 0.159 1.00 15.30 105 PHE B C 1
ATOM 3562 O O . PHE B 1 109 ? -22.782 9.087 1.346 1.00 17.18 105 PHE B O 1
ATOM 3570 N N . GLY B 1 110 ? -21.380 8.593 -0.383 1.00 14.51 106 GLY B N 1
ATOM 3571 C CA . GLY B 1 110 ? -20.181 9.121 0.249 1.00 14.84 106 GLY B CA 1
ATOM 3572 C C . GLY B 1 110 ? -19.805 10.482 -0.303 1.00 13.28 106 GLY B C 1
ATOM 3573 O O . GLY B 1 110 ? -20.426 10.945 -1.281 1.00 13.43 106 GLY B O 1
ATOM 3574 N N . SER B 1 111 ? -18.790 11.079 0.292 1.00 13.70 107 SER B N 1
ATOM 3575 C CA . SER B 1 111 ? -18.257 12.406 -0.054 1.00 13.67 107 SER B CA 1
ATOM 3576 C C . SER B 1 111 ? -16.786 12.254 -0.392 1.00 14.66 107 SER B C 1
ATOM 3577 O O . SER B 1 111 ? -16.105 11.442 0.255 1.00 15.63 107 SER B O 1
ATOM 3580 N N . GLY B 1 112 ? -16.291 13.084 -1.292 1.00 15.75 108 GLY B N 1
ATOM 3581 C CA . GLY B 1 112 ? -14.854 13.182 -1.575 1.00 14.94 108 GLY B CA 1
ATOM 3582 C C . GLY B 1 112 ? -14.051 13.531 -0.342 1.00 14.83 108 GLY B C 1
ATOM 3583 O O . GLY B 1 112 ? -12.846 13.359 -0.361 1.00 15.08 108 GLY B O 1
ATOM 3584 N N . TYR B 1 113 ? -14.668 14.048 0.726 1.00 12.53 109 TYR B N 1
ATOM 3585 C CA . TYR B 1 113 ? -13.926 14.316 1.978 1.00 14.27 109 TYR B CA 1
ATOM 3586 C C . TYR B 1 113 ? -13.473 12.997 2.598 1.00 12.86 109 TYR B C 1
ATOM 3587 O O . TYR B 1 113 ? -12.644 13.057 3.540 1.00 15.15 109 TYR B O 1
ATOM 3596 N N . MET B 1 114 ? -13.854 11.865 1.996 1.00 13.77 110 MET B N 1
ATOM 3597 C CA . MET B 1 114 ? -13.425 10.527 2.490 1.00 14.81 110 MET B CA 1
ATOM 3598 C C . MET B 1 114 ? -12.050 10.175 1.900 1.00 14.09 110 MET B C 1
ATOM 3599 O O . MET B 1 114 ? -11.510 9.111 2.260 1.00 13.65 110 MET B O 1
ATOM 3604 N N . TYR B 1 115 ? -11.516 11.040 1.028 1.00 13.38 111 TYR B N 1
ATOM 3605 C CA . TYR B 1 115 ? -10.216 10.847 0.379 1.00 13.01 111 TYR B CA 1
ATOM 3606 C C . TYR B 1 115 ? -9.161 11.744 1.000 1.00 12.95 111 TYR B C 1
ATOM 3607 O O . TYR B 1 115 ? -9.455 12.855 1.448 1.00 14.00 111 TYR B O 1
ATOM 3616 N N . PRO B 1 116 ? -7.884 11.320 0.947 1.00 11.55 112 PRO B N 1
ATOM 3617 C CA . PRO B 1 116 ? -6.786 12.119 1.486 1.00 12.64 112 PRO B CA 1
ATOM 3618 C C . PRO B 1 116 ? -6.753 13.516 0.855 1.00 14.85 112 PRO B C 1
ATOM 3619 O O . PRO B 1 116 ? -6.948 13.622 -0.346 1.00 15.06 112 PRO B O 1
ATOM 3623 N N . GLU B 1 117 ? -6.474 14.546 1.658 1.00 16.16 113 GLU B N 1
ATOM 3624 C CA . GLU B 1 117 ? -6.412 15.949 1.183 1.00 19.76 113 GLU B CA 1
ATOM 3625 C C . GLU B 1 117 ? -5.427 16.034 0.001 1.00 18.45 113 GLU B C 1
ATOM 3626 O O . GLU B 1 117 ? -5.743 16.696 -0.982 1.00 22.54 113 GLU B O 1
ATOM 3632 N N . ASN B 1 118 ? -4.313 15.340 0.096 1.00 18.72 114 ASN B N 1
ATOM 3633 C CA . ASN B 1 118 ? -3.212 15.528 -0.887 1.00 21.56 114 ASN B CA 1
ATOM 3634 C C . ASN B 1 118 ? -3.185 14.367 -1.882 1.00 20.31 114 ASN B C 1
ATOM 3635 O O . ASN B 1 118 ? -2.191 14.260 -2.642 1.00 19.61 114 ASN B O 1
ATOM 3640 N N . ALA B 1 119 ? -4.258 13.587 -1.995 1.00 15.95 115 ALA B N 1
ATOM 3641 C CA . ALA B 1 119 ? -4.287 12.511 -3.013 1.00 16.59 115 ALA B CA 1
ATOM 3642 C C . ALA B 1 119 ? -4.333 13.123 -4.420 1.00 17.99 115 ALA B C 1
ATOM 3643 O O . ALA B 1 119 ? -4.874 14.208 -4.620 1.00 18.88 115 ALA B O 1
ATOM 3645 N N . LYS B 1 120 ? -3.769 12.407 -5.374 1.00 19.20 116 LYS B N 1
ATOM 3646 C CA . LYS B 1 120 ? -3.688 12.868 -6.775 1.00 19.29 116 LYS B CA 1
ATOM 3647 C C . LYS B 1 120 ? -5.088 12.947 -7.389 1.00 16.61 116 LYS B C 1
ATOM 3648 O O . LYS B 1 120 ? -5.895 12.028 -7.224 1.00 15.70 116 LYS B O 1
ATOM 3654 N N . ASN B 1 121 ? -5.337 14.003 -8.143 1.00 15.86 117 ASN B N 1
ATOM 3655 C CA . ASN B 1 121 ? -6.505 14.055 -9.047 1.00 14.62 117 ASN B CA 1
ATOM 3656 C C . ASN B 1 121 ? -6.120 13.452 -10.385 1.00 15.52 117 ASN B C 1
ATOM 3657 O O . ASN B 1 121 ? -4.990 13.648 -10.864 1.00 18.57 117 ASN B O 1
ATOM 3662 N N . PRO B 1 122 ? -7.050 12.762 -11.065 1.00 14.01 118 PRO B N 1
ATOM 3663 C CA . PRO B 1 122 ? -8.387 12.491 -10.542 1.00 13.54 118 PRO B CA 1
ATOM 3664 C C . PRO B 1 122 ? -8.335 11.373 -9.499 1.00 12.98 118 PRO B C 1
ATOM 3665 O O . PRO B 1 122 ? -7.538 10.455 -9.591 1.00 13.29 118 PRO B O 1
ATOM 3669 N N . LEU B 1 123 ? -9.241 11.450 -8.518 1.00 12.02 119 LEU B N 1
ATOM 3670 C CA . LEU B 1 123 ? -9.224 10.532 -7.357 1.00 12.87 119 LEU B CA 1
ATOM 3671 C C . LEU B 1 123 ? -9.772 9.168 -7.735 1.00 11.78 119 LEU B C 1
ATOM 3672 O O . LEU B 1 123 ? -10.938 9.073 -8.193 1.00 11.75 119 LEU B O 1
ATOM 3677 N N . LYS B 1 124 ? -8.974 8.121 -7.567 1.00 11.33 120 LYS B N 1
ATOM 3678 C CA . LYS B 1 124 ? -9.387 6.726 -7.746 1.00 11.76 120 LYS B CA 1
ATOM 3679 C C . LYS B 1 124 ? -9.979 6.224 -6.437 1.00 11.09 120 LYS B C 1
ATOM 3680 O O . LYS B 1 124 ? -9.535 6.634 -5.365 1.00 11.81 120 LYS B O 1
ATOM 3686 N N . GLU B 1 125 ? -10.824 5.223 -6.550 1.00 11.72 121 GLU B N 1
ATOM 3687 C CA . GLU B 1 125 ? -11.456 4.598 -5.354 1.00 11.95 121 GLU B CA 1
ATOM 3688 C C . GLU B 1 125 ? -10.347 4.096 -4.424 1.00 12.85 121 GLU B C 1
ATOM 3689 O O . GLU B 1 125 ? -10.528 4.126 -3.189 1.00 12.15 121 GLU B O 1
ATOM 3695 N N . GLU B 1 126 ? -9.262 3.582 -4.982 1.00 12.27 122 GLU B N 1
ATOM 3696 C CA . GLU B 1 126 ? -8.169 2.945 -4.241 1.00 13.83 122 GLU B CA 1
ATOM 3697 C C . GLU B 1 126 ? -7.379 3.961 -3.442 1.00 11.52 122 GLU B C 1
ATOM 3698 O O . GLU B 1 126 ? -6.500 3.508 -2.691 1.00 14.47 122 GLU B O 1
ATOM 3704 N N . TYR B 1 127 ? -7.624 5.273 -3.552 1.00 12.17 123 TYR B N 1
ATOM 3705 C CA . TYR B 1 127 ? -6.874 6.286 -2.778 1.00 11.63 123 TYR B CA 1
ATOM 3706 C C . TYR B 1 127 ? -7.421 6.392 -1.350 1.00 11.45 123 TYR B C 1
ATOM 3707 O O . TYR B 1 127 ? -6.827 7.110 -0.552 1.00 12.23 123 TYR B O 1
ATOM 3716 N N . LEU B 1 128 ? -8.528 5.722 -1.026 1.00 11.68 124 LEU B N 1
ATOM 3717 C CA . LEU B 1 128 ? -8.967 5.604 0.376 1.00 12.29 124 LEU B CA 1
ATOM 3718 C C . LEU B 1 128 ? -7.779 5.200 1.260 1.00 12.06 124 LEU B C 1
ATOM 3719 O O . LEU B 1 128 ? -7.092 4.203 0.930 1.00 13.81 124 LEU B O 1
ATOM 3724 N N . PHE B 1 129 ? -7.606 5.873 2.411 1.00 11.86 125 PHE B N 1
ATOM 3725 C CA . PHE B 1 129 ? -6.576 5.608 3.447 1.00 13.38 125 PHE B CA 1
ATOM 3726 C C . PHE B 1 129 ? -5.149 5.905 2.979 1.00 14.44 125 PHE B C 1
ATOM 3727 O O . PHE B 1 129 ? -4.180 5.670 3.774 1.00 17.06 125 PHE B O 1
ATOM 3735 N N . GLN B 1 130 ? -4.962 6.572 1.854 1.00 14.92 126 GLN B N 1
ATOM 3736 C CA . GLN B 1 130 ? -3.581 6.915 1.398 1.00 15.48 126 GLN B CA 1
ATOM 3737 C C . GLN B 1 130 ? -3.207 8.338 1.849 1.00 16.26 126 GLN B C 1
ATOM 3738 O O . GLN B 1 130 ? -2.755 9.195 1.012 1.00 17.17 126 GLN B O 1
ATOM 3744 N N . GLY B 1 131 ? -3.395 8.643 3.139 1.00 14.45 127 GLY B N 1
ATOM 3745 C CA . GLY B 1 131 ? -2.915 9.889 3.735 1.00 16.05 127 GLY B CA 1
ATOM 3746 C C . GLY B 1 131 ? -3.988 10.608 4.530 1.00 16.88 127 GLY B C 1
ATOM 3747 O O . GLY B 1 131 ? -5.172 10.201 4.457 1.00 18.21 127 GLY B O 1
ATOM 3748 N N . ASP B 1 132 ? -3.588 11.695 5.178 1.00 20.73 128 ASP B N 1
ATOM 3749 C CA A ASP B 1 132 ? -4.593 12.281 6.103 0.50 20.34 128 ASP B CA 1
ATOM 3750 C CA B ASP B 1 132 ? -4.376 12.620 6.042 0.50 19.57 128 ASP B CA 1
ATOM 3751 C C . ASP B 1 132 ? -5.631 13.113 5.330 1.00 17.87 128 ASP B C 1
ATOM 3752 O O . ASP B 1 132 ? -5.491 13.518 4.196 1.00 16.82 128 ASP B O 1
ATOM 3761 N N . LEU B 1 133 ? -6.747 13.223 6.013 1.00 16.12 129 LEU B N 1
ATOM 3762 C CA . LEU B 1 133 ? -7.925 13.927 5.519 1.00 14.82 129 LEU B CA 1
ATOM 3763 C C . LEU B 1 133 ? -7.723 15.428 5.763 1.00 15.09 129 LEU B C 1
ATOM 3764 O O . LEU B 1 133 ? -6.910 15.780 6.641 1.00 17.74 129 LEU B O 1
ATOM 3769 N N . GLU B 1 134 ? -8.472 16.232 5.039 1.00 15.60 130 GLU B N 1
ATOM 3770 C CA . GLU B 1 134 ? -8.558 17.712 5.229 1.00 17.44 130 GLU B CA 1
ATOM 3771 C C . GLU B 1 134 ? -9.048 17.984 6.651 1.00 19.87 130 GLU B C 1
ATOM 3772 O O . GLU B 1 134 ? -9.991 17.316 7.123 1.00 17.55 130 GLU B O 1
ATOM 3778 N N . TYR B 1 135 ? -8.434 18.935 7.336 1.00 18.99 131 TYR B N 1
ATOM 3779 C CA . TYR B 1 135 ? -8.673 19.160 8.773 1.00 16.32 131 TYR B CA 1
ATOM 3780 C C . TYR B 1 135 ? -10.142 19.505 9.073 1.00 16.61 131 TYR B C 1
ATOM 3781 O O . TYR B 1 135 ? -10.760 18.932 10.005 1.00 14.57 131 TYR B O 1
ATOM 3790 N N . GLY B 1 136 ? -10.735 20.452 8.355 1.00 17.54 132 GLY B N 1
ATOM 3791 C CA . GLY B 1 136 ? -12.096 20.895 8.670 1.00 16.84 132 GLY B CA 1
ATOM 3792 C C . GLY B 1 136 ? -13.104 19.765 8.544 1.00 14.87 132 GLY B C 1
ATOM 3793 O O . GLY B 1 136 ? -14.056 19.678 9.372 1.00 18.15 132 GLY B O 1
ATOM 3794 N N . ALA B 1 137 ? -12.909 18.884 7.580 1.00 13.59 133 ALA B N 1
ATOM 3795 C CA . ALA B 1 137 ? -13.882 17.810 7.284 1.00 14.83 133 ALA B CA 1
ATOM 3796 C C . ALA B 1 137 ? -13.364 16.482 7.835 1.00 13.87 133 ALA B C 1
ATOM 3797 O O . ALA B 1 137 ? -13.852 15.423 7.435 1.00 14.23 133 ALA B O 1
ATOM 3799 N N . TYR B 1 138 ? -12.418 16.520 8.761 1.00 12.25 134 TYR B N 1
ATOM 3800 C CA . TYR B 1 138 ? -11.744 15.283 9.237 1.00 11.74 134 TYR B CA 1
ATOM 3801 C C . TYR B 1 138 ? -12.759 14.308 9.831 1.00 11.36 134 TYR B C 1
ATOM 3802 O O . TYR B 1 138 ? -12.756 13.091 9.533 1.00 12.49 134 TYR B O 1
ATOM 3811 N N . SER B 1 139 ? -13.583 14.782 10.744 1.00 10.51 135 SER B N 1
ATOM 3812 C CA . SER B 1 139 ? -14.545 13.911 11.442 1.00 9.87 135 SER B CA 1
ATOM 3813 C C . SER B 1 139 ? -15.683 13.486 10.519 1.00 10.44 135 SER B C 1
ATOM 3814 O O . SER B 1 139 ? -16.125 12.321 10.589 1.00 10.89 135 SER B O 1
ATOM 3817 N N . PHE B 1 140 ? -16.125 14.362 9.637 1.00 10.53 136 PHE B N 1
ATOM 3818 C CA . PHE B 1 140 ? -17.167 14.035 8.638 1.00 10.04 136 PHE B CA 1
ATOM 3819 C C . PHE B 1 140 ? -16.633 12.991 7.663 1.00 10.22 136 PHE B C 1
ATOM 3820 O O . PHE B 1 140 ? -17.319 11.990 7.395 1.00 12.81 136 PHE B O 1
ATOM 3828 N N . GLY B 1 141 ? -15.420 13.198 7.150 1.00 10.88 137 GLY B N 1
ATOM 3829 C CA . GLY B 1 141 ? -14.803 12.236 6.218 1.00 11.82 137 GLY B CA 1
ATOM 3830 C C . GLY B 1 141 ? -14.638 10.891 6.887 1.00 11.59 137 GLY B C 1
ATOM 3831 O O . GLY B 1 141 ? -14.863 9.872 6.237 1.00 10.98 137 GLY B O 1
ATOM 3832 N N . ALA B 1 142 ? -14.217 10.863 8.152 1.00 10.67 138 ALA B N 1
ATOM 3833 C CA . ALA B 1 142 ? -14.068 9.588 8.890 1.00 10.96 138 ALA B CA 1
ATOM 3834 C C . ALA B 1 142 ? -15.432 8.905 8.969 1.00 11.18 138 ALA B C 1
ATOM 3835 O O . ALA B 1 142 ? -15.495 7.665 8.792 1.00 10.75 138 ALA B O 1
ATOM 3837 N N . ALA B 1 143 ? -16.510 9.645 9.256 1.00 10.59 139 ALA B N 1
ATOM 3838 C CA . ALA B 1 143 ? -17.851 9.021 9.305 1.00 10.96 139 ALA B CA 1
ATOM 3839 C C . ALA B 1 143 ? -18.199 8.443 7.932 1.00 10.56 139 ALA B C 1
ATOM 3840 O O . ALA B 1 143 ? -18.671 7.271 7.857 1.00 10.88 139 ALA B O 1
ATOM 3842 N N . LYS B 1 144 ? -17.863 9.137 6.858 1.00 10.12 140 LYS B N 1
ATOM 3843 C CA . LYS B 1 144 ? -18.186 8.642 5.491 1.00 10.83 140 LYS B CA 1
ATOM 3844 C C . LYS B 1 144 ? -17.354 7.393 5.151 1.00 10.11 140 LYS B C 1
ATOM 3845 O O . LYS B 1 144 ? -17.891 6.474 4.571 1.00 11.58 140 LYS B O 1
ATOM 3851 N N . ILE B 1 145 ? -16.101 7.349 5.579 1.00 10.33 141 ILE B N 1
ATOM 3852 C CA . ILE B 1 145 ? -15.275 6.131 5.417 1.00 10.95 141 ILE B CA 1
ATOM 3853 C C . ILE B 1 145 ? -15.981 4.963 6.117 1.00 9.37 141 ILE B C 1
ATOM 3854 O O . ILE B 1 145 ? -16.095 3.848 5.556 1.00 10.69 141 ILE B O 1
ATOM 3859 N N . ALA B 1 146 ? -16.406 5.167 7.361 1.00 9.76 142 ALA B N 1
ATOM 3860 C CA . ALA B 1 146 ? -17.012 4.075 8.148 1.00 10.57 142 ALA B CA 1
ATOM 3861 C C . ALA B 1 146 ? -18.308 3.631 7.460 1.00 11.16 142 ALA B C 1
ATOM 3862 O O . ALA B 1 146 ? -18.634 2.443 7.512 1.00 11.81 142 ALA B O 1
ATOM 3864 N N . GLY B 1 147 ? -19.048 4.532 6.836 1.00 10.72 143 GLY B N 1
ATOM 3865 C CA . GLY B 1 147 ? -20.250 4.187 6.060 1.00 10.59 143 GLY B CA 1
ATOM 3866 C C . GLY B 1 147 ? -19.926 3.265 4.910 1.00 11.32 143 GLY B C 1
ATOM 3867 O O . GLY B 1 147 ? -20.562 2.206 4.740 1.00 10.93 143 GLY B O 1
ATOM 3868 N N . ALA B 1 148 ? -18.889 3.599 4.155 1.00 10.91 144 ALA B N 1
ATOM 3869 C CA . ALA B 1 148 ? -18.467 2.767 3.017 1.00 10.49 144 ALA B CA 1
ATOM 3870 C C . ALA B 1 148 ? -18.026 1.391 3.498 1.00 11.44 144 ALA B C 1
ATOM 3871 O O . ALA B 1 148 ? -18.361 0.362 2.897 1.00 10.57 144 ALA B O 1
ATOM 3873 N N . ILE B 1 149 ? -17.243 1.369 4.562 1.00 10.34 145 ILE B N 1
ATOM 3874 C CA . ILE B 1 149 ? -16.694 0.093 5.081 1.00 9.88 145 ILE B CA 1
ATOM 3875 C C . ILE B 1 149 ? -17.831 -0.749 5.674 1.00 9.80 145 ILE B C 1
ATOM 3876 O O . ILE B 1 149 ? -17.839 -2.005 5.523 1.00 11.81 145 ILE B O 1
ATOM 3881 N N . MET B 1 150 ? -18.828 -0.064 6.242 1.00 10.70 146 MET B N 1
ATOM 3882 C CA . MET B 1 150 ? -20.022 -0.737 6.820 1.00 10.84 146 MET B CA 1
ATOM 3883 C C . MET B 1 150 ? -20.778 -1.465 5.700 1.00 11.24 146 MET B C 1
ATOM 3884 O O . MET B 1 150 ? -21.181 -2.623 5.922 1.00 10.21 146 MET B O 1
ATOM 3889 N N . CYS B 1 151 ? -20.960 -0.809 4.546 1.00 11.20 147 CYS B N 1
ATOM 3890 C CA . CYS B 1 151 ? -21.668 -1.428 3.414 1.00 11.64 147 CYS B CA 1
ATOM 3891 C C . CYS B 1 151 ? -20.874 -2.651 2.953 1.00 10.48 147 CYS B C 1
ATOM 3892 O O . CYS B 1 151 ? -21.420 -3.752 2.788 1.00 11.01 147 CYS B O 1
ATOM 3895 N N . GLU B 1 152 ? -19.582 -2.469 2.686 1.00 10.66 148 GLU B N 1
ATOM 3896 C CA . GLU B 1 152 ? -18.757 -3.537 2.112 1.00 11.08 148 GLU B CA 1
ATOM 3897 C C . GLU B 1 152 ? -18.701 -4.693 3.105 1.00 10.84 148 GLU B C 1
ATOM 3898 O O . GLU B 1 152 ? -18.702 -5.897 2.684 1.00 11.01 148 GLU B O 1
ATOM 3904 N N . SER B 1 153 ? -18.549 -4.398 4.395 1.00 10.13 149 SER B N 1
ATOM 3905 C CA . SER B 1 153 ? -18.365 -5.479 5.403 1.00 10.29 149 SER B CA 1
ATOM 3906 C C . SER B 1 153 ? -19.642 -6.330 5.522 1.00 9.83 149 SER B C 1
ATOM 3907 O O . SER B 1 153 ? -19.560 -7.553 5.668 1.00 10.90 149 SER B O 1
ATOM 3910 N N . TYR B 1 154 ? -20.816 -5.718 5.451 1.00 10.73 150 TYR B N 1
ATOM 3911 C CA . TYR B 1 154 ? -22.112 -6.449 5.413 1.00 11.14 150 TYR B CA 1
ATOM 3912 C C . TYR B 1 154 ? -22.161 -7.314 4.148 1.00 11.60 150 TYR B C 1
ATOM 3913 O O . TYR B 1 154 ? -22.567 -8.501 4.186 1.00 10.84 150 TYR B O 1
ATOM 3922 N N . ASN B 1 155 ? -21.697 -6.772 3.032 1.00 10.94 151 ASN B N 1
ATOM 3923 C CA . ASN B 1 155 ? -21.746 -7.520 1.757 1.00 10.93 151 ASN B CA 1
ATOM 3924 C C . ASN B 1 155 ? -20.882 -8.785 1.900 1.00 13.56 151 ASN B C 1
ATOM 3925 O O . ASN B 1 155 ? -21.253 -9.874 1.432 1.00 14.23 151 ASN B O 1
ATOM 3930 N N . ILE B 1 156 ? -19.718 -8.651 2.523 1.00 11.99 152 ILE B N 1
ATOM 3931 C CA . ILE B 1 156 ? -18.776 -9.783 2.639 1.00 12.54 152 ILE B CA 1
ATOM 3932 C C . ILE B 1 156 ? -19.294 -10.781 3.674 1.00 12.91 152 ILE B C 1
ATOM 3933 O O . ILE B 1 156 ? -19.301 -12.000 3.398 1.00 14.70 152 ILE B O 1
ATOM 3938 N N . GLN B 1 157 ? -19.637 -10.328 4.870 1.00 12.22 153 GLN B N 1
ATOM 3939 C CA . GLN B 1 157 ? -19.982 -11.280 5.952 1.00 11.62 153 GLN B CA 1
ATOM 3940 C C . GLN B 1 157 ? -21.355 -11.895 5.683 1.00 12.83 153 GLN B C 1
ATOM 3941 O O . GLN B 1 157 ? -21.518 -13.120 5.933 1.00 14.58 153 GLN B O 1
ATOM 3947 N N . TYR B 1 158 ? -22.336 -11.108 5.270 1.00 12.98 154 TYR B N 1
ATOM 3948 C CA . TYR B 1 158 ? -23.759 -11.512 5.269 1.00 12.59 154 TYR B CA 1
ATOM 3949 C C . TYR B 1 158 ? -24.301 -11.660 3.840 1.00 13.83 154 TYR B C 1
ATOM 3950 O O . TYR B 1 158 ? -25.501 -12.018 3.735 1.00 15.98 154 TYR B O 1
ATOM 3959 N N . GLY B 1 159 ? -23.544 -11.364 2.794 1.00 12.98 155 GLY B N 1
ATOM 3960 C CA . GLY B 1 159 ? -24.060 -11.510 1.420 1.00 13.02 155 GLY B CA 1
ATOM 3961 C C . GLY B 1 159 ? -25.096 -10.483 1.078 1.00 13.76 155 GLY B C 1
ATOM 3962 O O . GLY B 1 159 ? -25.924 -10.740 0.177 1.00 15.17 155 GLY B O 1
ATOM 3963 N N . THR B 1 160 ? -25.095 -9.319 1.743 1.00 13.34 156 THR B N 1
ATOM 3964 C CA . THR B 1 160 ? -25.977 -8.198 1.389 1.00 12.51 156 THR B CA 1
ATOM 3965 C C . THR B 1 160 ? -25.523 -7.562 0.074 1.00 12.56 156 THR B C 1
ATOM 3966 O O . THR B 1 160 ? -24.445 -7.927 -0.484 1.00 13.55 156 THR B O 1
ATOM 3970 N N . ASN B 1 161 ? -26.294 -6.573 -0.353 1.00 12.53 157 ASN B N 1
ATOM 3971 C CA A ASN B 1 161 ? -26.063 -5.847 -1.621 0.25 11.90 157 ASN B CA 1
ATOM 3972 C CA B ASN B 1 161 ? -26.068 -5.847 -1.621 0.25 11.91 157 ASN B CA 1
ATOM 3973 C CA C ASN B 1 161 ? -25.981 -5.835 -1.608 0.50 13.15 157 ASN B CA 1
ATOM 3974 C C . ASN B 1 161 ? -26.182 -4.342 -1.353 1.00 11.82 157 ASN B C 1
ATOM 3975 O O . ASN B 1 161 ? -27.157 -3.769 -1.782 1.00 13.46 157 ASN B O 1
ATOM 3988 N N . PHE B 1 162 ? -25.243 -3.784 -0.612 1.00 10.69 158 PHE B N 1
ATOM 3989 C CA . PHE B 1 162 ? -25.231 -2.395 -0.121 1.00 10.85 158 PHE B CA 1
ATOM 3990 C C . PHE B 1 162 ? -24.089 -1.661 -0.816 1.00 11.13 158 PHE B C 1
ATOM 3991 O O . PHE B 1 162 ? -22.922 -1.983 -0.578 1.00 12.14 158 PHE B O 1
ATOM 3999 N N . ILE B 1 163 ? -24.421 -0.704 -1.665 1.00 12.06 159 ILE B N 1
ATOM 4000 C CA . ILE B 1 163 ? -23.425 -0.094 -2.584 1.00 10.67 159 ILE B CA 1
ATOM 4001 C C . ILE B 1 163 ? -23.235 1.368 -2.203 1.00 12.05 159 ILE B C 1
ATOM 4002 O O . ILE B 1 163 ? -24.233 2.073 -1.997 1.00 12.57 159 ILE B O 1
ATOM 4007 N N . THR B 1 164 ? -21.981 1.830 -2.130 1.00 11.11 160 THR B N 1
ATOM 4008 C CA . THR B 1 164 ? -21.634 3.230 -1.825 1.00 10.34 160 THR B CA 1
ATOM 4009 C C . THR B 1 164 ? -21.227 3.933 -3.119 1.00 10.41 160 THR B C 1
ATOM 4010 O O . THR B 1 164 ? -20.294 3.445 -3.801 1.00 12.77 160 THR B O 1
ATOM 4014 N N . LEU B 1 165 ? -21.853 5.064 -3.393 1.00 11.23 161 LEU B N 1
ATOM 4015 C CA . LEU B 1 165 ? -21.527 5.960 -4.504 1.00 10.25 161 LEU B CA 1
ATOM 4016 C C . LEU B 1 165 ? -20.976 7.252 -3.921 1.00 12.09 161 LEU B C 1
ATOM 4017 O O . LEU B 1 165 ? -21.591 7.817 -3.014 1.00 12.54 161 LEU B O 1
ATOM 4022 N N . VAL B 1 166 ? -19.845 7.728 -4.422 1.00 10.71 162 VAL B N 1
ATOM 4023 C CA . VAL B 1 166 ? -19.100 8.845 -3.805 1.00 10.78 162 VAL B CA 1
ATOM 4024 C C . VAL B 1 166 ? -19.037 10.021 -4.776 1.00 12.27 162 VAL B C 1
ATOM 4025 O O . VAL B 1 166 ? -18.614 9.810 -5.909 1.00 11.89 162 VAL B O 1
ATOM 4029 N N . LEU B 1 167 ? -19.395 11.216 -4.317 1.00 11.96 163 LEU B N 1
ATOM 4030 C CA . LEU B 1 167 ? -19.387 12.436 -5.155 1.00 11.53 163 LEU B CA 1
ATOM 4031 C C . LEU B 1 167 ? -18.721 13.584 -4.408 1.00 13.89 163 LEU B C 1
ATOM 4032 O O . LEU B 1 167 ? -18.499 13.505 -3.185 1.00 13.14 163 LEU B O 1
ATOM 4037 N N . ASN B 1 168 ? -18.448 14.663 -5.142 1.00 13.88 164 ASN B N 1
ATOM 4038 C CA . ASN B 1 168 ? -17.787 15.861 -4.591 1.00 15.03 164 ASN B CA 1
ATOM 4039 C C . ASN B 1 168 ? -18.746 17.035 -4.353 1.00 16.90 164 ASN B C 1
ATOM 4040 O O . ASN B 1 168 ? -18.686 17.599 -3.270 1.00 18.14 164 ASN B O 1
ATOM 4045 N N . ASN B 1 169 ? -19.542 17.445 -5.343 1.00 16.50 165 ASN B N 1
ATOM 4046 C CA . ASN B 1 169 ? -20.415 18.641 -5.190 1.00 15.97 165 ASN B CA 1
ATOM 4047 C C . ASN B 1 169 ? -21.710 18.382 -5.930 1.00 16.06 165 ASN B C 1
ATOM 4048 O O . ASN B 1 169 ? -21.674 18.140 -7.128 1.00 18.73 165 ASN B O 1
ATOM 4053 N N . LEU B 1 170 ? -22.827 18.445 -5.216 1.00 14.47 166 LEU B N 1
ATOM 4054 C CA . LEU B 1 170 ? -24.166 18.248 -5.783 1.00 15.49 166 LEU B CA 1
ATOM 4055 C C . LEU B 1 170 ? -24.774 19.615 -6.072 1.00 16.74 166 LEU B C 1
ATOM 4056 O O . LEU B 1 170 ? -24.521 20.575 -5.325 1.00 20.09 166 LEU B O 1
ATOM 4061 N N . TYR B 1 171 ? -25.533 19.667 -7.141 1.00 17.54 167 TYR B N 1
ATOM 4062 C CA . TYR B 1 171 ? -26.454 20.794 -7.402 1.00 19.06 167 TYR B CA 1
ATOM 4063 C C . TYR B 1 171 ? -27.662 20.162 -8.058 1.00 19.74 167 TYR B C 1
ATOM 4064 O O . TYR B 1 171 ? -27.694 18.966 -8.272 1.00 23.04 167 TYR B O 1
ATOM 4073 N N . GLY B 1 172 ? -28.696 20.919 -8.362 1.00 26.09 168 GLY B N 1
ATOM 4074 C CA . GLY B 1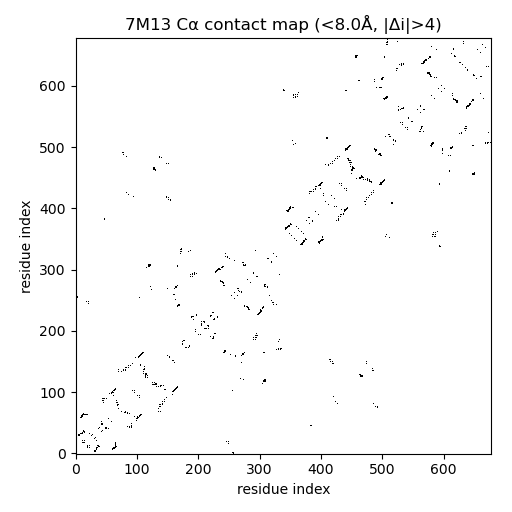 172 ? -29.788 20.283 -9.110 1.00 27.29 168 GLY B CA 1
ATOM 4075 C C . GLY B 1 172 ? -30.863 21.281 -9.407 1.00 26.04 168 GLY B C 1
ATOM 4076 O O . GLY B 1 172 ? -30.667 22.453 -9.083 1.00 29.31 168 GLY B O 1
ATOM 4077 N N . THR B 1 173 ? -31.958 20.822 -9.986 1.00 28.02 169 THR B N 1
ATOM 4078 C CA . THR B 1 173 ? -33.052 21.720 -10.405 1.00 29.41 169 THR B CA 1
ATOM 4079 C C . THR B 1 173 ? -33.653 22.314 -9.127 1.00 30.20 169 THR B C 1
ATOM 4080 O O . THR B 1 173 ? -33.590 23.553 -8.958 1.00 30.09 169 THR B O 1
ATOM 4084 N N . LYS B 1 174 ? -34.127 21.451 -8.219 1.00 30.27 170 LYS B N 1
ATOM 4085 C CA . LYS B 1 174 ? -34.713 21.868 -6.921 1.00 33.29 170 LYS B CA 1
ATOM 4086 C C . LYS B 1 174 ? -33.644 21.823 -5.827 1.00 32.80 170 LYS B C 1
ATOM 4087 O O . LYS B 1 174 ? -33.736 20.948 -4.941 1.00 36.78 170 LYS B O 1
ATOM 4093 N N . ALA B 1 175 ? -32.698 22.762 -5.872 1.00 28.33 171 ALA B N 1
ATOM 4094 C CA . ALA B 1 175 ? -31.501 22.822 -5.000 1.00 28.49 171 ALA B CA 1
ATOM 4095 C C . ALA B 1 175 ? -31.805 23.610 -3.727 1.00 28.92 171 ALA B C 1
ATOM 4096 O O . ALA B 1 175 ? -32.919 24.163 -3.602 1.00 27.98 171 ALA B O 1
ATOM 4098 N N . ASN B 1 176 ? -30.826 23.660 -2.821 1.00 24.49 172 ASN B N 1
ATOM 4099 C CA . ASN B 1 176 ? -30.894 24.436 -1.564 1.00 27.98 172 ASN B CA 1
ATOM 4100 C C . ASN B 1 176 ? -30.066 25.705 -1.809 1.00 28.61 172 ASN B C 1
ATOM 4101 O O . ASN B 1 176 ? -28.836 25.605 -1.970 1.00 29.22 172 ASN B O 1
ATOM 4106 N N . PHE B 1 177 ? -30.752 26.848 -1.916 1.00 31.82 173 PHE B N 1
ATOM 4107 C CA . PHE B 1 177 ? -30.164 28.145 -2.329 1.00 32.26 173 PHE B CA 1
ATOM 4108 C C . PHE B 1 177 ? -29.854 29.014 -1.108 1.00 39.07 173 PHE B C 1
ATOM 4109 O O . PHE B 1 177 ? -29.574 30.209 -1.310 1.00 41.43 173 PHE B O 1
ATOM 4117 N N . ASP B 1 178 ? -29.864 28.437 0.101 1.00 43.11 174 ASP B N 1
ATOM 4118 C CA . ASP B 1 178 ? -29.507 29.155 1.355 1.00 46.78 174 ASP B CA 1
ATOM 4119 C C . ASP B 1 178 ? -28.038 29.600 1.287 1.00 44.56 174 ASP B C 1
ATOM 4120 O O . ASP B 1 178 ? -27.186 28.800 0.829 1.00 40.55 174 ASP B O 1
ATOM 4125 N N . PHE B 1 179 ? -27.768 30.848 1.700 1.00 44.48 175 PHE B N 1
ATOM 4126 C CA . PHE B 1 179 ? -26.417 31.474 1.726 1.00 49.84 175 PHE B CA 1
ATOM 4127 C C . PHE B 1 179 ? -25.588 30.878 2.868 1.00 41.98 175 PHE B C 1
ATOM 4128 O O . PHE B 1 179 ? -26.160 30.582 3.933 1.00 43.58 175 PHE B O 1
ATOM 4136 N N . GLY B 1 180 ? -24.280 30.759 2.647 1.00 41.16 176 GLY B N 1
ATOM 4137 C CA . GLY B 1 180 ? -23.290 30.314 3.646 1.00 46.61 176 GLY B CA 1
ATOM 4138 C C . GLY B 1 180 ? -23.457 28.848 4.028 1.00 44.09 176 GLY B C 1
ATOM 4139 O O . GLY B 1 180 ? -23.078 28.504 5.155 1.00 42.97 176 GLY B O 1
ATOM 4140 N N . LYS B 1 181 ? -24.014 28.013 3.145 1.00 42.47 177 LYS B N 1
ATOM 4141 C CA . LYS B 1 181 ? -24.165 26.547 3.385 1.00 39.84 177 LYS B CA 1
ATOM 4142 C C . LYS B 1 181 ? -23.072 25.791 2.618 1.00 36.98 177 LYS B C 1
ATOM 4143 O O . LYS B 1 181 ? -23.119 24.556 2.580 1.00 31.75 177 LYS B O 1
ATOM 4149 N N . SER B 1 182 ? -22.118 26.494 2.004 1.00 33.32 178 SER B N 1
ATOM 4150 C CA . SER B 1 182 ? -21.064 25.856 1.171 1.00 31.46 178 SER B CA 1
ATOM 4151 C C . SER B 1 182 ? -21.731 25.013 0.076 1.00 31.26 178 SER B C 1
ATOM 4152 O O . SER B 1 182 ? -21.113 24.038 -0.398 1.00 31.23 178 SER B O 1
ATOM 4155 N N . ARG B 1 183 ? -22.948 25.374 -0.337 1.00 29.33 179 ARG B N 1
ATOM 4156 C CA . ARG B 1 183 ? -23.565 24.767 -1.540 1.00 30.10 179 ARG B CA 1
ATOM 4157 C C . ARG B 1 183 ? -23.163 25.627 -2.729 1.00 31.05 179 ARG B C 1
ATOM 4158 O O . ARG B 1 183 ? -23.924 26.578 -3.060 1.00 28.60 179 ARG B O 1
ATOM 4166 N N . VAL B 1 184 ? -21.995 25.322 -3.303 1.00 29.51 180 VAL B N 1
ATOM 4167 C CA . VAL B 1 184 ? -21.195 26.303 -4.094 1.00 29.15 180 VAL B CA 1
ATOM 4168 C C . VAL B 1 184 ? -22.053 26.755 -5.280 1.00 28.23 180 VAL B C 1
ATOM 4169 O O . VAL B 1 184 ? -22.195 27.977 -5.476 1.00 28.64 180 VAL B O 1
ATOM 4173 N N . LEU B 1 185 ? -22.576 25.820 -6.081 1.00 27.11 181 LEU B N 1
ATOM 4174 C CA . LEU B 1 185 ? -23.208 26.209 -7.368 1.00 26.84 181 LEU B CA 1
ATOM 4175 C C . LEU B 1 185 ? -24.559 26.860 -7.088 1.00 27.46 181 LEU B C 1
ATOM 4176 O O . LEU B 1 185 ? -24.820 27.947 -7.591 1.00 29.63 181 LEU B O 1
ATOM 4181 N N . PRO B 1 186 ? -25.461 26.297 -6.252 1.00 25.21 182 PRO B N 1
ATOM 4182 C CA . PRO B 1 186 ? -26.723 26.977 -5.961 1.00 24.25 182 PRO B CA 1
ATOM 4183 C C . PRO B 1 186 ? -26.532 28.398 -5.420 1.00 26.13 182 PRO B C 1
ATOM 4184 O O . PRO B 1 186 ? -27.284 29.261 -5.845 1.00 27.84 182 PRO B O 1
ATOM 4188 N N . ALA B 1 187 ? -25.539 28.612 -4.556 1.00 26.37 183 ALA B N 1
ATOM 4189 C CA . ALA B 1 187 ? -25.250 29.930 -3.934 1.00 23.47 183 ALA B CA 1
ATOM 4190 C C . ALA B 1 187 ? -24.692 30.885 -4.987 1.00 29.06 183 ALA B C 1
ATOM 4191 O O . ALA B 1 187 ? -25.091 32.062 -4.981 1.00 30.37 183 ALA B O 1
ATOM 4193 N N . LEU B 1 188 ? -23.795 30.401 -5.850 1.00 27.59 184 LEU B N 1
ATOM 4194 C CA . LEU B 1 188 ? -23.242 31.210 -6.961 1.00 27.11 184 LEU B CA 1
ATOM 4195 C C . LEU B 1 188 ? -24.402 31.694 -7.841 1.00 27.36 184 LEU B C 1
ATOM 4196 O O . LEU B 1 188 ? -24.447 32.902 -8.149 1.00 28.57 184 LEU B O 1
ATOM 4201 N N . LEU B 1 189 ? -25.313 30.803 -8.236 1.00 27.22 185 LEU B N 1
ATOM 4202 C CA . LEU B 1 189 ? -26.482 31.175 -9.071 1.00 28.06 185 LEU B CA 1
ATOM 4203 C C . LEU B 1 189 ? -27.227 32.292 -8.337 1.00 32.66 185 LEU B C 1
ATOM 4204 O O . LEU B 1 189 ? -27.561 33.309 -8.995 1.00 31.07 185 LEU B O 1
ATOM 4209 N N . ARG B 1 190 ? -27.431 32.144 -7.022 1.00 30.14 186 ARG B N 1
ATOM 4210 C CA . ARG B 1 190 ? -28.227 33.128 -6.243 1.00 33.62 186 ARG B CA 1
ATOM 4211 C C . ARG B 1 190 ? -27.467 34.450 -6.155 1.00 30.36 186 ARG B C 1
ATOM 4212 O O . ARG B 1 190 ? -28.131 35.498 -6.226 1.00 32.42 186 ARG B O 1
ATOM 4220 N N . LYS B 1 191 ? -26.145 34.410 -6.009 1.00 29.68 187 LYS B N 1
ATOM 4221 C CA . LYS B 1 191 ? -25.306 35.637 -5.909 1.00 30.65 187 LYS B CA 1
ATOM 4222 C C . LYS B 1 191 ? -25.466 36.473 -7.183 1.00 33.79 187 LYS B C 1
ATOM 4223 O O . LYS B 1 191 ? -25.650 37.708 -7.076 1.00 31.44 187 LYS B O 1
ATOM 4229 N N . PHE B 1 192 ? -25.393 35.851 -8.360 1.00 30.62 188 PHE B N 1
ATOM 4230 C CA . PHE B 1 192 ? -25.516 36.585 -9.645 1.00 32.06 188 PHE B CA 1
ATOM 4231 C C . PHE B 1 192 ? -26.957 37.068 -9.838 1.00 33.07 188 PHE B C 1
ATOM 4232 O O . PHE B 1 192 ? -27.123 38.149 -10.399 1.00 32.07 188 PHE B O 1
ATOM 4240 N N . HIS B 1 193 ? -27.961 36.295 -9.412 1.00 32.49 189 HIS B N 1
ATOM 4241 C CA . HIS B 1 193 ? -29.390 36.685 -9.542 1.00 31.76 189 HIS B CA 1
ATOM 4242 C C . HIS B 1 193 ? -29.633 37.979 -8.754 1.00 33.05 189 HIS B C 1
ATOM 4243 O O . HIS B 1 193 ? -30.215 38.927 -9.325 1.00 33.06 189 HIS B O 1
ATOM 4250 N N . LEU B 1 194 ? -29.183 38.036 -7.502 1.00 32.62 190 LEU B N 1
ATOM 4251 C CA . LEU B 1 194 ? -29.358 39.225 -6.628 1.00 33.62 190 LEU B CA 1
ATOM 4252 C C . LEU B 1 194 ? -28.543 40.403 -7.176 1.00 31.48 190 LEU B C 1
ATOM 4253 O O . LEU B 1 194 ? -29.041 41.538 -7.090 1.00 34.39 190 LEU B O 1
ATOM 4258 N N . ALA B 1 195 ? -27.349 40.156 -7.726 1.00 31.81 191 ALA B N 1
ATOM 4259 C CA . ALA B 1 195 ? -26.528 41.183 -8.406 1.00 30.35 191 ALA B CA 1
ATOM 4260 C C . ALA B 1 195 ? -27.350 41.803 -9.539 1.00 32.02 191 ALA B C 1
ATOM 4261 O O . ALA B 1 195 ? -27.302 43.041 -9.707 1.00 29.24 191 ALA B O 1
ATOM 4263 N N . LYS B 1 196 ? -28.052 40.967 -10.306 1.00 31.29 192 LYS B N 1
ATOM 4264 C CA . LYS B 1 196 ? -28.917 41.405 -11.432 1.00 31.64 192 LYS B CA 1
ATOM 4265 C C . LYS B 1 196 ? -30.077 42.225 -10.866 1.00 34.45 192 LYS B C 1
ATOM 4266 O O . LYS B 1 196 ? -30.339 43.326 -11.399 1.00 36.76 192 LYS B O 1
ATOM 4272 N N . LEU B 1 197 ? -30.767 41.709 -9.839 1.00 31.74 193 LEU B N 1
ATOM 4273 C CA . LEU B 1 197 ? -31.889 42.454 -9.210 1.00 32.56 193 LEU B CA 1
ATOM 4274 C C . LEU B 1 197 ? -31.386 43.839 -8.789 1.00 28.72 193 LEU B C 1
ATOM 4275 O O . LEU B 1 197 ? -32.102 44.818 -9.049 1.00 33.87 193 LEU B O 1
ATOM 4280 N N . LEU B 1 198 ? -30.202 43.934 -8.185 1.00 28.48 194 LEU B N 1
ATOM 4281 C CA . LEU B 1 198 ? -29.623 45.237 -7.762 1.00 28.60 194 LEU B CA 1
ATOM 4282 C C . LEU B 1 198 ? -29.391 46.122 -8.987 1.00 34.71 194 LEU B C 1
ATOM 4283 O O . LEU B 1 198 ? -29.713 47.326 -8.901 1.00 31.25 194 LEU B O 1
ATOM 4288 N N . SER B 1 199 ? -28.872 45.547 -10.075 1.00 35.03 195 SER B N 1
ATOM 4289 C CA A SER B 1 199 ? -28.570 46.256 -11.351 0.50 37.09 195 SER B CA 1
ATOM 4290 C CA B SER B 1 199 ? -28.569 46.262 -11.345 0.50 36.63 195 SER B CA 1
ATOM 4291 C C . SER B 1 199 ? -29.858 46.802 -11.983 1.00 39.35 195 SER B C 1
ATOM 4292 O O . SER B 1 199 ? -29.795 47.895 -12.592 1.00 39.23 195 SER B O 1
ATOM 4297 N N . GLU B 1 200 ? -30.968 46.061 -11.868 1.00 37.79 196 GLU B N 1
ATOM 4298 C CA . GLU B 1 200 ? -32.296 46.470 -12.416 1.00 37.82 196 GLU B CA 1
ATOM 4299 C C . GLU B 1 200 ? -33.039 47.343 -11.385 1.00 43.42 196 GLU B C 1
ATOM 4300 O O . GLU B 1 200 ? -34.179 47.747 -11.679 1.00 43.26 196 GLU B O 1
ATOM 4306 N N . GLY B 1 201 ? -32.421 47.627 -10.229 1.00 41.01 197 GLY B N 1
ATOM 4307 C CA . GLY B 1 201 ? -32.965 48.515 -9.180 1.00 41.69 197 GLY B CA 1
ATOM 4308 C C . GLY B 1 201 ? -34.188 47.924 -8.503 1.00 40.73 197 GLY B C 1
ATOM 4309 O O . GLY B 1 201 ? -34.942 48.679 -7.885 1.00 42.69 197 GLY B O 1
ATOM 4310 N N . ASN B 1 202 ? -34.376 46.607 -8.585 1.00 45.71 198 ASN B N 1
ATOM 4311 C CA . ASN B 1 202 ? -35.601 45.927 -8.090 1.00 46.52 198 ASN B CA 1
ATOM 4312 C C . ASN B 1 202 ? -35.489 45.700 -6.572 1.00 51.88 198 ASN B C 1
ATOM 4313 O O . ASN B 1 202 ? -35.243 44.537 -6.150 1.00 49.51 198 ASN B O 1
ATOM 4318 N N . ILE B 1 203 ? -35.683 46.766 -5.783 1.00 48.31 199 ILE B N 1
ATOM 4319 C CA . ILE B 1 203 ? -35.652 46.747 -4.287 1.00 48.39 199 ILE B CA 1
ATOM 4320 C C . ILE B 1 203 ? -36.672 45.724 -3.768 1.00 49.60 199 ILE B C 1
ATOM 4321 O O . ILE B 1 203 ? -36.315 44.936 -2.866 1.00 44.84 199 ILE B O 1
ATOM 4326 N N . THR B 1 204 ? -37.904 45.784 -4.280 1.00 49.54 200 THR B N 1
ATOM 4327 C CA . THR B 1 204 ? -39.058 44.967 -3.820 1.00 55.07 200 THR B CA 1
ATOM 4328 C C . THR B 1 204 ? -38.687 43.478 -3.898 1.00 59.85 200 THR B C 1
ATOM 4329 O O . THR B 1 204 ? -38.858 42.780 -2.873 1.00 53.29 200 THR B O 1
ATOM 4333 N N . GLN B 1 205 ? -38.172 43.013 -5.045 1.00 57.50 201 GLN B N 1
ATOM 4334 C CA . GLN B 1 205 ? -37.844 41.575 -5.263 1.00 54.72 201 GLN B CA 1
ATOM 4335 C C . GLN B 1 205 ? -36.588 41.203 -4.465 1.00 48.49 201 GLN B C 1
ATOM 4336 O O . GLN B 1 205 ? -36.519 40.060 -3.989 1.00 46.10 201 GLN B O 1
ATOM 4342 N N . ILE B 1 206 ? -35.640 42.130 -4.300 1.00 41.92 202 ILE B N 1
ATOM 4343 C CA . ILE B 1 206 ? -34.473 41.935 -3.387 1.00 43.55 202 ILE B CA 1
ATOM 4344 C C . ILE B 1 206 ? -34.998 41.604 -1.984 1.00 45.92 202 ILE B C 1
ATOM 4345 O O . ILE B 1 206 ? -34.541 40.609 -1.394 1.00 44.68 202 ILE B O 1
ATOM 4350 N N . LEU B 1 207 ? -35.910 42.427 -1.461 1.00 44.29 203 LEU B N 1
ATOM 4351 C CA . LEU B 1 207 ? -36.457 42.279 -0.085 1.00 48.37 203 LEU B CA 1
ATOM 4352 C C . LEU B 1 207 ? -37.269 40.974 0.023 1.00 48.73 203 LEU B C 1
ATOM 4353 O O . LEU B 1 207 ? -37.200 40.328 1.094 1.00 47.84 203 LEU B O 1
ATOM 4358 N N . GLN B 1 208 ? -37.983 40.586 -1.040 1.00 46.71 204 GLN B N 1
ATOM 4359 C CA . GLN B 1 208 ? -38.838 39.367 -1.078 1.00 54.31 204 GLN B CA 1
ATOM 4360 C C . GLN B 1 208 ? -37.961 38.113 -1.212 1.00 58.79 204 GLN B C 1
ATOM 4361 O O . GLN B 1 208 ? -38.300 37.093 -0.568 1.00 57.36 204 GLN B O 1
ATOM 4367 N N . ASP B 1 209 ? -36.887 38.176 -2.013 1.00 57.40 205 ASP B N 1
ATOM 4368 C CA . ASP B 1 209 ? -35.893 37.075 -2.164 1.00 53.15 205 ASP B CA 1
ATOM 4369 C C . ASP B 1 209 ? -35.178 36.848 -0.824 1.00 53.46 205 ASP B C 1
ATOM 4370 O O . ASP B 1 209 ? -35.054 35.677 -0.422 1.00 58.71 205 ASP B O 1
ATOM 4375 N N . LEU B 1 210 ? -34.736 37.925 -0.163 1.00 48.92 206 LEU B N 1
ATOM 4376 C CA . LEU B 1 210 ? -33.969 37.871 1.112 1.00 55.58 206 LEU B CA 1
ATOM 4377 C C . LEU B 1 210 ? -34.930 37.713 2.297 1.00 61.67 206 LEU B C 1
ATOM 4378 O O . LEU B 1 210 ? -34.442 37.456 3.414 1.00 60.48 206 LEU B O 1
ATOM 4383 N N . LYS B 1 211 ? -36.235 37.886 2.064 1.00 68.87 207 LYS B N 1
ATOM 4384 C CA . LYS B 1 211 ? -37.289 37.922 3.117 1.00 72.72 207 LYS B CA 1
ATOM 4385 C C . LYS B 1 211 ? -36.889 38.958 4.178 1.00 69.39 207 LYS B C 1
ATOM 4386 O O . LYS B 1 211 ? -36.898 38.614 5.374 1.00 64.85 207 LYS B O 1
ATOM 4392 N N . MET B 1 212 ? -36.548 40.178 3.741 1.00 67.32 208 MET B N 1
ATOM 4393 C CA . MET B 1 212 ? -36.122 41.314 4.607 1.00 63.11 208 MET B CA 1
ATOM 4394 C C . MET B 1 212 ? -37.066 42.508 4.404 1.00 62.73 208 MET B C 1
ATOM 4395 O O . MET B 1 212 ? -38.012 42.391 3.586 1.00 58.33 208 MET B O 1
ATOM 4400 N N . ASN B 1 213 ? -36.793 43.609 5.118 1.00 68.69 209 ASN B N 1
ATOM 4401 C CA . ASN B 1 213 ? -37.726 44.743 5.370 1.00 72.22 209 ASN B CA 1
ATOM 4402 C C . ASN B 1 213 ? -37.057 46.087 5.049 1.00 69.05 209 ASN B C 1
ATOM 4403 O O . ASN B 1 213 ? -37.762 46.980 4.545 1.00 65.37 209 ASN B O 1
ATOM 4408 N N . ASN B 1 214 ? -35.770 46.235 5.385 1.00 67.11 210 ASN B N 1
ATOM 4409 C CA . ASN B 1 214 ? -34.970 47.476 5.191 1.00 65.01 210 ASN B CA 1
ATOM 4410 C C . ASN B 1 214 ? -33.930 47.237 4.087 1.00 66.48 210 ASN B C 1
ATOM 4411 O O . ASN B 1 214 ? -33.212 46.216 4.172 1.00 56.29 210 ASN B O 1
ATOM 4416 N N . PHE B 1 215 ? -33.845 48.151 3.109 1.00 60.12 211 PHE B N 1
ATOM 4417 C CA . PHE B 1 215 ? -33.012 48.015 1.882 1.00 52.94 211 PHE B CA 1
ATOM 4418 C C . PHE B 1 215 ? -31.550 48.350 2.198 1.00 50.82 211 PHE B C 1
ATOM 4419 O O . PHE B 1 215 ? -30.650 47.749 1.565 1.00 47.24 211 PHE B O 1
ATOM 4427 N N . GLU B 1 216 ? -31.318 49.277 3.135 1.00 47.34 212 GLU B N 1
ATOM 4428 C CA . GLU B 1 216 ? -29.960 49.633 3.635 1.00 55.42 212 GLU B CA 1
ATOM 4429 C C . GLU B 1 216 ? -29.303 48.379 4.228 1.00 57.15 212 GLU B C 1
ATOM 4430 O O . GLU B 1 216 ? -28.086 48.187 4.023 1.00 58.11 212 GLU B O 1
ATOM 4436 N N . GLU B 1 217 ? -30.094 47.548 4.909 1.00 55.85 213 GLU B N 1
ATOM 4437 C CA . GLU B 1 217 ? -29.614 46.345 5.638 1.00 59.13 213 GLU B CA 1
ATOM 4438 C C . GLU B 1 217 ? -29.516 45.156 4.673 1.00 55.51 213 GLU B C 1
ATOM 4439 O O . GLU B 1 217 ? -28.521 44.413 4.773 1.00 56.87 213 GLU B O 1
ATOM 4445 N N . ALA B 1 218 ? -30.484 44.993 3.766 1.00 49.38 214 ALA B N 1
ATOM 4446 C CA . ALA B 1 218 ? -30.394 44.066 2.612 1.00 45.93 214 ALA B CA 1
ATOM 4447 C C . ALA B 1 218 ? -29.072 44.309 1.873 1.00 49.94 214 ALA B C 1
ATOM 4448 O O . ALA B 1 218 ? -28.403 43.313 1.536 1.00 45.73 214 ALA B O 1
ATOM 4450 N N . LYS B 1 219 ? -28.702 45.578 1.650 1.00 49.66 215 LYS B N 1
ATOM 4451 C CA . LYS B 1 219 ? -27.498 45.974 0.867 1.00 52.63 215 LYS B CA 1
ATOM 4452 C C . LYS B 1 219 ? -26.235 45.519 1.601 1.00 53.83 215 LYS B C 1
ATOM 4453 O O . LYS B 1 219 ? -25.358 44.911 0.951 1.00 54.68 215 LYS B O 1
ATOM 4459 N N . GLU B 1 220 ? -26.129 45.812 2.897 1.00 54.58 216 GLU B N 1
ATOM 4460 C CA . GLU B 1 220 ? -24.897 45.510 3.672 1.00 56.79 216 GLU B CA 1
ATOM 4461 C C . GLU B 1 220 ? -24.798 43.992 3.861 1.00 52.03 216 GLU B C 1
ATOM 4462 O O . GLU B 1 220 ? -23.662 43.480 3.862 1.00 53.42 216 GLU B O 1
ATOM 4468 N N . TYR B 1 221 ? -25.933 43.293 3.956 1.00 47.87 217 TYR B N 1
ATOM 4469 C CA . TYR B 1 221 ? -25.985 41.807 3.923 1.00 49.15 217 TYR B CA 1
ATOM 4470 C C . TYR B 1 221 ? -25.358 41.326 2.611 1.00 49.87 217 TYR B C 1
ATOM 4471 O O . TYR B 1 221 ? -24.429 40.494 2.655 1.00 53.99 217 TYR B O 1
ATOM 4480 N N . LEU B 1 222 ? -25.833 41.872 1.484 1.00 48.32 218 LEU B N 1
ATOM 4481 C CA . LEU B 1 222 ? -25.437 41.461 0.108 1.00 47.96 218 LEU B CA 1
ATOM 4482 C C . LEU B 1 222 ? -23.968 41.816 -0.144 1.00 54.46 218 LEU B C 1
ATOM 4483 O O . LEU B 1 222 ? -23.231 40.942 -0.658 1.00 47.60 218 LEU B O 1
ATOM 4488 N N . HIS B 1 223 ? -23.561 43.042 0.206 1.00 61.21 219 HIS B N 1
ATOM 4489 C CA . HIS B 1 223 ? -22.208 43.604 -0.061 1.00 64.16 219 HIS B CA 1
ATOM 4490 C C . HIS B 1 223 ? -21.145 42.758 0.652 1.00 71.05 219 HIS B C 1
ATOM 4491 O O . HIS B 1 223 ? -19.995 42.719 0.160 1.00 72.60 219 HIS B O 1
ATOM 4498 N N . ASN B 1 224 ? -21.524 42.091 1.750 1.00 67.14 220 ASN B N 1
ATOM 4499 C CA . ASN B 1 224 ? -20.617 41.256 2.584 1.00 73.25 220 ASN B CA 1
ATOM 4500 C C . ASN B 1 224 ? -20.537 39.829 2.017 1.00 64.64 220 ASN B C 1
ATOM 4501 O O . ASN B 1 224 ? -19.573 39.123 2.368 1.00 66.27 220 ASN B O 1
ATOM 4506 N N . PHE B 1 225 ? -21.499 39.421 1.181 1.00 54.59 221 PHE B N 1
ATOM 4507 C CA . PHE B 1 225 ? -21.413 38.203 0.328 1.00 55.21 221 PHE B CA 1
ATOM 4508 C C . PHE B 1 225 ? -20.814 38.571 -1.038 1.00 50.84 221 PHE B C 1
ATOM 4509 O O . PHE B 1 225 ? -20.842 37.713 -1.940 1.00 52.86 221 PHE B O 1
ATOM 4517 N N . GLY B 1 226 ? -20.287 39.797 -1.174 1.00 46.53 222 GLY B N 1
ATOM 4518 C CA . GLY B 1 226 ? -19.603 40.307 -2.381 1.00 43.96 222 GLY B CA 1
ATOM 4519 C C . GLY B 1 226 ? -20.579 40.605 -3.512 1.00 47.32 222 GLY B C 1
ATOM 4520 O O . GLY B 1 226 ? -20.134 40.647 -4.693 1.00 46.25 222 GLY B O 1
ATOM 4521 N N . ILE B 1 227 ? -21.859 40.797 -3.174 1.00 38.23 223 ILE B N 1
ATOM 4522 C CA . ILE B 1 227 ? -22.971 41.087 -4.128 1.00 34.39 223 ILE B CA 1
ATOM 4523 C C . ILE B 1 227 ? -23.192 42.599 -4.142 1.00 39.80 223 ILE B C 1
ATOM 4524 O O . ILE B 1 227 ? -23.422 43.159 -3.046 1.00 37.13 223 ILE B O 1
ATOM 4529 N N . SER B 1 228 ? -23.119 43.217 -5.328 1.00 37.16 224 SER B N 1
ATOM 4530 C CA . SER B 1 228 ? -23.393 44.661 -5.563 1.00 40.76 224 SER B CA 1
ATOM 4531 C C . SER B 1 228 ? -24.009 44.860 -6.953 1.00 41.30 224 SER B C 1
ATOM 4532 O O . SER B 1 228 ? -24.054 43.878 -7.734 1.00 40.55 224 SER B O 1
ATOM 4535 N N . LYS B 1 229 ? -24.500 46.070 -7.245 1.00 39.42 225 LYS B N 1
ATOM 4536 C CA . LYS B 1 229 ? -25.205 46.369 -8.521 1.00 43.14 225 LYS B CA 1
ATOM 4537 C C . LYS B 1 229 ? -24.178 46.397 -9.658 1.00 36.74 225 LYS B C 1
ATOM 4538 O O . LYS B 1 229 ? -24.572 46.111 -10.791 1.00 37.23 225 LYS B O 1
ATOM 4544 N N . LYS B 1 230 ? -22.910 46.695 -9.356 1.00 41.79 226 LYS B N 1
ATOM 4545 C CA . LYS B 1 230 ? -21.841 46.864 -10.369 1.00 40.85 226 LYS B CA 1
ATOM 4546 C C . LYS B 1 230 ? -21.039 45.560 -10.551 1.00 39.90 226 LYS B C 1
ATOM 4547 O O . LYS B 1 230 ? -20.465 45.397 -11.633 1.00 36.32 226 LYS B O 1
ATOM 4549 N N . SER B 1 231 ? -20.975 44.671 -9.549 1.00 42.86 227 SER B N 1
ATOM 4550 C CA . SER B 1 231 ? -20.083 43.481 -9.588 1.00 42.79 227 SER B CA 1
ATOM 4551 C C . SER B 1 231 ? -20.543 42.354 -8.654 1.00 47.87 227 SER B C 1
ATOM 4552 O O . SER B 1 231 ? -21.267 42.620 -7.662 1.00 41.59 227 SER B O 1
ATOM 4555 N N . VAL B 1 232 ? -20.131 41.128 -8.989 1.00 38.54 228 VAL B N 1
ATOM 4556 C CA . VAL B 1 232 ? -20.011 39.980 -8.051 1.00 36.99 228 VAL B CA 1
ATOM 4557 C C . VAL B 1 232 ? -18.520 39.781 -7.785 1.00 42.10 228 VAL B C 1
ATOM 4558 O O . VAL B 1 232 ? -17.763 39.520 -8.758 1.00 37.46 228 VAL B O 1
ATOM 4562 N N . GLU B 1 233 ? -18.122 39.973 -6.527 1.00 41.32 229 GLU B N 1
ATOM 4563 C CA . GLU B 1 233 ? -16.729 39.825 -6.035 1.00 44.81 229 GLU B CA 1
ATOM 4564 C C . GLU B 1 233 ? -16.602 38.462 -5.352 1.00 40.09 229 GLU B C 1
ATOM 4565 O O . GLU B 1 233 ? -17.395 38.179 -4.431 1.00 41.71 229 GLU B O 1
ATOM 4571 N N . ILE B 1 234 ? -15.653 37.639 -5.796 1.00 39.23 230 ILE B N 1
ATOM 4572 C CA . ILE B 1 234 ? -15.401 36.299 -5.198 1.00 38.78 230 ILE B CA 1
ATOM 4573 C C . ILE B 1 234 ? -14.001 36.323 -4.582 1.00 38.89 230 ILE B C 1
ATOM 4574 O O . ILE B 1 234 ? -13.070 36.802 -5.248 1.00 37.72 230 ILE B O 1
ATOM 4579 N N . TRP B 1 235 ? -13.879 35.849 -3.341 1.00 44.31 231 TRP B N 1
ATOM 4580 C CA . TRP B 1 235 ? -12.569 35.651 -2.672 1.00 46.97 231 TRP B CA 1
ATOM 4581 C C . TRP B 1 235 ? -11.830 34.522 -3.388 1.00 40.80 231 TRP B C 1
ATOM 4582 O O . TRP B 1 235 ? -12.453 33.501 -3.717 1.00 43.07 231 TRP B O 1
ATOM 4593 N N . GLY B 1 236 ? -10.552 34.744 -3.667 1.00 41.42 232 GLY B N 1
ATOM 4594 C CA . GLY B 1 236 ? -9.653 33.745 -4.261 1.00 43.02 232 GLY B CA 1
ATOM 4595 C C . GLY B 1 236 ? -9.013 34.273 -5.524 1.00 41.79 232 GLY B C 1
ATOM 4596 O O . GLY B 1 236 ? -9.230 35.455 -5.867 1.00 45.24 232 GLY B O 1
ATOM 4597 N N . THR B 1 237 ? -8.291 33.392 -6.209 1.00 40.08 233 THR B N 1
ATOM 4598 C CA . THR B 1 237 ? -7.462 33.681 -7.399 1.00 41.72 233 THR B CA 1
ATOM 4599 C C . THR B 1 237 ? -8.313 33.510 -8.671 1.00 39.21 233 THR B C 1
ATOM 4600 O O . THR B 1 237 ? -7.961 34.107 -9.700 1.00 41.76 233 THR B O 1
ATOM 4604 N N . GLY B 1 238 ? -9.408 32.745 -8.599 1.00 34.32 234 GLY B N 1
ATOM 4605 C CA . GLY B 1 238 ? -10.218 32.341 -9.766 1.00 33.30 234 GLY B CA 1
ATOM 4606 C C . GLY B 1 238 ? -9.826 30.965 -10.292 1.00 34.09 234 GLY B C 1
ATOM 4607 O O . GLY B 1 238 ? -10.519 30.442 -11.188 1.00 31.98 234 GLY B O 1
ATOM 4608 N N . LYS B 1 239 ? -8.755 30.383 -9.765 1.00 32.10 235 LYS B N 1
ATOM 4609 C CA . LYS B 1 239 ? -8.141 29.168 -10.363 1.00 33.03 235 LYS B CA 1
ATOM 4610 C C . LYS B 1 239 ? -8.620 27.910 -9.623 1.00 30.41 235 LYS B C 1
ATOM 4611 O O . LYS B 1 239 ? -8.487 26.828 -10.202 1.00 34.57 235 LYS B O 1
ATOM 4617 N N . VAL B 1 240 ? -9.181 28.032 -8.418 1.00 28.53 236 VAL B N 1
ATOM 4618 C CA . VAL B 1 240 ? -9.721 26.879 -7.632 1.00 29.14 236 VAL B CA 1
ATOM 4619 C C . VAL B 1 240 ? -10.655 26.056 -8.534 1.00 27.11 236 VAL B C 1
ATOM 4620 O O . VAL B 1 240 ? -11.584 26.627 -9.109 1.00 27.36 236 VAL B O 1
ATOM 4624 N N . ARG B 1 241 ? -10.428 24.744 -8.647 1.00 24.35 237 ARG B N 1
ATOM 4625 C CA . ARG B 1 241 ? -11.257 23.888 -9.532 1.00 26.04 237 ARG B CA 1
ATOM 4626 C C . ARG B 1 241 ? -12.240 23.077 -8.688 1.00 26.19 237 ARG B C 1
ATOM 4627 O O . ARG B 1 241 ? -11.891 22.669 -7.580 1.00 29.51 237 ARG B O 1
ATOM 4635 N N . ARG B 1 242 ? -13.423 22.847 -9.236 1.00 21.64 238 ARG B N 1
ATOM 4636 C CA . ARG B 1 242 ? -14.457 22.000 -8.599 1.00 23.62 238 ARG B CA 1
ATOM 4637 C C . ARG B 1 242 ? -15.163 21.201 -9.684 1.00 22.58 238 ARG B C 1
ATOM 4638 O O . ARG B 1 242 ? -15.241 21.696 -10.832 1.00 21.29 238 ARG B O 1
ATOM 4646 N N . GLU B 1 243 ? -15.623 19.999 -9.317 1.00 21.15 239 GLU B N 1
ATOM 4647 C CA . GLU B 1 243 ? -16.438 19.068 -10.108 1.00 21.08 239 GLU B CA 1
ATOM 4648 C C . GLU B 1 243 ? -17.862 19.233 -9.572 1.00 20.21 239 GLU B C 1
ATOM 4649 O O . GLU B 1 243 ? -17.997 19.536 -8.365 1.00 21.47 239 GLU B O 1
ATOM 4655 N N . PHE B 1 244 ? -18.871 19.083 -10.418 1.00 16.69 240 PHE B N 1
ATOM 4656 C CA . PHE B 1 244 ? -20.286 19.150 -9.983 1.00 17.31 240 PHE B CA 1
ATOM 4657 C C . PHE B 1 244 ? -21.034 17.989 -10.608 1.00 17.99 240 PHE B C 1
ATOM 4658 O O . PHE B 1 244 ? -20.685 17.499 -11.710 1.00 19.02 240 PHE B O 1
ATOM 4666 N N . ILE B 1 245 ? -22.075 17.533 -9.914 1.00 16.06 241 ILE B N 1
ATOM 4667 C CA . ILE B 1 245 ? -23.013 16.547 -10.485 1.00 16.34 241 ILE B CA 1
ATOM 4668 C C . ILE B 1 245 ? -24.414 17.080 -10.210 1.00 14.58 241 ILE B C 1
ATOM 4669 O O . ILE B 1 245 ? -24.701 17.484 -9.075 1.00 15.70 241 ILE B O 1
ATOM 4674 N N . HIS B 1 246 ? -25.229 17.081 -11.254 1.00 15.44 242 HIS B N 1
ATOM 4675 C CA . HIS B 1 246 ? -26.638 17.489 -11.146 1.00 17.08 242 HIS B CA 1
ATOM 4676 C C . HIS B 1 246 ? -27.404 16.358 -10.470 1.00 16.07 242 HIS B C 1
ATOM 4677 O O . HIS B 1 246 ? -27.186 15.189 -10.827 1.00 16.18 242 HIS B O 1
ATOM 4684 N N . SER B 1 247 ? -28.371 16.710 -9.641 1.00 17.55 243 SER B N 1
ATOM 4685 C CA . SER B 1 247 ? -29.131 15.703 -8.872 1.00 17.82 243 SER B CA 1
ATOM 4686 C C . SER B 1 247 ? -29.944 14.771 -9.786 1.00 17.19 243 SER B C 1
ATOM 4687 O O . SER B 1 247 ? -30.224 13.644 -9.339 1.00 17.27 243 SER B O 1
ATOM 4690 N N . ASP B 1 248 ? -30.301 15.150 -11.018 1.00 19.25 244 ASP B N 1
ATOM 4691 C CA . ASP B 1 248 ? -30.942 14.190 -11.947 1.00 19.26 244 ASP B CA 1
ATOM 4692 C C . ASP B 1 248 ? -29.939 13.118 -12.382 1.00 18.88 244 ASP B C 1
ATOM 4693 O O . ASP B 1 248 ? -30.348 11.965 -12.574 1.00 18.58 244 ASP B O 1
ATOM 4698 N N . ASP B 1 249 ? -28.671 13.494 -12.591 1.00 17.30 245 ASP B N 1
ATOM 4699 C CA . ASP B 1 249 ? -27.592 12.536 -12.896 1.00 15.96 245 ASP B CA 1
ATOM 4700 C C . ASP B 1 249 ? -27.332 11.668 -11.656 1.00 13.97 245 ASP B C 1
ATOM 4701 O O . ASP B 1 249 ? -27.155 10.461 -11.845 1.00 15.71 245 ASP B O 1
ATOM 4706 N N . LEU B 1 250 ? -27.338 12.239 -10.454 1.00 15.84 246 LEU B N 1
ATOM 4707 C CA . LEU B 1 250 ? -27.202 11.435 -9.220 1.00 16.49 246 LEU B CA 1
ATOM 4708 C C . LEU B 1 250 ? -28.365 10.437 -9.142 1.00 14.71 246 LEU B C 1
ATOM 4709 O O . LEU B 1 250 ? -28.141 9.237 -8.923 1.00 14.35 246 LEU B O 1
ATOM 4714 N N . ALA B 1 251 ? -29.600 10.894 -9.375 1.00 14.76 247 ALA B N 1
ATOM 4715 C CA . ALA B 1 251 ? -30.754 9.979 -9.310 1.00 14.79 247 ALA B CA 1
ATOM 4716 C C . ALA B 1 251 ? -30.594 8.893 -10.371 1.00 14.43 247 ALA B C 1
ATOM 4717 O O . ALA B 1 251 ? -30.791 7.702 -10.094 1.00 14.63 247 ALA B O 1
ATOM 4719 N N . ASP B 1 252 ? -30.195 9.267 -11.590 1.00 14.68 248 ASP B N 1
ATOM 4720 C CA A ASP B 1 252 ? -30.033 8.282 -12.696 0.50 15.33 248 ASP B CA 1
ATOM 4721 C CA B ASP B 1 252 ? -30.038 8.288 -12.684 0.50 15.51 248 ASP B CA 1
ATOM 4722 C C . ASP B 1 252 ? -29.017 7.206 -12.307 1.00 14.57 248 ASP B C 1
ATOM 4723 O O . ASP B 1 252 ? -29.298 6.022 -12.531 1.00 14.04 248 ASP B O 1
ATOM 4732 N N . VAL B 1 253 ? -27.849 7.593 -11.791 1.00 14.12 249 VAL B N 1
ATOM 4733 C CA . VAL B 1 253 ? -26.800 6.577 -11.498 1.00 14.38 249 VAL B CA 1
ATOM 4734 C C . VAL B 1 253 ? -27.236 5.768 -10.268 1.00 13.15 249 VAL B C 1
ATOM 4735 O O . VAL B 1 253 ? -26.954 4.584 -10.210 1.00 12.91 249 VAL B O 1
ATOM 4739 N N . ALA B 1 254 ? -27.922 6.392 -9.313 1.00 14.35 250 ALA B N 1
ATOM 4740 C CA . ALA B 1 254 ? -28.427 5.644 -8.142 1.00 14.13 250 ALA B CA 1
ATOM 4741 C C . ALA B 1 254 ? -29.434 4.591 -8.580 1.00 13.69 250 ALA B C 1
ATOM 4742 O O . ALA B 1 254 ? -29.347 3.416 -8.149 1.00 12.31 250 ALA B O 1
ATOM 4744 N N . ILE B 1 255 ? -30.333 4.951 -9.504 1.00 13.15 251 ILE B N 1
ATOM 4745 C CA . ILE B 1 255 ? -31.324 3.964 -9.996 1.00 13.80 251 ILE B CA 1
ATOM 4746 C C . ILE B 1 255 ? -30.619 2.935 -10.886 1.00 12.12 251 ILE B C 1
ATOM 4747 O O . ILE B 1 255 ? -30.884 1.720 -10.821 1.00 13.97 251 ILE B O 1
ATOM 4752 N N . TYR B 1 256 ? -29.669 3.364 -11.713 1.00 12.09 252 TYR B N 1
ATOM 4753 C CA . TYR B 1 256 ? -28.898 2.412 -12.533 1.00 13.61 252 TYR B CA 1
ATOM 4754 C C . TYR B 1 256 ? -28.177 1.384 -11.651 1.00 13.72 252 TYR B C 1
ATOM 4755 O O . TYR B 1 256 ? -28.114 0.190 -11.969 1.00 13.15 252 TYR B O 1
ATOM 4764 N N . THR B 1 257 ? -27.592 1.862 -10.558 1.00 13.90 253 THR B N 1
ATOM 4765 C CA . THR B 1 257 ? -26.909 0.985 -9.585 1.00 13.65 253 THR B CA 1
ATOM 4766 C C . THR B 1 257 ? -27.907 -0.033 -9.067 1.00 13.53 253 THR B C 1
ATOM 4767 O O . THR B 1 257 ? -27.600 -1.207 -9.070 1.00 13.27 253 THR B O 1
ATOM 4771 N N . MET B 1 258 ? -29.065 0.407 -8.577 1.00 13.44 254 MET B N 1
ATOM 4772 C CA . MET B 1 258 ? -30.062 -0.556 -8.067 1.00 15.26 254 MET B CA 1
ATOM 4773 C C . MET B 1 258 ? -30.359 -1.604 -9.139 1.00 14.47 254 MET B C 1
ATOM 4774 O O . MET B 1 258 ? -30.467 -2.792 -8.817 1.00 14.31 254 MET B O 1
ATOM 4779 N N . GLN B 1 259 ? -30.510 -1.174 -10.391 1.00 15.05 255 GLN B N 1
ATOM 4780 C CA . GLN B 1 259 ? -31.034 -2.086 -11.417 1.00 14.99 255 GLN B CA 1
ATOM 4781 C C . GLN B 1 259 ? -29.934 -2.951 -12.008 1.00 18.74 255 GLN B C 1
ATOM 4782 O O . GLN B 1 259 ? -30.283 -3.944 -12.679 1.00 20.33 255 GLN B O 1
ATOM 4788 N N . ASN B 1 260 ? -28.652 -2.595 -11.852 1.00 15.44 256 ASN B N 1
ATOM 4789 C CA . ASN B 1 260 ? -27.594 -3.211 -12.701 1.00 16.70 256 ASN B CA 1
ATOM 4790 C C . ASN B 1 260 ? -26.334 -3.602 -11.923 1.00 17.52 256 ASN B C 1
ATOM 4791 O O . ASN B 1 260 ? -25.590 -4.458 -12.436 1.00 18.59 256 ASN B O 1
ATOM 4796 N N . ILE B 1 261 ? -26.016 -2.958 -10.803 1.00 15.85 257 ILE B N 1
ATOM 4797 C CA . ILE B 1 261 ? -24.681 -3.125 -10.162 1.00 14.37 257 ILE B CA 1
ATOM 4798 C C . ILE B 1 261 ? -24.892 -3.827 -8.831 1.00 15.65 257 ILE B C 1
ATOM 4799 O O . ILE B 1 261 ? -25.474 -3.246 -7.910 1.00 16.93 257 ILE B O 1
ATOM 4804 N N . ASP B 1 262 ? -24.422 -5.063 -8.756 1.00 15.31 258 ASP B N 1
ATOM 4805 C CA . ASP B 1 262 ? -24.482 -5.894 -7.549 1.00 16.36 258 ASP B CA 1
ATOM 4806 C C . ASP B 1 262 ? -23.068 -6.030 -6.977 1.00 14.47 258 ASP B C 1
ATOM 4807 O O . ASP B 1 262 ? -22.084 -5.796 -7.676 1.00 14.73 258 ASP B O 1
ATOM 4812 N N . PHE B 1 263 ? -22.951 -6.417 -5.721 1.00 14.55 259 PHE B N 1
ATOM 4813 C CA . PHE B 1 263 ? -21.628 -6.561 -5.095 1.00 14.27 259 PHE B CA 1
ATOM 4814 C C . PHE B 1 263 ? -20.762 -7.526 -5.914 1.00 17.24 259 PHE B C 1
ATOM 4815 O O . PHE B 1 263 ? -19.577 -7.251 -6.084 1.00 15.72 259 PHE B O 1
ATOM 4823 N N . LYS B 1 264 ? -21.349 -8.616 -6.429 1.00 17.00 260 LYS B N 1
ATOM 4824 C CA . LYS B 1 264 ? -20.581 -9.595 -7.244 1.00 18.79 260 LYS B CA 1
ATOM 4825 C C . LYS B 1 264 ? -19.915 -8.892 -8.440 1.00 18.87 260 LYS B C 1
ATOM 4826 O O . LYS B 1 264 ? -18.793 -9.289 -8.781 1.00 21.20 260 LYS B O 1
ATOM 4832 N N . ASP B 1 265 ? -20.503 -7.817 -8.980 1.00 17.44 261 ASP B N 1
ATOM 4833 C CA . ASP B 1 265 ? -19.916 -7.070 -10.130 1.00 18.33 261 ASP B CA 1
ATOM 4834 C C . ASP B 1 265 ? -18.681 -6.283 -9.688 1.00 17.10 261 ASP B C 1
ATOM 4835 O O . ASP B 1 265 ? -17.837 -5.941 -10.534 1.00 20.10 261 ASP B O 1
ATOM 4840 N N . LEU B 1 266 ? -18.598 -5.929 -8.406 1.00 16.44 262 LEU B N 1
ATOM 4841 C CA . LEU B 1 266 ? -17.530 -5.050 -7.889 1.00 16.38 262 LEU B CA 1
ATOM 4842 C C . LEU B 1 266 ? -16.317 -5.835 -7.408 1.00 18.88 262 LEU B C 1
ATOM 4843 O O . LEU B 1 266 ? -15.287 -5.206 -7.122 1.00 22.08 262 LEU B O 1
ATOM 4848 N N . ILE B 1 267 ? -16.423 -7.150 -7.265 1.00 20.34 263 ILE B N 1
ATOM 4849 C CA . ILE B 1 267 ? -15.246 -7.956 -6.849 1.00 23.67 263 ILE B CA 1
ATOM 4850 C C . ILE B 1 267 ? -14.867 -8.915 -7.990 1.00 27.50 263 ILE B C 1
ATOM 4851 O O . ILE B 1 267 ? -13.992 -9.741 -7.757 1.00 35.36 263 ILE B O 1
ATOM 4856 N N . LYS B 1 268 ? -15.535 -8.819 -9.144 1.00 31.82 264 LYS B N 1
ATOM 4857 C CA . LYS B 1 268 ? -15.153 -9.548 -10.388 1.00 38.75 264 LYS B CA 1
ATOM 4858 C C . LYS B 1 268 ? -13.826 -8.976 -10.900 1.00 36.49 264 LYS B C 1
ATOM 4859 O O . LYS B 1 268 ? -13.816 -7.807 -11.350 1.00 41.84 264 LYS B O 1
ATOM 4865 N N . ASP B 1 269 ? -12.745 -9.764 -10.804 1.00 45.69 265 ASP B N 1
ATOM 4866 C CA . ASP B 1 269 ? -11.368 -9.384 -11.230 1.00 48.16 265 ASP B CA 1
ATOM 4867 C C . ASP B 1 269 ? -10.953 -8.065 -10.563 1.00 45.58 265 ASP B C 1
ATOM 4868 O O . ASP B 1 269 ? -10.163 -7.313 -11.166 1.00 44.08 265 ASP B O 1
ATOM 4873 N N . ARG B 1 270 ? -11.478 -7.791 -9.366 1.00 41.02 266 ARG B N 1
ATOM 4874 C CA . ARG B 1 270 ? -11.094 -6.637 -8.506 1.00 43.92 266 ARG B CA 1
ATOM 4875 C C . ARG B 1 270 ? -10.947 -7.178 -7.083 1.00 40.83 266 ARG B C 1
ATOM 4876 O O . ARG B 1 270 ? -11.612 -8.172 -6.789 1.00 39.04 266 ARG B O 1
ATOM 4884 N N . LYS B 1 271 ? -10.102 -6.559 -6.249 1.00 34.23 267 LYS B N 1
ATOM 4885 C CA . LYS B 1 271 ? -9.941 -6.926 -4.815 1.00 36.11 267 LYS B CA 1
ATOM 4886 C C . LYS B 1 271 ? -11.280 -6.695 -4.079 1.00 27.85 267 LYS B C 1
ATOM 4887 O O . LYS B 1 271 ? -12.076 -5.841 -4.548 1.00 24.66 267 LYS B O 1
ATOM 4893 N N . SER B 1 272 ? -11.536 -7.461 -3.007 1.00 24.14 268 SER B N 1
ATOM 4894 C CA . SER B 1 272 ? -12.687 -7.308 -2.078 1.00 21.37 268 SER B CA 1
ATOM 4895 C C . SER B 1 272 ? -12.345 -6.206 -1.065 1.00 19.08 268 SER B C 1
ATOM 4896 O O . SER B 1 272 ? -12.363 -6.439 0.133 1.00 18.83 268 SER B O 1
ATOM 4899 N N . LYS B 1 273 ? -11.998 -5.040 -1.584 1.00 16.56 269 LYS B N 1
ATOM 4900 C CA . LYS B 1 273 ? -11.694 -3.814 -0.818 1.00 15.47 269 LYS B CA 1
ATOM 4901 C C . LYS B 1 273 ? -11.899 -2.675 -1.796 1.00 14.07 269 LYS B C 1
ATOM 4902 O O . LYS B 1 273 ? -11.751 -2.898 -3.015 1.00 14.90 269 LYS B O 1
ATOM 4908 N N . ASN B 1 274 ? -12.193 -1.475 -1.306 1.00 12.48 270 ASN B N 1
ATOM 4909 C CA . ASN B 1 274 ? -12.398 -0.287 -2.151 1.00 12.74 270 ASN B CA 1
ATOM 4910 C C . ASN B 1 274 ? -13.476 -0.605 -3.188 1.00 14.28 270 ASN B C 1
ATOM 4911 O O . ASN B 1 274 ? -13.329 -0.272 -4.391 1.00 14.59 270 ASN B O 1
ATOM 4916 N N . THR B 1 275 ? -14.572 -1.186 -2.728 1.00 10.89 271 THR B N 1
ATOM 4917 C CA . THR B 1 275 ? -15.728 -1.517 -3.587 1.00 11.55 271 THR B CA 1
ATOM 4918 C C . THR B 1 275 ? -16.747 -0.402 -3.682 1.00 11.39 271 THR B C 1
ATOM 4919 O O . THR B 1 275 ? -17.793 -0.623 -4.320 1.00 13.86 271 THR B O 1
ATOM 4923 N N . HIS B 1 276 ? -16.484 0.743 -3.057 1.00 11.43 272 HIS B N 1
ATOM 4924 C CA . HIS B 1 276 ? -17.249 1.971 -3.328 1.00 11.15 272 HIS B CA 1
ATOM 4925 C C . HIS B 1 276 ? -17.010 2.404 -4.771 1.00 11.53 272 HIS B C 1
ATOM 4926 O O . HIS B 1 276 ? -16.038 1.928 -5.415 1.00 12.12 272 HIS B O 1
ATOM 4933 N N . ILE B 1 277 ? -17.886 3.260 -5.287 1.00 11.18 273 ILE B N 1
ATOM 4934 C CA . ILE B 1 277 ? -17.795 3.707 -6.709 1.00 10.67 273 ILE B CA 1
ATOM 4935 C C . ILE B 1 277 ? -17.887 5.215 -6.736 1.00 11.60 273 ILE B C 1
ATOM 4936 O O . ILE B 1 277 ? -18.894 5.775 -6.298 1.00 11.32 273 ILE B O 1
ATOM 4941 N N . ASN B 1 278 ? -16.936 5.853 -7.386 1.00 9.65 274 ASN B N 1
ATOM 4942 C CA . ASN B 1 278 ? -17.028 7.310 -7.593 1.00 10.64 274 ASN B CA 1
ATOM 4943 C C . ASN B 1 278 ? -18.084 7.607 -8.674 1.00 10.75 274 ASN B C 1
ATOM 4944 O O . ASN B 1 278 ? -18.174 6.876 -9.654 1.00 13.12 274 ASN B O 1
ATOM 4949 N N . ILE B 1 279 ? -18.843 8.668 -8.476 1.00 11.94 275 ILE B N 1
ATOM 4950 C CA . ILE B 1 279 ? -19.802 9.137 -9.503 1.00 12.62 275 ILE B CA 1
ATOM 4951 C C . ILE B 1 279 ? -19.490 10.611 -9.757 1.00 12.96 275 ILE B C 1
ATOM 4952 O O . ILE B 1 279 ? -18.881 11.279 -8.914 1.00 14.15 275 ILE B O 1
ATOM 4957 N N . GLY B 1 280 ? -19.876 11.084 -10.926 1.00 14.13 276 GLY B N 1
ATOM 4958 C CA . GLY B 1 280 ? -19.479 12.432 -11.339 1.00 14.28 276 GLY B CA 1
ATOM 4959 C C . GLY B 1 280 ? -19.527 12.532 -12.846 1.00 15.42 276 GLY B C 1
ATOM 4960 O O . GLY B 1 280 ? -19.948 11.607 -13.506 1.00 16.86 276 GLY B O 1
ATOM 4961 N N . THR B 1 281 ? -19.068 13.660 -13.361 1.00 18.53 277 THR B N 1
ATOM 4962 C CA . THR B 1 281 ? -19.060 13.915 -14.818 1.00 18.96 277 THR B CA 1
ATOM 4963 C C . THR B 1 281 ? -17.651 13.737 -15.387 1.00 19.47 277 THR B C 1
ATOM 4964 O O . THR B 1 281 ? -17.552 13.705 -16.604 1.00 22.94 277 THR B O 1
ATOM 4968 N N . GLY B 1 282 ? -16.631 13.651 -14.539 1.00 21.83 278 GLY B N 1
ATOM 4969 C CA . GLY B 1 282 ? -15.244 13.374 -14.944 1.00 21.99 278 GLY B CA 1
ATOM 4970 C C . GLY B 1 282 ? -14.523 14.633 -15.364 1.00 21.54 278 GLY B C 1
ATOM 4971 O O . GLY B 1 282 ? -13.351 14.555 -15.744 1.00 25.87 278 GLY B O 1
ATOM 4972 N N . ILE B 1 283 ? -15.185 15.779 -15.235 1.00 22.04 279 ILE B N 1
ATOM 4973 C CA . ILE B 1 283 ? -14.693 17.077 -15.765 1.00 22.03 279 ILE B CA 1
ATOM 4974 C C . ILE B 1 283 ? -14.779 18.090 -14.635 1.00 20.04 279 ILE B C 1
ATOM 4975 O O . ILE B 1 283 ? -15.829 18.118 -13.926 1.00 20.14 279 ILE B O 1
ATOM 4980 N N . ASP B 1 284 ? -13.753 18.906 -14.437 1.00 19.69 280 ASP B N 1
ATOM 4981 C CA . ASP B 1 284 ? -13.838 20.005 -13.456 1.00 20.04 280 ASP B CA 1
ATOM 4982 C C . ASP B 1 284 ? -13.664 21.348 -14.169 1.00 18.12 280 ASP B C 1
ATOM 4983 O O . ASP B 1 284 ? -13.321 21.343 -15.380 1.00 22.66 280 ASP B O 1
ATOM 4988 N N . TYR B 1 285 ? -13.936 22.400 -13.409 1.00 18.76 281 TYR B N 1
ATOM 4989 C CA . TYR B 1 285 ? -13.962 23.798 -13.896 1.00 22.04 281 TYR B CA 1
ATOM 4990 C C . TYR B 1 285 ? -13.326 24.684 -12.841 1.00 22.21 281 TYR B C 1
ATOM 4991 O O . TYR B 1 285 ? -13.541 24.472 -11.635 1.00 23.35 281 TYR B O 1
ATOM 5000 N N . SER B 1 286 ? -12.599 25.718 -13.278 1.00 24.04 282 SER B N 1
ATOM 5001 C CA . SER B 1 286 ? -12.165 26.799 -12.373 1.00 23.12 282 SER B CA 1
ATOM 5002 C C . SER B 1 286 ? -13.405 27.577 -11.921 1.00 23.35 282 SER B C 1
ATOM 5003 O O . SER B 1 286 ? -14.408 27.596 -12.664 1.00 23.92 282 SER B O 1
ATOM 5006 N N . ILE B 1 287 ? -13.333 28.182 -10.745 1.00 25.71 283 ILE B N 1
ATOM 5007 C CA . ILE B 1 287 ? -14.399 29.086 -10.228 1.00 27.03 283 ILE B CA 1
ATOM 5008 C C . ILE B 1 287 ? -14.584 30.243 -11.222 1.00 24.56 283 ILE B C 1
ATOM 5009 O O . ILE B 1 287 ? -15.717 30.660 -11.429 1.00 25.83 283 ILE B O 1
ATOM 5014 N N . LYS B 1 288 ? -13.541 30.666 -11.928 1.00 23.44 284 LYS B N 1
ATOM 5015 C CA . LYS B 1 288 ? -13.712 31.704 -12.983 1.00 26.12 284 LYS B CA 1
ATOM 5016 C C . LYS B 1 288 ? -14.667 31.183 -14.054 1.00 25.84 284 LYS B C 1
ATOM 5017 O O . LYS B 1 288 ? -15.611 31.909 -14.420 1.00 26.80 284 LYS B O 1
ATOM 5023 N N . GLU B 1 289 ? -14.436 29.963 -14.559 1.00 25.91 285 GLU B N 1
ATOM 5024 C CA . GLU B 1 289 ? -15.229 29.388 -15.674 1.00 25.36 285 GLU B CA 1
ATOM 5025 C C . GLU B 1 289 ? -16.679 29.199 -15.220 1.00 23.88 285 GLU B C 1
ATOM 5026 O O . GLU B 1 289 ? -17.587 29.489 -15.994 1.00 24.44 285 GLU B O 1
ATOM 5032 N N . VAL B 1 290 ? -16.893 28.688 -14.008 1.00 25.74 286 VAL B N 1
ATOM 5033 C CA . VAL B 1 290 ? -18.263 28.456 -13.477 1.00 26.50 286 VAL B CA 1
ATOM 5034 C C . VAL B 1 290 ? -18.958 29.806 -13.283 1.00 25.02 286 VAL B C 1
ATOM 5035 O O . VAL B 1 290 ? -20.122 29.917 -13.699 1.00 25.24 286 VAL B O 1
ATOM 5039 N N . ALA B 1 291 ? -18.278 30.771 -12.675 1.00 24.18 287 ALA B N 1
ATOM 5040 C CA . ALA B 1 291 ? -18.861 32.114 -12.434 1.00 25.07 287 ALA B CA 1
ATOM 5041 C C . ALA B 1 291 ? -19.253 32.750 -13.771 1.00 25.84 287 ALA B C 1
ATOM 5042 O O . ALA B 1 291 ? -20.366 33.272 -13.848 1.00 25.61 287 ALA B O 1
ATOM 5044 N N . LEU B 1 292 ? -18.423 32.653 -14.815 1.00 25.93 288 LEU B N 1
ATOM 5045 C CA . LEU B 1 292 ? -18.793 33.238 -16.131 1.00 25.10 288 LEU B CA 1
ATOM 5046 C C . LEU B 1 292 ? -20.014 32.509 -16.679 1.00 27.15 288 LEU B C 1
ATOM 5047 O O . LEU B 1 292 ? -20.889 33.161 -17.255 1.00 28.21 288 LEU B O 1
ATOM 5052 N N . MET B 1 293 ? -20.080 31.185 -16.533 1.00 25.44 289 MET B N 1
ATOM 5053 C CA . MET B 1 293 ? -21.256 30.425 -16.997 1.00 27.62 289 MET B CA 1
ATOM 5054 C C . MET B 1 293 ? -22.476 31.005 -16.294 1.00 27.25 289 MET B C 1
ATOM 5055 O O . MET B 1 293 ? -23.515 31.192 -16.935 1.00 25.69 289 MET B O 1
ATOM 5060 N N . VAL B 1 294 ? -22.373 31.170 -14.983 1.00 26.53 290 VAL B N 1
ATOM 5061 C CA . VAL B 1 294 ? -23.552 31.591 -14.183 1.00 26.18 290 VAL B CA 1
ATOM 5062 C C . VAL B 1 294 ? -23.942 33.001 -14.629 1.00 27.42 290 VAL B C 1
ATOM 5063 O O . VAL B 1 294 ? -25.146 33.222 -14.858 1.00 28.04 290 VAL B O 1
ATOM 5067 N N . LYS B 1 295 ? -22.952 33.882 -14.776 1.00 28.72 291 LYS B N 1
ATOM 5068 C CA . LYS B 1 295 ? -23.145 35.304 -15.191 1.00 28.63 291 LYS B CA 1
ATOM 5069 C C . LYS B 1 295 ? -23.940 35.356 -16.499 1.00 30.21 291 LYS B C 1
ATOM 5070 O O . LYS B 1 295 ? -24.920 36.144 -16.591 1.00 29.00 291 LYS B O 1
ATOM 5076 N N . ASN B 1 296 ? -23.560 34.525 -17.468 1.00 29.68 292 ASN B N 1
ATOM 5077 C CA . ASN B 1 296 ? -24.145 34.533 -18.833 1.00 31.63 292 ASN B CA 1
ATOM 5078 C C . ASN B 1 296 ? -25.569 33.977 -18.777 1.00 31.30 292 ASN B C 1
ATOM 5079 O O . ASN B 1 296 ? -26.439 34.503 -19.502 1.00 33.19 292 ASN B O 1
ATOM 5084 N N . ILE B 1 297 ? -25.820 32.969 -17.932 1.00 29.78 293 ILE B N 1
ATOM 5085 C CA . ILE B 1 297 ? -27.168 32.345 -17.799 1.00 28.89 293 ILE B CA 1
ATOM 5086 C C . ILE B 1 297 ? -28.107 33.318 -17.076 1.00 29.47 293 ILE B C 1
ATOM 5087 O O . ILE B 1 297 ? -29.272 33.435 -17.498 1.00 29.44 293 ILE B O 1
ATOM 5092 N N . VAL B 1 298 ? -27.605 34.005 -16.052 1.00 28.82 294 VAL B N 1
ATOM 5093 C CA . VAL B 1 298 ? -28.407 34.973 -15.247 1.00 28.50 294 VAL B CA 1
ATOM 5094 C C . VAL B 1 298 ? -28.644 36.239 -16.077 1.00 31.81 294 VAL B C 1
ATOM 5095 O O . VAL B 1 298 ? -29.698 36.873 -15.903 1.00 35.23 294 VAL B O 1
ATOM 5099 N N . GLY B 1 299 ? -27.704 36.582 -16.953 1.00 33.35 295 GLY B N 1
ATOM 5100 C CA . GLY B 1 299 ? -27.766 37.814 -17.764 1.00 32.27 295 GLY B CA 1
ATOM 5101 C C . GLY B 1 299 ? -27.363 39.034 -16.954 1.00 34.51 295 GLY B C 1
ATOM 5102 O O . GLY B 1 299 ? -27.855 40.116 -17.251 1.00 35.84 295 GLY B O 1
ATOM 5103 N N . PHE B 1 300 ? -26.478 38.885 -15.967 1.00 31.39 296 PHE B N 1
ATOM 5104 C CA . PHE B 1 300 ? -25.906 40.020 -15.202 1.00 29.00 296 PHE B CA 1
ATOM 5105 C C . PHE B 1 300 ? -24.943 40.794 -16.109 1.00 32.87 296 PHE B C 1
ATOM 5106 O O . PHE B 1 300 ? -24.117 40.150 -16.796 1.00 33.95 296 PHE B O 1
ATOM 5114 N N . SER B 1 301 ? -25.080 42.128 -16.148 1.00 30.31 297 SER B N 1
ATOM 5115 C CA . SER B 1 301 ? -24.322 43.030 -17.059 1.00 33.10 297 SER B CA 1
ATOM 5116 C C . SER B 1 301 ? -23.095 43.598 -16.344 1.00 32.05 297 SER B C 1
ATOM 5117 O O . SER B 1 301 ? -22.225 44.164 -17.028 1.00 32.41 297 SER B O 1
ATOM 5120 N N . GLY B 1 302 ? -23.014 43.427 -15.025 1.00 29.45 298 GLY B N 1
ATOM 5121 C CA . GLY B 1 302 ? -21.893 43.890 -14.189 1.00 30.51 298 GLY B CA 1
ATOM 5122 C C . GLY B 1 302 ? -20.652 43.023 -14.341 1.00 33.10 298 GLY B C 1
ATOM 5123 O O . GLY B 1 302 ? -20.609 42.173 -15.241 1.00 31.15 298 GLY B O 1
ATOM 5124 N N . GLU B 1 303 ? -19.664 43.241 -13.477 1.00 35.86 299 GLU B N 1
ATOM 5125 C CA . GLU B 1 303 ? -18.314 42.627 -13.568 1.00 36.28 299 GLU B CA 1
ATOM 5126 C C . GLU B 1 303 ? -18.255 41.361 -12.718 1.00 38.49 299 GLU B C 1
ATOM 5127 O O . GLU B 1 303 ? -18.963 41.264 -11.682 1.00 37.46 299 GLU B O 1
ATOM 5133 N N . LEU B 1 304 ? -17.416 40.423 -13.143 1.00 32.68 300 LEU B N 1
ATOM 5134 C CA . LEU B 1 304 ? -16.843 39.401 -12.250 1.00 34.56 300 LEU B CA 1
ATOM 5135 C C . LEU B 1 304 ? -15.484 39.908 -11.772 1.00 33.23 300 LEU B C 1
ATOM 5136 O O . LEU B 1 304 ? -14.626 40.243 -12.621 1.00 34.50 300 LEU B O 1
ATOM 5141 N N . VAL B 1 305 ? -15.301 39.953 -10.457 1.00 33.31 301 VAL B N 1
ATOM 5142 C CA . VAL B 1 305 ? -14.041 40.420 -9.812 1.00 36.36 301 VAL B CA 1
ATOM 5143 C C . VAL B 1 305 ? -13.521 39.301 -8.913 1.00 33.39 301 VAL B C 1
ATOM 5144 O O . VAL B 1 305 ? -14.329 38.748 -8.127 1.00 36.18 301 VAL B O 1
ATOM 5148 N N . PHE B 1 306 ? -12.231 38.972 -9.017 1.00 36.38 302 PHE B N 1
ATOM 5149 C CA . PHE B 1 306 ? -11.542 38.082 -8.052 1.00 36.43 302 PHE B CA 1
ATOM 5150 C C . PHE B 1 306 ? -10.670 38.942 -7.146 1.00 38.81 302 PHE B C 1
ATOM 5151 O O . PHE B 1 306 ? -9.910 39.787 -7.644 1.00 43.15 302 PHE B O 1
ATOM 5159 N N . ASN B 1 307 ? -10.825 38.713 -5.847 1.00 46.65 303 ASN B N 1
ATOM 5160 C CA . ASN B 1 307 ? -10.097 39.408 -4.763 1.00 48.06 303 ASN B CA 1
ATOM 5161 C C . ASN B 1 307 ? -9.086 38.425 -4.160 1.00 49.40 303 ASN B C 1
ATOM 5162 O O . ASN B 1 307 ? -9.520 37.482 -3.468 1.00 49.57 303 ASN B O 1
ATOM 5167 N N . THR B 1 308 ? -7.797 38.649 -4.425 1.00 58.70 304 THR B N 1
ATOM 5168 C CA . THR B 1 308 ? -6.649 37.829 -3.949 1.00 61.06 304 THR B CA 1
ATOM 5169 C C . THR B 1 308 ? -6.138 38.387 -2.611 1.00 62.15 304 THR B C 1
ATOM 5170 O O . THR B 1 308 ? -6.820 38.150 -1.588 1.00 64.15 304 THR B O 1
ATOM 5174 N N . THR B 1 314 ? -11.356 24.258 -1.871 1.00 56.63 310 THR B N 1
ATOM 5175 C CA . THR B 1 314 ? -10.134 25.107 -1.803 1.00 56.05 310 THR B CA 1
ATOM 5176 C C . THR B 1 314 ? -8.968 24.417 -2.526 1.00 46.79 310 THR B C 1
ATOM 5177 O O . THR B 1 314 ? -8.345 25.086 -3.359 1.00 50.48 310 THR B O 1
ATOM 5181 N N . MET B 1 315 ? -8.684 23.140 -2.234 1.00 44.86 311 MET B N 1
ATOM 5182 C CA . MET B 1 315 ? -7.819 22.278 -3.094 1.00 43.75 311 MET B CA 1
ATOM 5183 C C . MET B 1 315 ? -8.674 21.658 -4.203 1.00 31.30 311 MET B C 1
ATOM 5184 O O . MET B 1 315 ? -9.865 21.418 -3.965 1.00 30.70 311 MET B O 1
ATOM 5189 N N . ASP B 1 316 ? -8.098 21.504 -5.394 1.00 29.16 312 ASP B N 1
ATOM 5190 C CA . ASP B 1 316 ? -8.800 20.918 -6.558 1.00 27.38 312 ASP B CA 1
ATOM 5191 C C . ASP B 1 316 ? -9.240 19.506 -6.143 1.00 24.90 312 ASP B C 1
ATOM 5192 O O . ASP B 1 316 ? -8.459 18.830 -5.458 1.00 26.00 312 ASP B O 1
ATOM 5197 N N . ARG B 1 317 ? -10.461 19.090 -6.483 1.00 22.54 313 ARG B N 1
ATOM 5198 C CA . ARG B 1 317 ? -10.956 17.713 -6.244 1.00 19.15 313 ARG B CA 1
ATOM 5199 C C . ARG B 1 317 ? -11.740 17.297 -7.469 1.00 19.54 313 ARG B C 1
ATOM 5200 O O . ARG B 1 317 ? -12.692 18.001 -7.829 1.00 22.16 313 ARG B O 1
ATOM 5208 N N . LEU B 1 318 ? -11.387 16.166 -8.061 1.00 15.56 314 LEU B N 1
ATOM 5209 C CA . LEU B 1 318 ? -12.085 15.642 -9.244 1.00 15.86 314 LEU B CA 1
ATOM 5210 C C . LEU B 1 318 ? -12.054 14.133 -9.127 1.00 15.56 314 LEU B C 1
ATOM 5211 O O . LEU B 1 318 ? -10.932 13.593 -9.004 1.00 16.64 314 LEU B O 1
ATOM 5216 N N . MET B 1 319 ? -13.209 13.494 -9.240 1.00 13.83 315 MET B N 1
ATOM 5217 C CA . MET B 1 319 ? -13.276 12.012 -9.239 1.00 13.73 315 MET B CA 1
ATOM 5218 C C . MET B 1 319 ? -12.755 11.429 -10.550 1.00 13.96 315 MET B C 1
ATOM 5219 O O . MET B 1 319 ? -13.118 11.915 -11.621 1.00 15.98 315 MET B O 1
ATOM 5224 N N . ASP B 1 320 ? -12.050 10.313 -10.476 1.00 14.14 316 ASP B N 1
ATOM 5225 C CA . ASP B 1 320 ? -11.848 9.390 -11.611 1.00 12.88 316 ASP B CA 1
ATOM 5226 C C . ASP B 1 320 ? -13.108 8.530 -11.686 1.00 14.28 316 ASP B C 1
ATOM 5227 O O . ASP B 1 320 ? -13.362 7.813 -10.697 1.00 12.41 316 ASP B O 1
ATOM 5232 N N . CYS B 1 321 ? -13.905 8.685 -12.738 1.00 13.33 317 CYS B N 1
ATOM 5233 C CA . CYS B 1 321 ? -15.166 7.936 -12.925 1.00 16.02 317 CYS B CA 1
ATOM 5234 C C . CYS B 1 321 ? -14.974 6.760 -13.877 1.00 13.28 317 CYS B C 1
ATOM 5235 O O . CYS B 1 321 ? -15.968 6.257 -14.432 1.00 13.62 317 CYS B O 1
ATOM 5238 N N . SER B 1 322 ? -13.750 6.304 -14.103 1.00 13.07 318 SER B N 1
ATOM 5239 C CA . SER B 1 322 ? -13.498 5.143 -14.994 1.00 13.43 318 SER B CA 1
ATOM 5240 C C . SER B 1 322 ? -14.288 3.906 -14.541 1.00 12.68 318 SER B C 1
ATOM 5241 O O . SER B 1 322 ? -14.823 3.151 -15.378 1.00 13.48 318 SER B O 1
ATOM 5244 N N . LYS B 1 323 ? -14.414 3.662 -13.228 1.00 12.53 319 LYS B N 1
ATOM 5245 C CA . LYS B 1 323 ? -15.035 2.409 -12.756 1.00 13.10 319 LYS B CA 1
ATOM 5246 C C . LYS B 1 323 ? -16.544 2.464 -13.038 1.00 12.47 319 LYS B C 1
ATOM 5247 O O . LYS B 1 323 ? -17.086 1.505 -13.573 1.00 13.58 319 LYS B O 1
ATOM 5253 N N . ILE B 1 324 ? -17.214 3.576 -12.733 1.00 11.81 320 ILE B N 1
ATOM 5254 C CA . ILE B 1 324 ? -18.661 3.640 -13.048 1.00 12.16 320 ILE B CA 1
ATOM 5255 C C . ILE B 1 324 ? -18.855 3.592 -14.546 1.00 12.59 320 ILE B C 1
ATOM 5256 O O . ILE B 1 324 ? -19.814 2.975 -14.990 1.00 12.97 320 ILE B O 1
ATOM 5261 N N . HIS B 1 325 ? -18.000 4.236 -15.327 1.00 12.70 321 HIS B N 1
ATOM 5262 C CA . HIS B 1 325 ? -18.131 4.123 -16.807 1.00 12.04 321 HIS B CA 1
ATOM 5263 C C . HIS B 1 325 ? -18.044 2.659 -17.237 1.00 13.46 321 HIS B C 1
ATOM 5264 O O . HIS B 1 325 ? -18.871 2.244 -18.073 1.00 14.98 321 HIS B O 1
ATOM 5271 N N . SER B 1 326 ? -17.142 1.885 -16.654 1.00 15.41 322 SER B N 1
ATOM 5272 C CA . SER B 1 326 ? -16.900 0.461 -16.995 1.00 15.39 322 SER B CA 1
ATOM 5273 C C . SER B 1 326 ? -18.119 -0.380 -16.634 1.00 18.09 322 SER B C 1
ATOM 5274 O O . SER B 1 326 ? -18.343 -1.433 -17.254 1.00 18.71 322 SER B O 1
ATOM 5277 N N . LEU B 1 327 ? -18.891 0.084 -15.641 1.00 15.84 323 LEU B N 1
ATOM 5278 C CA . LEU B 1 327 ? -20.082 -0.627 -15.123 1.00 16.21 323 LEU B CA 1
ATOM 5279 C C . LEU B 1 327 ? -21.316 -0.178 -15.896 1.00 17.13 323 LEU B C 1
ATOM 5280 O O . LEU B 1 327 ? -22.370 -0.790 -15.660 1.00 17.81 323 LEU B O 1
ATOM 5285 N N . GLY B 1 328 ? -21.157 0.772 -16.816 1.00 15.24 324 GLY B N 1
ATOM 5286 C CA . GLY B 1 328 ? -22.167 1.050 -17.848 1.00 14.84 324 GLY B CA 1
ATOM 5287 C C . GLY B 1 328 ? -22.998 2.291 -17.619 1.00 17.27 324 GLY B C 1
ATOM 5288 O O . GLY B 1 328 ? -24.067 2.407 -18.264 1.00 20.15 324 GLY B O 1
ATOM 5289 N N . TRP B 1 329 ? -22.529 3.236 -16.810 1.00 15.86 325 TRP B N 1
ATOM 5290 C CA . TRP B 1 329 ? -23.205 4.534 -16.630 1.00 14.89 325 TRP B CA 1
ATOM 5291 C C . TRP B 1 329 ? -22.236 5.685 -16.895 1.00 14.86 325 TRP B C 1
ATOM 5292 O O . TRP B 1 329 ? -21.090 5.653 -16.405 1.00 15.97 325 TRP B O 1
ATOM 5303 N N . LYS B 1 330 ? -22.707 6.698 -17.595 1.00 16.53 326 LYS B N 1
ATOM 5304 C CA . LYS B 1 330 ? -22.020 8.002 -17.663 1.00 14.94 326 LYS B CA 1
ATOM 5305 C C . LYS B 1 330 ? -23.065 9.091 -17.634 1.00 17.69 326 LYS B C 1
ATOM 5306 O O . LYS B 1 330 ? -24.258 8.848 -17.925 1.00 18.91 326 LYS B O 1
ATOM 5312 N N . HIS B 1 331 ? -22.614 10.268 -17.267 1.00 17.38 327 HIS B N 1
ATOM 5313 C CA . HIS B 1 331 ? -23.488 11.422 -17.030 1.00 17.14 327 HIS B CA 1
ATOM 5314 C C . HIS B 1 331 ? -24.106 11.889 -18.355 1.00 19.01 327 HIS B C 1
ATOM 5315 O O . HIS B 1 331 ? -23.485 11.703 -19.403 1.00 20.06 327 HIS B O 1
ATOM 5322 N N . LYS B 1 332 ? -25.244 12.533 -18.243 1.00 21.22 328 LYS B N 1
ATOM 5323 C CA . LYS B 1 332 ? -25.962 13.142 -19.391 1.00 22.34 328 LYS B CA 1
ATOM 5324 C C . LYS B 1 332 ? -25.999 14.672 -19.319 1.00 27.50 328 LYS B C 1
ATOM 5325 O O . LYS B 1 332 ? -26.270 15.268 -20.379 1.00 28.77 328 LYS B O 1
ATOM 5331 N N . ILE B 1 333 ? -25.886 15.290 -18.142 1.00 21.26 329 ILE B N 1
ATOM 5332 C CA . ILE B 1 333 ? -26.151 16.743 -17.966 1.00 22.93 329 ILE B CA 1
ATOM 5333 C C . ILE B 1 333 ? -24.807 17.456 -17.921 1.00 24.00 329 ILE B C 1
ATOM 5334 O O . ILE B 1 333 ? -24.083 17.338 -16.930 1.00 21.28 329 ILE B O 1
ATOM 5339 N N . GLU B 1 334 ? -24.491 18.215 -18.975 1.00 24.92 330 GLU B N 1
ATOM 5340 C CA . GLU B 1 334 ? -23.321 19.115 -18.968 1.00 26.70 330 GLU B CA 1
ATOM 5341 C C . GLU B 1 334 ? -23.643 20.319 -18.086 1.00 23.41 330 GLU B C 1
ATOM 5342 O O . GLU B 1 334 ? -24.815 20.663 -17.924 1.00 23.67 330 GLU B O 1
ATOM 5348 N N . LEU B 1 335 ? -22.624 20.886 -17.479 1.00 22.18 331 LEU B N 1
ATOM 5349 C CA . LEU B 1 335 ? -22.760 21.898 -16.413 1.00 20.43 331 LEU B CA 1
ATOM 5350 C C . LEU B 1 335 ? -23.621 23.091 -16.875 1.00 23.21 331 LEU B C 1
ATOM 5351 O O . LEU B 1 335 ? -24.545 23.477 -16.130 1.00 23.30 331 LEU B O 1
ATOM 5356 N N . LYS B 1 336 ? -23.350 23.672 -18.046 1.00 27.63 332 LYS B N 1
ATOM 5357 C CA . LYS B 1 336 ? -24.121 24.859 -18.521 1.00 31.16 332 LYS B CA 1
ATOM 5358 C C . LYS B 1 336 ? -25.617 24.514 -18.580 1.00 27.99 332 LYS B C 1
ATOM 5359 O O . LYS B 1 336 ? -26.445 25.326 -18.092 1.00 29.20 332 LYS B O 1
ATOM 5365 N N . ASP B 1 337 ? -25.959 23.355 -19.157 1.00 27.39 333 ASP B N 1
ATOM 5366 C CA . ASP B 1 337 ? -27.360 22.901 -19.304 1.00 29.12 333 ASP B CA 1
ATOM 5367 C C . ASP B 1 337 ? -27.958 22.734 -17.907 1.00 29.32 333 ASP B C 1
ATOM 5368 O O . ASP B 1 337 ? -29.070 23.180 -17.696 1.00 27.73 333 ASP B O 1
ATOM 5373 N N . GLY B 1 338 ? -27.212 22.159 -16.965 1.00 27.17 334 GLY B N 1
ATOM 5374 C CA . GLY B 1 338 ? -27.740 21.887 -15.616 1.00 23.69 334 GLY B CA 1
ATOM 5375 C C . GLY B 1 338 ? -28.001 23.179 -14.870 1.00 22.96 334 GLY B C 1
ATOM 5376 O O . GLY B 1 338 ? -29.006 23.267 -14.156 1.00 23.15 334 GLY B O 1
ATOM 5377 N N . ILE B 1 339 ? -27.125 24.165 -15.014 1.00 23.38 335 ILE B N 1
ATOM 5378 C CA . ILE B 1 339 ? -27.260 25.472 -14.316 1.00 24.73 335 ILE B CA 1
ATOM 5379 C C . ILE B 1 339 ? -28.497 26.188 -14.880 1.00 27.00 335 ILE B C 1
ATOM 5380 O O . ILE B 1 339 ? -29.235 26.807 -14.090 1.00 28.34 335 ILE B O 1
ATOM 5385 N N . LYS B 1 340 ? -28.721 26.081 -16.195 1.00 28.82 336 LYS B N 1
ATOM 5386 C CA . LYS B 1 340 ? -29.946 26.616 -16.846 1.00 31.56 336 LYS B CA 1
ATOM 5387 C C . LYS B 1 340 ? -31.185 25.976 -16.203 1.00 32.85 336 LYS B C 1
ATOM 5388 O O . LYS B 1 340 ? -32.086 26.743 -15.790 1.00 31.45 336 LYS B O 1
ATOM 5394 N N . MET B 1 341 ? -31.232 24.634 -16.106 1.00 30.75 337 MET B N 1
ATOM 5395 C CA . MET B 1 341 ? -32.386 23.911 -15.512 1.00 30.54 337 MET B CA 1
ATOM 5396 C C . MET B 1 341 ? -32.621 24.465 -14.101 1.00 29.67 337 MET B C 1
ATOM 5397 O O . MET B 1 341 ? -33.792 24.689 -13.734 1.00 29.88 337 MET B O 1
ATOM 5402 N N . MET B 1 342 ? -31.546 24.635 -13.315 1.00 26.98 338 MET B N 1
ATOM 5403 C CA . MET B 1 342 ? -31.612 25.069 -11.900 1.00 26.73 338 MET B CA 1
ATOM 5404 C C . MET B 1 342 ? -32.135 26.517 -11.835 1.00 28.08 338 MET B C 1
ATOM 5405 O O . MET B 1 342 ? -32.996 26.805 -10.969 1.00 27.40 338 MET B O 1
ATOM 5410 N N . TYR B 1 343 ? -31.678 27.396 -12.733 1.00 30.04 339 TYR B N 1
ATOM 5411 C CA . TYR B 1 343 ? -32.093 28.830 -12.738 1.00 30.32 339 TYR B CA 1
ATOM 5412 C C . TYR B 1 343 ? -33.580 28.939 -13.100 1.00 32.03 339 TYR B C 1
ATOM 5413 O O . TYR B 1 343 ? -34.302 29.710 -12.449 1.00 29.95 339 TYR B O 1
ATOM 5422 N N . GLU B 1 344 ? -34.040 28.180 -14.094 1.00 34.55 340 GLU B N 1
ATOM 5423 C CA . GLU B 1 344 ? -35.471 28.177 -14.494 1.00 39.33 340 GLU B CA 1
ATOM 5424 C C . GLU B 1 344 ? -36.318 27.843 -13.261 1.00 41.61 340 GLU B C 1
ATOM 5425 O O . GLU B 1 344 ? -37.286 28.580 -12.998 1.00 42.46 340 GLU B O 1
ATOM 5431 N N . TRP B 1 345 ? -35.962 26.800 -12.502 1.00 39.20 341 TRP B N 1
ATOM 5432 C CA . TRP B 1 345 ? -36.728 26.425 -11.285 1.00 39.22 341 TRP B CA 1
ATOM 5433 C C . TRP B 1 345 ? -36.607 27.551 -10.257 1.00 36.29 341 TRP B C 1
ATOM 5434 O O . TRP B 1 345 ? -37.620 27.855 -9.591 1.00 38.39 341 TRP B O 1
ATOM 5445 N N . TYR B 1 346 ? -35.415 28.134 -10.102 1.00 33.65 342 TYR B N 1
ATOM 5446 C CA . TYR B 1 346 ? -35.150 29.146 -9.051 1.00 35.68 342 TYR B CA 1
ATOM 5447 C C . TYR B 1 346 ? -36.149 30.298 -9.203 1.00 40.62 342 TYR B C 1
ATOM 5448 O O . TYR B 1 346 ? -36.692 30.744 -8.176 1.00 42.61 342 TYR B O 1
ATOM 5457 N N . LYS B 1 347 ? -36.371 30.749 -10.443 1.00 43.67 343 LYS B N 1
ATOM 5458 C CA . LYS B 1 347 ? -37.208 31.937 -10.769 1.00 47.40 343 LYS B CA 1
ATOM 5459 C C . LYS B 1 347 ? -38.690 31.628 -10.507 1.00 52.89 343 LYS B C 1
ATOM 5460 O O . LYS B 1 347 ? -39.405 32.535 -10.035 1.00 49.00 343 LYS B O 1
ATOM 5466 N N . THR B 1 348 ? -39.133 30.406 -10.819 1.00 52.68 344 THR B N 1
ATOM 5467 C CA . THR B 1 348 ? -40.515 29.912 -10.575 1.00 55.30 344 THR B CA 1
ATOM 5468 C C . THR B 1 348 ? -40.969 30.367 -9.183 1.00 58.52 344 THR B C 1
ATOM 5469 O O . THR B 1 348 ? -41.902 29.859 -8.560 1.00 71.19 344 THR B O 1
#

Secondary structure (DSSP, 8-state):
----TT--EEEETTTSHHHHHHHHHHHHTT---EE---TTT--TT-HHHHHHHHHHH--SEEEE-------GGGTT-HHHHHHHHHHHHHHHHHHHHHTT-SEEEEEEEGGGS-TTPPSSBPGGGTTBSPPPSTTHHHHHHHHHHHHHHHHHHHHH---EEEEEES-EE-SS----TTTS-HHHHHHHHHHHHHHHHTT-HHHHHHHHT-S-HHHHHHHHHHTTB-SSEEEESS-S--EE--EEHHHHHHHHHHHHHH--HHHH-------EE-S-S--EEHHHHHHHHHHHHT--SEEEE------B--HHHHHTT------HHHHHHHHHHHHHH-/---TTS-EEEETTTSHHHHHHHHHHHHTT---EE---TTT--TT-HHHHHHHHHHH--SEEEE-------STTTT-HHHHHHHHHHHHHHHHHHHHHTT-SEEEEEEEGGGS-TTPPSSBPGGGTTBSPPPSTTHHHHHHHHHHHHHHHHHHHHH---EEEEEES-EE-TT----TTS--HHHHHHHHHHHHHHHHTT-HHHHHHHHT-S-HHHHHHHHHHTTB-SSEEEEES-S--EE--EEHHHHHHHHHHHHHH--HHHHSTTS-SS---EE-S-S--EEHHHHHHHHHHHHT--SEEEEE------B--HHHHHTT------HHHHHHHHHHHHH-

B-factor: mean 24.46, std 13.75, range [6.3, 92.78]

InterPro domains:
  IPR001509 NAD-dependent epimerase/dehydratase [PF01370] (7-261)
  IPR028614 GDP-L-fucose synthase/GDP-L-colitose synthase [MF_00956] (4-344)
  IPR028614 GDP-L-fucose synthase/GDP-L-colitose synthase [cd05239] (6-342)
  IPR036291 NAD(P)-binding domain superfamily [SSF51735] (2-344)

Sequence (678 aa):
GHMQTNSKIYIAGHKGTAGTALVENNLQKRGFNNLVLKTRQELDLVNQQAVAKFFKEEKPEYVFLTAVLPCGAANVAQRADFIYENLMIQNNVIHNSFLNNVKKLVFFGSGYMMYPENAKNPLKEEYLFQGDLEYGAYSFGAAKIAGAIMCESYNIQYGTNFITLVLNNLYGTKANFDFGKSRVLPALLRKFHLAKLLSEGNITQILQDLKMNNFEEAKEYLHNFGISKKSVEIWGTGKVRREFIHSDDLLADDVAIYTMQNIDFKDLIKSKNTHINIGTGIDYSIKEVALMVKNIVGFSGELVFNTMDRLMDCSKIHSLGWKHKIELKDGIKMMYEWYKTQHMQTNSKIYIAGHKGTAGTALVENLQKRGFNNLVLKTRQELDLVNQQAVAKFFKEEKPEYVFLTAVLPCGAANVAQRADFIYENLMIQNNVIHNSFLNNVKKLVFFGSGYMYPENAKNPLKEEYLFQGDDLEYGAYSFGAAKIAGAIMCESYNIQYGTNNNFITLVLNNLYGTKANFDFGKSRVLPALLRKFHLAKLLSSEGNITQILQDLKMNNFEEAKEYLHNFGISKKSVEIWGTGKVRREFIHSDDLADDVAIYTMQNIDFKDLIKDRKSKNTHINIGTGIDYSIKEVALMVKNIVGFSGELVFNTTMDRLMDCSKIHSLGWKHKIELKDGIKMMYEWYKT

Organism: Campylobacter jejuni subsp. jejuni serotype O:2 (strain ATCC 700819 / NCTC 11168) (NCBI:txid192222)

Foldseek 3Di:
DPDDQAAAEEEAPLVDLLNVLQVVLCVVVNNDHYDYADCVRAVLLDLVRLLCCCVVVVHQEYEQPDAPDQDPVPLVPLVCLQSSLLSNLCSNLVSCLVSNRQEYEAEAELQLADLPDDPPDDLVRRPVHAGDDSCRSNSVNRVVSQCSQVVCCVPPVHWYAYEYEHAEDEQAFDLDPPPGDLLSVLLVLLLLLCCQLVVVLVVLCVLVVHDDSVVSQVVSVVQQRHVAEREDAAPQQAKDFYDYSNQVSVLSVVCVVFPTLVNQEVTDSSYAYAGQQDIGRSNRSSVLSNVLSVRPHYYHYHDRHYHHDRVPSVVSPDHGDADPSNRSNSNSVSVVVD/DDDLQAEEEEAPLVAQLNVLLQVLSVVVNNPNYDYADCVRAVLLDLVRLLVCCVVRLGQEYEQDDADDQFPVVLVCLVCLQNSLLSNLCSNLVSCLVSNRQEYEYEAECLLAAPPDDPPDDLVRRPVHQGDVSCRNNSVNRVVSQVSQLVCCVPPVHFYAYEYEYAEAAQPHDLDPRRNNPQSVLLVLLLLLQCQLVVVQVVLCVVVVHDDSVVSQVVSVVCCRHVAEREDEDDQAAKEFYDYSNQVSVLRVVCVVQNGLVNQVVVHPSPSSHAYAGQQDMDGNNRSSVLSNVLSVRPHDYHYDHHHHYGHDRVVSVVSPDHGDADSSNRSNSNSVSVVD

Solvent-accessible surface area: 28448 Å² total; per-residue (Å²): 70,75,5,112,70,104,9,44,0,3,0,0,23,22,157,36,82,13,0,53,5,0,20,96,16,0,104,176,120,31,23,113,53,36,16,57,64,46,178,159,112,11,66,20,28,55,18,98,34,0,31,122,14,0,121,119,52,95,2,51,9,0,0,3,20,19,54,34,78,21,36,102,115,39,66,81,59,9,0,16,0,0,10,48,2,0,0,16,3,0,0,0,0,28,4,0,48,84,7,120,12,114,3,0,0,3,15,3,16,1,76,0,0,1,76,144,19,145,65,57,0,72,11,94,23,2,5,88,14,24,7,46,99,16,3,1,0,12,0,5,0,14,6,2,0,8,3,0,2,10,0,1,6,64,48,85,65,22,30,2,3,4,0,0,19,28,30,30,19,13,36,160,26,81,22,73,31,76,156,28,161,46,3,4,26,14,1,25,26,0,24,0,0,54,13,13,51,104,48,53,74,88,76,0,37,107,24,21,177,45,151,67,46,123,109,0,58,115,78,0,92,105,56,7,0,23,78,69,25,0,47,12,152,21,62,3,158,66,82,72,4,15,4,5,11,54,0,2,0,23,0,0,2,57,0,0,28,72,2,14,20,165,73,25,122,194,30,71,20,11,8,0,0,1,1,17,33,84,16,46,13,31,100,76,0,0,68,25,0,33,114,37,8,43,7,97,8,115,26,61,67,50,152,85,55,19,24,1,20,5,76,48,0,79,94,43,53,14,150,29,160,31,78,12,113,73,0,0,96,78,0,6,103,78,27,120,115,96,106,6,106,71,115,6,52,0,2,0,0,23,22,155,38,16,13,0,31,6,0,20,67,18,0,85,183,100,30,17,100,64,31,14,60,62,40,175,156,114,11,67,20,26,56,16,66,33,0,36,132,13,0,124,138,39,93,2,51,9,0,0,2,21,20,54,32,59,23,13,83,77,38,66,78,58,9,0,16,0,0,9,49,2,0,0,15,4,0,0,0,0,29,5,0,50,87,7,118,13,112,3,0,0,3,15,4,18,2,95,0,1,2,59,123,19,134,51,47,0,90,8,87,47,2,4,86,13,25,7,63,48,16,3,4,0,12,0,5,0,15,6,3,0,7,3,0,2,9,0,0,7,64,47,84,66,24,28,2,2,4,0,0,19,33,38,44,3,0,30,78,12,49,20,72,24,33,104,58,71,37,1,2,19,9,0,28,29,0,8,0,0,35,7,13,48,115,53,56,77,94,77,0,30,122,28,21,183,61,151,70,54,103,114,0,68,122,92,0,97,132,67,18,0,22,146,64,19,0,71,22,199,30,63,0,146,36,75,57,3,8,3,1,4,38,0,2,0,24,0,0,5,57,0,0,50,72,1,18,21,135,34,2,63,126,152,106,158,36,34,15,8,9,0,0,0,1,17,32,77,24,41,9,17,103,76,2,0,76,21,0,42,110,36,4,51,8,106,12,108,38,51,49,40,128,146,98,58,38,24,1,30,5,73,16,0,81,78,33,50,15,145,27,157,25,75,12,112,83,0,0,115,72,0,5,107,92,41,108,139

Radius of gyration: 29.33 Å; Cα contacts (8 Å, |Δi|>4): 1344; chains: 2; bounding box: 61×94×67 Å